Protein AF-A0A2U9T492-F1 (afdb_monomer)

Structure (mmCIF, N/CA/C/O backbone):
data_AF-A0A2U9T492-F1
#
_entry.id   AF-A0A2U9T492-F1
#
loop_
_atom_site.group_PDB
_atom_site.id
_atom_site.type_symbol
_atom_site.label_atom_id
_atom_site.label_alt_id
_atom_site.label_comp_id
_atom_site.label_asym_id
_atom_site.label_entity_id
_atom_site.label_seq_id
_atom_site.pdbx_PDB_ins_code
_atom_site.Cartn_x
_atom_site.Cartn_y
_atom_site.Cartn_z
_atom_site.occupancy
_atom_site.B_iso_or_equiv
_atom_site.auth_seq_id
_atom_site.auth_comp_id
_atom_site.auth_asym_id
_atom_site.auth_atom_id
_atom_site.pdbx_PDB_model_num
ATOM 1 N N . MET A 1 1 ? 15.041 -13.069 13.937 1.00 29.42 1 MET A N 1
ATOM 2 C CA . MET A 1 1 ? 14.377 -11.767 13.748 1.00 29.42 1 MET A CA 1
ATOM 3 C C . MET A 1 1 ? 14.627 -11.410 12.303 1.00 29.42 1 MET A C 1
ATOM 5 O O . MET A 1 1 ? 15.704 -10.933 11.984 1.00 29.42 1 MET A O 1
ATOM 9 N N . SER A 1 2 ? 13.736 -11.865 11.430 1.00 33.22 2 SER A N 1
ATOM 10 C CA . SER A 1 2 ? 13.806 -11.598 9.994 1.00 33.22 2 SER A CA 1
ATOM 11 C C . SER A 1 2 ? 13.415 -10.136 9.789 1.00 33.22 2 SER A C 1
ATOM 13 O O . SER A 1 2 ? 12.491 -9.683 10.459 1.00 33.22 2 SER A O 1
ATOM 15 N N . GLY A 1 3 ? 14.157 -9.396 8.969 1.00 37.38 3 GLY A N 1
ATOM 16 C CA . GLY A 1 3 ? 13.802 -8.028 8.609 1.00 37.38 3 GLY A CA 1
ATOM 17 C C . GLY A 1 3 ? 12.478 -8.008 7.845 1.00 37.38 3 GLY A C 1
ATOM 18 O O . GLY A 1 3 ? 12.105 -8.967 7.164 1.00 37.38 3 GLY A O 1
ATOM 19 N N . ASN A 1 4 ? 11.728 -6.932 8.046 1.00 49.50 4 ASN A N 1
ATOM 20 C CA . ASN A 1 4 ? 10.337 -6.823 7.637 1.00 49.50 4 ASN A CA 1
ATOM 21 C C . ASN A 1 4 ? 10.231 -5.950 6.383 1.00 49.50 4 ASN A C 1
ATOM 23 O O . ASN A 1 4 ? 10.677 -4.805 6.393 1.00 49.50 4 ASN A O 1
ATOM 27 N N . VAL A 1 5 ? 9.562 -6.468 5.351 1.00 42.78 5 VAL A N 1
ATOM 28 C CA . VAL A 1 5 ? 9.287 -5.775 4.073 1.00 42.78 5 VAL A CA 1
ATOM 29 C C . VAL A 1 5 ? 8.555 -4.451 4.280 1.00 42.78 5 VAL A C 1
ATOM 31 O O . VAL A 1 5 ? 8.797 -3.480 3.575 1.00 42.78 5 VAL A O 1
ATOM 34 N N . PHE A 1 6 ? 7.683 -4.400 5.288 1.00 49.69 6 PHE A N 1
ATOM 35 C CA . PHE A 1 6 ? 6.734 -3.306 5.471 1.00 49.69 6 PHE A CA 1
ATOM 36 C C . PHE A 1 6 ? 7.099 -2.328 6.588 1.00 49.69 6 PHE A C 1
ATOM 38 O O . PHE A 1 6 ? 6.524 -1.245 6.629 1.00 49.69 6 PHE A O 1
ATOM 45 N N . ASP A 1 7 ? 8.041 -2.656 7.482 1.00 44.44 7 ASP A N 1
ATOM 46 C CA . ASP A 1 7 ? 8.427 -1.710 8.542 1.00 44.44 7 ASP A CA 1
ATOM 47 C C . ASP A 1 7 ? 9.085 -0.465 7.934 1.00 44.44 7 ASP A C 1
ATOM 49 O O . ASP A 1 7 ? 8.737 0.645 8.310 1.00 44.44 7 ASP A O 1
ATOM 53 N N . ASN A 1 8 ? 9.934 -0.622 6.913 1.00 41.72 8 ASN A N 1
ATOM 54 C CA . ASN A 1 8 ? 10.641 0.509 6.301 1.00 41.72 8 ASN A CA 1
ATOM 55 C C . ASN A 1 8 ? 9.834 1.256 5.225 1.00 41.72 8 ASN A C 1
ATOM 57 O O . ASN A 1 8 ? 10.004 2.466 5.093 1.00 41.72 8 ASN A O 1
ATOM 61 N N . VAL A 1 9 ? 8.963 0.573 4.470 1.00 44.69 9 VAL A N 1
ATOM 62 C CA . VAL A 1 9 ? 8.144 1.210 3.416 1.00 44.69 9 VAL A CA 1
ATOM 63 C C . VAL A 1 9 ? 7.037 2.069 4.036 1.00 44.69 9 VAL A C 1
ATOM 65 O O . VAL A 1 9 ? 6.847 3.220 3.652 1.00 44.69 9 VAL A O 1
ATOM 68 N N . PHE A 1 10 ? 6.353 1.552 5.063 1.00 51.22 10 PHE A N 1
ATOM 69 C CA . PHE A 1 10 ? 5.251 2.263 5.710 1.00 51.22 10 PHE A CA 1
ATOM 70 C C . PHE A 1 10 ? 5.680 3.220 6.821 1.00 51.22 10 PHE A C 1
ATOM 72 O O . PHE A 1 10 ? 5.060 4.273 6.969 1.00 51.22 10 PHE A O 1
ATOM 79 N N . ASP A 1 11 ? 6.699 2.915 7.631 1.00 42.28 11 ASP A N 1
ATOM 80 C CA . ASP A 1 11 ? 7.036 3.851 8.712 1.00 42.28 11 ASP A CA 1
ATOM 81 C C . ASP A 1 11 ? 7.621 5.162 8.144 1.00 42.28 11 ASP A C 1
ATOM 83 O O . ASP A 1 11 ? 7.296 6.230 8.661 1.00 42.28 11 ASP A O 1
ATOM 87 N N . ASN A 1 12 ? 8.350 5.134 7.017 1.00 40.66 12 ASN A N 1
ATOM 88 C CA . ASN A 1 12 ? 8.942 6.343 6.423 1.00 40.66 12 ASN A CA 1
ATOM 89 C C . ASN A 1 12 ? 7.944 7.229 5.653 1.00 40.66 12 ASN A C 1
ATOM 91 O O . ASN A 1 12 ? 7.942 8.445 5.864 1.00 40.66 12 ASN A O 1
ATOM 95 N N . VAL A 1 13 ? 7.066 6.659 4.813 1.00 41.09 13 VAL A N 1
ATOM 96 C CA . VAL A 1 13 ? 6.060 7.445 4.063 1.00 41.09 13 VAL A CA 1
ATOM 97 C C . VAL A 1 13 ? 5.041 8.091 5.014 1.00 41.09 13 VAL A C 1
ATOM 99 O O . VAL A 1 13 ? 4.607 9.223 4.801 1.00 41.09 13 VAL A O 1
ATOM 102 N N . PHE A 1 14 ? 4.678 7.416 6.112 1.00 45.38 14 PHE A N 1
ATOM 103 C CA . PHE A 1 14 ? 3.574 7.858 6.968 1.00 45.38 14 PHE A CA 1
ATOM 104 C C . PHE A 1 14 ? 3.997 8.623 8.233 1.00 45.38 14 PHE A C 1
ATOM 106 O O . PHE A 1 14 ? 3.252 9.520 8.648 1.00 45.38 14 PHE A O 1
ATOM 113 N N . ASP A 1 15 ? 5.170 8.375 8.838 1.00 38.53 15 ASP A N 1
ATOM 114 C CA . ASP A 1 15 ? 5.606 9.184 9.994 1.00 38.53 15 ASP A CA 1
ATOM 115 C C . ASP A 1 15 ? 5.897 10.649 9.600 1.00 38.53 15 ASP A C 1
ATOM 117 O O . ASP A 1 15 ? 5.670 11.553 10.415 1.00 38.53 15 ASP A O 1
ATOM 121 N N . ASN A 1 16 ? 6.292 10.916 8.346 1.00 36.09 16 ASN A N 1
ATOM 122 C CA . ASN A 1 16 ? 6.491 12.277 7.827 1.00 36.09 16 ASN A CA 1
ATOM 123 C C . ASN A 1 16 ? 5.183 13.078 7.706 1.00 36.09 16 ASN A C 1
ATOM 125 O O . ASN A 1 16 ? 5.181 14.289 7.941 1.00 36.09 16 ASN A O 1
ATOM 129 N N . VAL A 1 17 ? 4.064 12.414 7.400 1.00 38.53 17 VAL A N 1
ATOM 130 C CA . VAL A 1 17 ? 2.746 13.053 7.236 1.00 38.53 17 VAL A CA 1
ATOM 131 C C . VAL A 1 17 ? 2.049 13.244 8.588 1.00 38.53 17 VAL A C 1
ATOM 133 O O . VAL A 1 17 ? 1.498 14.311 8.867 1.00 38.53 17 VAL A O 1
ATOM 136 N N . PHE A 1 18 ? 2.118 12.255 9.486 1.00 38.72 18 PHE A N 1
ATOM 137 C CA . PHE A 1 18 ? 1.428 12.327 10.780 1.00 38.72 18 PHE A CA 1
ATOM 138 C C . PHE A 1 18 ? 2.100 13.257 11.808 1.00 38.72 18 PHE A C 1
ATOM 140 O O . PHE A 1 18 ? 1.401 13.799 12.668 1.00 38.72 18 PHE A O 1
ATOM 147 N N . ASN A 1 19 ? 3.415 13.502 11.730 1.00 37.19 19 ASN A N 1
ATOM 148 C CA . ASN A 1 19 ? 4.090 14.437 12.645 1.00 37.19 19 ASN A CA 1
ATOM 149 C C . ASN A 1 19 ? 3.836 15.923 12.325 1.00 37.19 19 ASN A C 1
ATOM 151 O O . ASN A 1 19 ? 3.989 16.765 13.212 1.00 37.19 19 ASN A O 1
ATOM 155 N N . GLN A 1 20 ? 3.401 16.272 11.111 1.00 39.75 20 GLN A N 1
ATOM 156 C CA . GLN A 1 20 ? 3.180 17.675 10.720 1.00 39.75 20 GLN A CA 1
ATOM 157 C C . GLN A 1 20 ? 1.831 18.242 11.196 1.00 39.75 20 GLN A C 1
ATOM 159 O O . GLN A 1 20 ? 1.699 19.448 11.402 1.00 39.75 20 GLN A O 1
ATOM 164 N N . GLY A 1 21 ? 0.862 17.382 11.533 1.00 32.66 21 GLY A N 1
ATOM 165 C CA . GLY A 1 21 ? -0.374 17.799 12.210 1.00 32.66 21 GLY A CA 1
ATOM 166 C C . GLY A 1 21 ? -0.153 18.401 13.609 1.00 32.66 21 GLY A C 1
ATOM 167 O O . GLY A 1 21 ? -1.054 19.040 14.150 1.00 32.66 21 GLY A O 1
ATOM 168 N N . ARG A 1 22 ? 1.044 18.239 14.199 1.00 38.47 22 ARG A N 1
ATOM 169 C CA . ARG A 1 22 ? 1.419 18.842 15.491 1.00 38.47 22 ARG A CA 1
ATOM 170 C C . ARG A 1 22 ? 1.981 20.261 15.385 1.00 38.47 22 ARG A C 1
ATOM 172 O O . ARG A 1 22 ? 1.930 20.984 16.376 1.00 38.47 22 ARG A O 1
ATOM 179 N N . THR A 1 23 ? 2.493 20.688 14.230 1.00 29.98 23 THR A N 1
ATOM 180 C CA . THR A 1 23 ? 3.136 22.010 14.085 1.00 29.98 23 THR A CA 1
ATOM 181 C C . THR A 1 23 ? 2.210 23.083 13.511 1.00 29.98 23 THR A C 1
ATOM 183 O O . THR A 1 23 ? 2.454 24.267 13.728 1.00 29.98 23 THR A O 1
ATOM 186 N N . ALA A 1 24 ? 1.100 22.703 12.870 1.00 29.86 24 ALA A N 1
ATOM 187 C CA . ALA A 1 24 ? 0.140 23.648 12.285 1.00 29.86 24 ALA A CA 1
ATOM 188 C C . ALA A 1 24 ? -0.953 24.161 13.259 1.00 29.86 24 ALA A C 1
ATOM 190 O O . ALA A 1 24 ? -1.798 24.963 12.866 1.00 29.86 24 ALA A O 1
ATOM 191 N N . GLY A 1 25 ? -0.950 23.729 14.528 1.00 30.66 25 GLY A N 1
ATOM 192 C CA . GLY A 1 25 ? -2.031 23.985 15.497 1.00 30.66 25 GLY A CA 1
ATOM 193 C C . GLY A 1 25 ? -1.697 24.892 16.689 1.00 30.66 25 GLY A C 1
ATOM 194 O O . GLY A 1 25 ? -2.499 24.976 17.614 1.00 30.66 25 GLY A O 1
ATOM 195 N N . ALA A 1 26 ? -0.543 25.564 16.710 1.00 31.66 26 ALA A N 1
ATOM 196 C CA . ALA A 1 26 ? -0.157 26.465 17.803 1.00 31.66 26 ALA A CA 1
ATOM 197 C C . ALA A 1 26 ? 0.033 27.897 17.289 1.00 31.66 26 ALA A C 1
ATOM 199 O O . ALA A 1 26 ? 1.144 28.407 17.175 1.00 31.66 26 ALA A O 1
ATOM 200 N N . GLY A 1 27 ? -1.071 28.560 16.947 1.00 31.45 27 GLY A N 1
ATOM 201 C CA . GLY A 1 27 ? -1.006 29.952 16.525 1.00 31.45 27 GLY A CA 1
ATOM 202 C C . GLY A 1 27 ? -2.365 30.584 16.289 1.00 31.45 27 GLY A C 1
ATOM 203 O O . GLY A 1 27 ? -2.784 30.683 15.140 1.00 31.45 27 GLY A O 1
ATOM 204 N N . ARG A 1 28 ? -3.010 31.048 17.369 1.00 31.39 28 ARG A N 1
ATOM 205 C CA . ARG A 1 28 ? -3.688 32.361 17.496 1.00 31.39 28 ARG A CA 1
ATOM 206 C C . ARG A 1 28 ? -4.644 32.368 18.688 1.00 31.39 28 ARG A C 1
ATOM 208 O O . ARG A 1 28 ? -5.543 31.540 18.756 1.00 31.39 28 ARG A O 1
ATOM 215 N N . GLY A 1 29 ? -4.522 33.392 19.532 1.00 26.80 29 GLY A N 1
ATOM 216 C CA . GLY A 1 29 ? -5.643 33.846 20.350 1.00 26.80 29 GLY A CA 1
ATOM 217 C C . GLY A 1 29 ? -5.277 34.494 21.677 1.00 26.80 29 GLY A C 1
ATOM 218 O O . GLY A 1 29 ? -5.693 33.985 22.704 1.00 26.80 29 GLY A O 1
ATOM 219 N N . GLU A 1 30 ? -4.581 35.633 21.679 1.00 28.75 30 GLU A N 1
ATOM 220 C CA . GLU A 1 30 ? -4.704 36.558 22.812 1.00 28.75 30 GLU A CA 1
ATOM 221 C C . GLU A 1 30 ? -4.602 38.012 22.333 1.00 28.75 30 GLU A C 1
ATOM 223 O O . GLU A 1 30 ? -3.637 38.417 21.683 1.00 28.75 30 GLU A O 1
ATOM 228 N N . ALA A 1 31 ? -5.665 38.775 22.582 1.00 30.55 31 ALA A N 1
ATOM 229 C CA . ALA A 1 31 ? -5.775 40.198 22.281 1.00 30.55 31 ALA A CA 1
ATOM 230 C C . ALA A 1 31 ? -5.262 41.023 23.477 1.00 30.55 31 ALA A C 1
ATOM 232 O O . ALA A 1 31 ? -5.621 40.690 24.608 1.00 30.55 31 ALA A O 1
ATOM 233 N N . PRO A 1 32 ? -4.497 42.118 23.287 1.00 32.91 32 PRO A N 1
ATOM 234 C CA . PRO A 1 32 ? -4.055 42.936 24.409 1.00 32.91 32 PRO A CA 1
ATOM 235 C C . PRO A 1 32 ? -4.939 44.179 24.610 1.00 32.91 32 PRO A C 1
ATOM 237 O O . PRO A 1 32 ? -5.208 44.941 23.680 1.00 32.91 32 PRO A O 1
ATOM 240 N N . GLY A 1 33 ? -5.352 44.395 25.861 1.00 28.50 33 GLY A N 1
ATOM 241 C CA . GLY A 1 33 ? -5.826 45.682 26.383 1.00 28.50 33 GLY A CA 1
ATOM 242 C C . GLY A 1 33 ? -4.666 46.643 26.714 1.00 28.50 33 GLY A C 1
ATOM 243 O O . GLY A 1 33 ? -3.501 46.257 26.620 1.00 28.50 33 GLY A O 1
ATOM 244 N N . PRO A 1 34 ? -4.960 47.914 27.051 1.00 38.03 34 PRO A N 1
ATOM 245 C CA . PRO A 1 34 ? -4.079 49.043 26.757 1.00 38.03 34 PRO A CA 1
ATOM 246 C C . PRO A 1 34 ? -2.966 49.298 27.788 1.00 38.03 34 PRO A C 1
ATOM 248 O O . PRO A 1 34 ? -3.039 48.902 28.948 1.00 38.03 34 PRO A O 1
ATOM 251 N N . SER A 1 35 ? -1.945 50.014 27.303 1.00 29.27 35 SER A N 1
ATOM 252 C CA . SER A 1 35 ? -0.701 50.446 27.959 1.00 29.27 35 SER A CA 1
ATOM 253 C C . SER A 1 35 ? -0.869 51.143 29.321 1.00 29.27 35 SER A C 1
ATOM 255 O O . SER A 1 35 ? -1.937 51.673 29.627 1.00 29.27 35 SER A O 1
ATOM 257 N N . PRO A 1 36 ? 0.237 51.303 30.079 1.00 37.25 36 PRO A N 1
ATOM 258 C CA . PRO A 1 36 ? 0.949 52.582 29.971 1.00 37.25 36 PRO A CA 1
ATOM 259 C C . PRO A 1 36 ? 2.489 52.528 30.086 1.00 37.25 36 PRO A C 1
ATOM 261 O O . PRO A 1 36 ? 3.078 51.683 30.746 1.00 37.25 36 PRO A O 1
ATOM 264 N N . THR A 1 37 ? 3.099 53.576 29.515 1.00 30.06 37 THR A N 1
ATOM 265 C CA . THR A 1 37 ? 4.357 54.246 29.917 1.00 30.06 37 THR A CA 1
ATOM 266 C C . THR A 1 37 ? 5.698 53.506 29.834 1.00 30.06 37 THR A C 1
ATOM 268 O O . THR A 1 37 ? 5.949 52.561 30.565 1.00 30.06 37 THR A O 1
ATOM 271 N N . GLY A 1 38 ? 6.651 54.099 29.096 1.00 27.23 38 GLY A N 1
ATOM 272 C CA . GLY A 1 38 ? 8.069 53.992 29.466 1.00 27.23 38 GLY A CA 1
ATOM 273 C C . GLY A 1 38 ? 9.104 54.066 28.342 1.00 27.23 38 GLY A C 1
ATOM 274 O O . GLY A 1 38 ? 9.600 53.044 27.906 1.00 27.23 38 GLY A O 1
ATOM 275 N N . ARG A 1 39 ? 9.504 55.298 28.000 1.00 29.38 39 ARG A N 1
ATOM 276 C CA . ARG A 1 39 ? 10.838 55.729 27.515 1.00 29.38 39 ARG A CA 1
ATOM 277 C C . ARG A 1 39 ? 11.391 55.179 26.186 1.00 29.38 39 ARG A C 1
ATOM 279 O O . ARG A 1 39 ? 11.793 54.035 26.039 1.00 29.38 39 ARG A O 1
ATOM 286 N N . ARG A 1 40 ? 11.550 56.135 25.264 1.00 26.41 40 ARG A N 1
ATOM 287 C CA . ARG A 1 40 ? 12.421 56.096 24.086 1.00 26.41 40 ARG A CA 1
ATOM 288 C C . ARG A 1 40 ? 13.889 56.275 24.491 1.00 26.41 40 ARG A C 1
ATOM 290 O O . ARG A 1 40 ? 14.198 57.227 25.206 1.00 26.41 40 ARG A O 1
ATOM 297 N N . THR A 1 41 ? 14.769 55.493 23.876 1.00 28.08 41 THR A N 1
ATOM 298 C CA . THR A 1 41 ? 16.145 55.902 23.560 1.00 28.08 41 THR A CA 1
ATOM 299 C C . THR A 1 41 ? 16.521 55.313 22.203 1.00 28.08 41 THR A C 1
ATOM 301 O O . THR A 1 41 ? 16.241 54.153 21.917 1.00 28.08 41 THR A O 1
ATOM 304 N N . ALA A 1 42 ? 17.080 56.161 21.346 1.00 24.19 42 ALA A N 1
ATOM 305 C CA . ALA A 1 42 ? 17.461 55.875 19.972 1.00 24.19 42 ALA A CA 1
ATOM 306 C C . ALA A 1 42 ? 18.884 55.303 19.884 1.00 24.19 42 ALA A C 1
ATOM 308 O O . ALA A 1 42 ? 19.738 55.713 20.665 1.00 24.19 42 ALA A O 1
ATOM 309 N N . ALA A 1 43 ? 19.156 54.474 18.873 1.00 25.20 43 ALA A N 1
ATOM 310 C CA . ALA A 1 43 ? 20.421 54.487 18.134 1.00 25.20 43 ALA A CA 1
ATOM 311 C C . ALA A 1 43 ? 20.261 53.752 16.792 1.00 25.20 43 ALA A C 1
ATOM 313 O O . ALA A 1 43 ? 19.637 52.701 16.698 1.00 25.20 43 ALA A O 1
ATOM 314 N N . VAL A 1 44 ? 20.810 54.377 15.758 1.00 22.45 44 VAL A N 1
ATOM 315 C CA . VAL A 1 44 ? 20.838 53.993 14.342 1.00 22.45 44 VAL A CA 1
ATOM 316 C C . VAL A 1 44 ? 22.126 53.182 14.074 1.00 22.45 44 VAL A C 1
ATOM 318 O O . VAL A 1 44 ? 23.066 53.316 14.852 1.00 22.45 44 VAL A O 1
ATOM 321 N N . ILE A 1 45 ? 22.187 52.466 12.932 1.00 23.27 45 ILE A N 1
ATOM 322 C CA . ILE A 1 45 ? 23.351 52.288 12.011 1.00 23.27 45 ILE A CA 1
ATOM 323 C C . ILE A 1 45 ? 23.787 50.823 11.694 1.00 23.27 45 ILE A C 1
ATOM 325 O O . ILE A 1 45 ? 24.421 50.153 12.494 1.00 23.27 45 ILE A O 1
ATOM 329 N N . ILE A 1 46 ? 23.513 50.441 10.427 1.00 23.56 46 ILE A N 1
ATOM 330 C CA . ILE A 1 46 ? 24.328 49.705 9.417 1.00 23.56 46 ILE A CA 1
ATOM 331 C C . ILE A 1 46 ? 24.639 48.196 9.583 1.00 23.56 46 ILE A C 1
ATOM 333 O O . ILE A 1 46 ? 25.528 47.795 10.317 1.00 23.56 46 ILE A O 1
ATOM 337 N N . GLY A 1 47 ? 24.005 47.393 8.711 1.00 22.64 47 GLY A N 1
ATOM 338 C CA . GLY A 1 47 ? 24.619 46.758 7.524 1.00 22.64 47 GLY A CA 1
ATOM 339 C C . GLY A 1 47 ? 25.534 45.532 7.677 1.00 22.64 47 GLY A C 1
ATOM 340 O O . GLY A 1 47 ? 26.626 45.638 8.214 1.00 22.64 47 GLY A O 1
ATOM 341 N N . ARG A 1 48 ? 25.182 44.429 6.994 1.00 26.52 48 ARG A N 1
ATOM 342 C CA . ARG A 1 48 ? 25.993 43.805 5.918 1.00 26.52 48 ARG A CA 1
ATOM 343 C C . ARG A 1 48 ? 25.299 42.573 5.331 1.00 26.52 48 ARG A C 1
ATOM 345 O O . ARG A 1 48 ? 24.938 41.650 6.048 1.00 26.52 48 ARG A O 1
ATOM 352 N N . ALA A 1 49 ? 25.187 42.558 4.006 1.00 26.88 49 ALA A N 1
ATOM 353 C CA . ALA A 1 49 ? 24.915 41.371 3.207 1.00 26.88 49 ALA A CA 1
ATOM 354 C C . ALA A 1 49 ? 26.243 40.666 2.883 1.00 26.88 49 ALA A C 1
ATOM 356 O O . ALA A 1 49 ? 27.205 41.332 2.495 1.00 26.88 49 ALA A O 1
ATOM 357 N N . HIS A 1 50 ? 26.283 39.337 2.986 1.00 30.20 50 HIS A N 1
ATOM 358 C CA . HIS A 1 50 ? 27.367 38.523 2.438 1.00 30.20 50 HIS A CA 1
ATOM 359 C C . HIS A 1 50 ? 26.843 37.683 1.269 1.00 30.20 50 HIS A C 1
ATOM 361 O O . HIS A 1 50 ? 26.012 36.797 1.438 1.00 30.20 50 HIS A O 1
ATOM 367 N N . ARG A 1 51 ? 27.346 38.008 0.070 1.00 28.39 51 ARG A N 1
ATOM 368 C CA . ARG A 1 51 ? 27.330 37.158 -1.126 1.00 28.39 51 ARG A CA 1
ATOM 369 C C . ARG A 1 51 ? 28.320 36.011 -0.921 1.00 28.39 51 ARG A C 1
ATOM 371 O O . ARG A 1 51 ? 29.454 36.270 -0.522 1.00 28.39 51 ARG A O 1
ATOM 378 N N . LEU A 1 52 ? 27.928 34.790 -1.275 1.00 31.02 52 LEU A N 1
ATOM 379 C CA . LEU A 1 52 ? 28.858 33.684 -1.496 1.00 31.02 52 LEU A CA 1
ATOM 380 C C . LEU A 1 52 ? 29.275 33.681 -2.972 1.00 31.02 52 LEU A C 1
ATOM 382 O O . LEU A 1 52 ? 28.439 33.673 -3.874 1.00 31.02 52 LEU A O 1
ATOM 386 N N . HIS A 1 53 ? 30.584 33.773 -3.196 1.00 28.95 53 HIS A N 1
ATOM 387 C CA . HIS A 1 53 ? 31.237 33.589 -4.486 1.00 28.95 53 HIS A CA 1
ATOM 388 C C . HIS A 1 53 ? 31.616 32.120 -4.659 1.00 28.95 53 HIS A C 1
ATOM 390 O O . HIS A 1 53 ? 32.226 31.525 -3.774 1.00 28.95 53 HIS A O 1
ATOM 396 N N . ALA A 1 54 ? 31.286 31.581 -5.830 1.00 31.48 54 ALA A N 1
ATOM 397 C CA . ALA A 1 54 ? 31.871 30.371 -6.378 1.00 31.48 54 ALA A CA 1
ATOM 398 C C . ALA A 1 54 ? 33.304 30.651 -6.857 1.00 31.48 54 ALA A C 1
ATOM 400 O O . ALA A 1 54 ? 33.552 31.695 -7.464 1.00 31.48 54 ALA A O 1
ATOM 401 N N . GLN A 1 55 ? 34.216 29.700 -6.645 1.00 31.47 55 GLN A N 1
ATOM 402 C CA . GLN A 1 55 ? 35.427 29.549 -7.453 1.00 31.47 55 GLN A CA 1
ATOM 403 C C . GLN A 1 55 ? 35.778 28.064 -7.669 1.00 31.47 55 GLN A C 1
ATOM 405 O O . GLN A 1 55 ? 35.426 27.238 -6.825 1.00 31.47 55 GLN A O 1
ATOM 410 N N . PRO A 1 56 ? 36.428 27.731 -8.803 1.00 35.25 56 PRO A N 1
ATOM 411 C CA . PRO A 1 56 ? 36.625 26.368 -9.289 1.00 35.25 56 PRO A CA 1
ATOM 412 C C . PRO A 1 56 ? 37.995 25.796 -8.884 1.00 35.25 56 PRO A C 1
ATOM 414 O O . PRO A 1 56 ? 38.948 26.547 -8.677 1.00 35.25 56 PRO A O 1
ATOM 417 N N . PHE A 1 57 ? 38.115 24.466 -8.838 1.00 32.59 57 PHE A N 1
ATOM 418 C CA . PHE A 1 57 ? 39.402 23.770 -8.699 1.00 32.59 57 PHE A CA 1
ATOM 419 C C . PHE A 1 57 ? 39.867 23.163 -10.037 1.00 32.59 57 PHE A C 1
ATOM 421 O O . PHE A 1 57 ? 39.022 22.751 -10.835 1.00 32.59 57 PHE A O 1
ATOM 428 N N . PRO A 1 58 ? 41.190 23.132 -10.308 1.00 37.50 58 PRO A N 1
ATOM 429 C CA . PRO A 1 58 ? 41.749 22.830 -11.619 1.00 37.50 58 PRO A CA 1
ATOM 430 C C . PRO A 1 58 ? 42.073 21.343 -11.806 1.00 37.50 58 PRO A C 1
ATOM 432 O O . PRO A 1 58 ? 42.233 20.589 -10.848 1.00 37.50 58 PRO A O 1
ATOM 435 N N . GLY A 1 59 ? 42.191 20.954 -13.076 1.00 27.17 59 GLY A N 1
ATOM 436 C CA . GLY A 1 59 ? 42.540 19.607 -13.503 1.00 27.17 59 GLY A CA 1
ATOM 437 C C . GLY A 1 59 ? 43.997 19.223 -13.252 1.00 27.17 59 GLY A C 1
ATOM 438 O O . GLY A 1 59 ? 44.887 20.068 -13.145 1.00 27.17 59 GL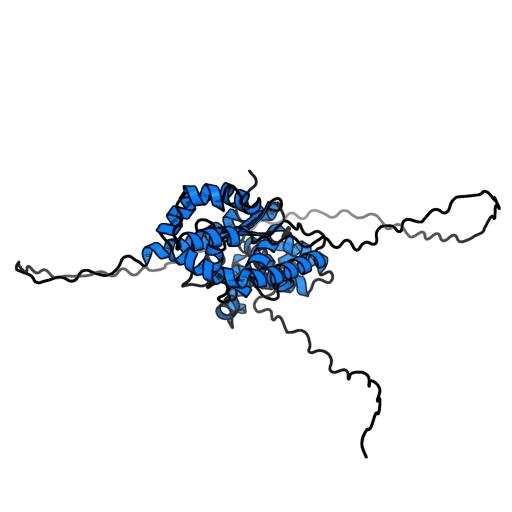Y A O 1
ATOM 439 N N . GLN A 1 60 ? 44.222 17.912 -13.230 1.00 31.58 60 GLN A N 1
ATOM 440 C CA . GLN A 1 60 ? 45.537 17.325 -13.420 1.00 31.58 60 GLN A CA 1
ATOM 441 C C . GLN A 1 60 ? 45.393 16.011 -14.198 1.00 31.58 60 GLN A C 1
ATOM 443 O O . GLN A 1 60 ? 44.808 15.041 -13.722 1.00 31.58 60 GLN A O 1
ATOM 448 N N . GLU A 1 61 ? 45.904 16.029 -15.428 1.00 29.92 61 GLU A N 1
ATOM 449 C CA . GLU A 1 61 ? 46.217 14.856 -16.239 1.00 29.92 61 GLU A CA 1
ATOM 450 C C . GLU A 1 61 ? 47.285 14.012 -15.532 1.00 29.92 61 GLU A C 1
ATOM 452 O O . GLU A 1 61 ? 48.234 14.574 -14.987 1.00 29.92 61 GLU A O 1
ATOM 457 N N . ASN A 1 62 ? 47.169 12.681 -15.590 1.00 32.84 62 ASN A N 1
ATOM 458 C CA . ASN A 1 62 ? 48.320 11.779 -15.676 1.00 32.84 62 ASN A CA 1
ATOM 459 C C . ASN A 1 62 ? 47.901 10.371 -16.144 1.00 32.84 62 ASN A C 1
ATOM 461 O O . ASN A 1 62 ? 47.225 9.629 -15.441 1.00 32.84 62 ASN A O 1
ATOM 465 N N . ALA A 1 63 ? 48.324 10.078 -17.375 1.00 30.39 63 ALA A N 1
ATOM 466 C CA . ALA A 1 63 ? 48.758 8.815 -17.978 1.00 30.39 63 ALA A CA 1
ATOM 467 C C . ALA A 1 63 ? 48.303 7.451 -17.403 1.00 30.39 63 ALA A C 1
ATOM 469 O O . ALA A 1 63 ? 48.633 7.055 -16.287 1.00 30.39 63 ALA A O 1
ATOM 470 N N . MET A 1 64 ? 47.695 6.664 -18.301 1.00 33.53 64 MET A N 1
ATOM 471 C CA . MET A 1 64 ? 47.544 5.203 -18.242 1.00 33.53 64 MET A CA 1
ATOM 472 C C . MET A 1 64 ? 48.887 4.454 -18.149 1.00 33.53 64 MET A C 1
ATOM 474 O O . MET A 1 64 ? 49.885 4.908 -18.714 1.00 33.53 64 MET A O 1
ATOM 478 N N . PRO A 1 65 ? 48.853 3.197 -17.671 1.00 37.81 65 PRO A N 1
ATOM 479 C CA . PRO A 1 65 ? 49.631 2.138 -18.296 1.00 37.81 65 PRO A CA 1
ATOM 480 C C . PRO A 1 65 ? 48.757 0.992 -18.833 1.00 37.81 65 PRO A C 1
ATOM 482 O O . PRO A 1 65 ? 47.621 0.765 -18.423 1.00 37.81 65 PRO A O 1
ATOM 485 N N . ALA A 1 66 ? 49.337 0.314 -19.820 1.00 31.50 66 ALA A N 1
ATOM 486 C CA . ALA A 1 66 ? 48.742 -0.628 -20.752 1.00 31.50 66 ALA A CA 1
ATOM 487 C C . ALA A 1 66 ? 48.283 -1.972 -20.153 1.00 31.50 66 ALA A C 1
ATOM 489 O O . ALA A 1 66 ? 48.807 -2.461 -19.154 1.00 31.50 66 ALA A O 1
ATOM 490 N N . ALA A 1 67 ? 47.341 -2.589 -20.870 1.00 32.03 67 ALA A N 1
ATOM 491 C CA . ALA A 1 67 ? 46.876 -3.960 -20.702 1.00 32.03 67 ALA A CA 1
ATOM 492 C C . ALA A 1 67 ? 47.962 -5.008 -21.023 1.00 32.03 67 ALA A C 1
ATOM 494 O O . ALA A 1 67 ? 48.787 -4.776 -21.913 1.00 32.03 67 ALA A O 1
ATOM 495 N N . PRO A 1 68 ? 47.903 -6.209 -20.419 1.00 36.81 68 PRO A N 1
ATOM 496 C CA . PRO A 1 68 ? 48.555 -7.387 -20.960 1.00 36.81 68 PRO A CA 1
ATOM 497 C C . PRO A 1 68 ? 47.564 -8.234 -21.774 1.00 36.81 68 PRO A C 1
ATOM 499 O O . PRO A 1 68 ? 46.589 -8.780 -21.261 1.00 36.81 68 PRO A O 1
ATOM 502 N N . THR A 1 69 ? 47.859 -8.368 -23.064 1.00 31.41 69 THR A N 1
ATOM 503 C CA . THR A 1 69 ? 47.304 -9.373 -23.974 1.00 31.41 69 THR A CA 1
ATOM 504 C C . THR A 1 69 ? 48.017 -10.702 -23.734 1.00 31.41 69 THR A C 1
ATOM 506 O O . THR A 1 69 ? 49.232 -10.754 -23.900 1.00 31.41 69 THR A O 1
ATOM 509 N N . LEU A 1 70 ? 47.300 -11.788 -23.428 1.00 32.03 70 LEU A N 1
ATOM 510 C CA . LEU A 1 70 ? 47.830 -13.153 -23.539 1.00 32.03 70 LEU A CA 1
ATOM 511 C C . LEU A 1 70 ? 46.739 -14.124 -24.028 1.00 32.03 70 LEU A C 1
ATOM 513 O O . LEU A 1 70 ? 45.863 -14.556 -23.290 1.00 32.03 70 LEU A O 1
ATOM 517 N N . THR A 1 71 ? 46.855 -14.429 -25.324 1.00 30.69 71 THR A N 1
ATOM 518 C CA . THR A 1 71 ? 46.760 -15.758 -25.961 1.00 30.69 71 THR A CA 1
ATOM 519 C C . THR A 1 71 ? 45.546 -16.659 -25.719 1.00 30.69 71 THR A C 1
ATOM 521 O O . THR A 1 71 ? 45.434 -17.354 -24.714 1.00 30.69 71 THR A O 1
ATOM 524 N N . ALA A 1 72 ? 44.744 -16.772 -26.780 1.00 31.84 72 ALA A N 1
ATOM 525 C CA . ALA A 1 72 ? 43.843 -17.881 -27.067 1.00 31.84 72 ALA A CA 1
ATOM 526 C C . ALA A 1 72 ? 44.597 -19.192 -27.380 1.00 31.84 72 ALA A C 1
ATOM 528 O O . ALA A 1 72 ? 45.607 -19.176 -28.082 1.00 31.84 72 ALA A O 1
ATOM 529 N N . VAL A 1 73 ? 44.043 -20.325 -26.936 1.00 33.12 73 VAL A N 1
ATOM 530 C CA . VAL A 1 73 ? 44.396 -21.703 -27.339 1.00 33.12 73 VAL A CA 1
ATOM 531 C C . VAL A 1 73 ? 43.076 -22.511 -27.419 1.00 33.12 73 VAL A C 1
ATOM 533 O O . VAL A 1 73 ? 42.139 -22.185 -26.690 1.00 33.12 73 VAL A O 1
ATOM 536 N N . PRO A 1 74 ? 42.922 -23.468 -28.360 1.00 41.62 74 PRO A N 1
ATOM 537 C CA . PRO A 1 74 ? 41.701 -23.598 -29.157 1.00 41.62 74 PRO A CA 1
ATOM 538 C C . PRO A 1 74 ? 40.707 -24.676 -28.691 1.00 41.62 74 PRO A C 1
ATOM 540 O O . PRO A 1 74 ? 41.008 -25.555 -27.887 1.00 41.62 74 PRO A O 1
ATOM 543 N N . ALA A 1 75 ? 39.515 -24.613 -29.290 1.00 37.69 75 ALA A N 1
ATOM 544 C CA . ALA A 1 75 ? 38.440 -25.599 -29.219 1.00 37.69 75 ALA A CA 1
ATOM 545 C C . ALA A 1 75 ? 38.823 -26.980 -29.789 1.00 37.69 75 ALA A C 1
ATOM 547 O O . ALA A 1 75 ? 39.599 -27.052 -30.746 1.00 37.69 75 ALA A O 1
ATOM 548 N N . PRO A 1 76 ? 38.158 -28.065 -29.348 1.00 46.22 76 PRO A N 1
ATOM 549 C CA . PRO A 1 76 ? 38.064 -29.285 -30.126 1.00 46.22 76 PRO A CA 1
ATOM 550 C C . PRO A 1 76 ? 36.682 -29.437 -30.788 1.00 46.22 76 PRO A C 1
ATOM 552 O O . PRO A 1 76 ? 35.650 -29.554 -30.138 1.00 46.22 76 PRO A O 1
ATOM 555 N N . VAL A 1 77 ? 36.720 -29.446 -32.120 1.00 36.84 77 VAL A N 1
ATOM 556 C CA . VAL A 1 77 ? 36.165 -30.467 -33.028 1.00 36.84 77 VAL A CA 1
ATOM 557 C C . VAL A 1 77 ? 34.742 -30.995 -32.771 1.00 36.84 77 VAL A C 1
ATOM 559 O O . VAL A 1 77 ? 34.462 -31.774 -31.863 1.00 36.84 77 VAL A O 1
ATOM 562 N N . ALA A 1 78 ? 33.886 -30.687 -33.746 1.00 35.69 78 ALA A N 1
ATOM 563 C CA . ALA A 1 78 ? 32.599 -31.309 -34.012 1.00 35.69 78 ALA A CA 1
ATOM 564 C C . ALA A 1 78 ? 32.670 -32.845 -34.131 1.00 35.69 78 ALA A C 1
ATOM 566 O O . ALA A 1 78 ? 33.497 -33.393 -34.861 1.00 35.69 78 ALA A O 1
ATOM 567 N N . ARG A 1 79 ? 31.696 -33.540 -33.529 1.00 39.12 79 ARG A N 1
ATOM 568 C CA . ARG A 1 79 ? 31.305 -34.895 -33.938 1.00 39.12 79 ARG A CA 1
ATOM 569 C C . ARG A 1 79 ? 29.825 -34.948 -34.310 1.00 39.12 79 ARG A C 1
ATOM 571 O O . ARG A 1 79 ? 28.922 -34.883 -33.488 1.00 39.12 79 ARG A O 1
ATOM 578 N N . THR A 1 80 ? 29.657 -35.017 -35.621 1.00 35.00 80 THR A N 1
ATOM 579 C CA . THR A 1 80 ? 28.612 -35.633 -36.436 1.00 35.00 80 THR A CA 1
ATOM 580 C C . THR A 1 80 ? 27.512 -36.458 -35.754 1.00 35.00 80 THR A C 1
ATOM 582 O O . THR A 1 80 ? 27.743 -37.424 -35.031 1.00 35.00 80 THR A O 1
ATOM 585 N N . ARG A 1 81 ? 26.290 -36.118 -36.185 1.00 39.88 81 ARG A N 1
ATOM 586 C CA . ARG A 1 81 ? 25.044 -36.899 -36.238 1.00 39.88 81 ARG A CA 1
ATOM 587 C C . ARG A 1 81 ? 25.225 -38.424 -36.261 1.00 39.88 81 ARG A C 1
ATOM 589 O O . ARG A 1 81 ? 25.865 -38.953 -37.167 1.00 39.88 81 ARG A O 1
ATOM 596 N N . ARG A 1 82 ? 24.416 -39.121 -35.456 1.00 36.78 82 ARG A N 1
ATOM 597 C CA . ARG A 1 82 ? 23.744 -40.358 -35.889 1.00 36.78 82 ARG A CA 1
ATOM 598 C C . ARG A 1 82 ? 22.274 -40.344 -35.477 1.00 36.78 82 ARG A C 1
ATOM 600 O O . ARG A 1 82 ? 21.932 -40.458 -34.310 1.00 36.78 82 ARG A O 1
ATOM 607 N N . ARG A 1 83 ? 21.419 -40.210 -36.493 1.00 40.41 83 ARG A N 1
ATOM 608 C CA . ARG A 1 83 ? 20.030 -40.669 -36.479 1.00 40.41 83 ARG A CA 1
ATOM 609 C C . ARG A 1 83 ? 20.049 -42.196 -36.448 1.00 40.41 83 ARG A C 1
ATOM 611 O O . ARG A 1 83 ? 20.772 -42.791 -37.243 1.00 40.41 83 ARG A O 1
ATOM 618 N N . THR A 1 84 ? 19.227 -42.815 -35.612 1.00 36.12 84 THR A N 1
ATOM 619 C CA . THR A 1 84 ? 18.735 -44.175 -35.862 1.00 36.12 84 THR A CA 1
ATOM 620 C C . THR A 1 84 ? 17.226 -44.188 -35.648 1.00 36.12 84 THR A C 1
ATOM 622 O O . THR A 1 84 ? 16.729 -43.943 -34.556 1.00 36.12 84 THR A O 1
ATOM 625 N N . LEU A 1 85 ? 16.520 -44.390 -36.760 1.00 37.31 85 LEU A N 1
ATOM 626 C CA . LEU A 1 85 ? 15.147 -44.871 -36.845 1.00 37.31 85 LEU A CA 1
ATOM 627 C C . LEU A 1 85 ? 15.209 -46.405 -36.856 1.00 37.31 85 LEU A C 1
ATOM 629 O O . LEU A 1 85 ? 15.950 -46.941 -37.677 1.00 37.31 85 LEU A O 1
ATOM 633 N N . VAL A 1 86 ? 14.389 -47.073 -36.044 1.00 35.62 86 VAL A N 1
ATOM 634 C CA . VAL A 1 86 ? 13.861 -48.444 -36.244 1.00 35.62 86 VAL A CA 1
ATOM 635 C C . VAL A 1 86 ? 12.506 -48.448 -35.509 1.00 35.62 86 VAL A C 1
ATOM 637 O O . VAL A 1 86 ? 12.495 -48.288 -34.296 1.00 35.62 86 VAL A O 1
ATOM 640 N N . CYS A 1 87 ? 11.352 -48.201 -36.141 1.00 31.09 87 CYS A N 1
ATOM 641 C CA . CYS A 1 87 ? 10.488 -49.072 -36.959 1.00 31.09 87 CYS A CA 1
ATOM 642 C C . CYS A 1 87 ? 10.089 -50.429 -36.344 1.00 31.09 87 CYS A C 1
ATOM 644 O O . CYS A 1 87 ? 10.942 -51.295 -36.218 1.00 31.09 87 CYS A O 1
ATOM 646 N N . ALA A 1 88 ? 8.761 -50.589 -36.172 1.00 32.25 88 ALA A N 1
ATOM 647 C CA . ALA A 1 88 ? 7.94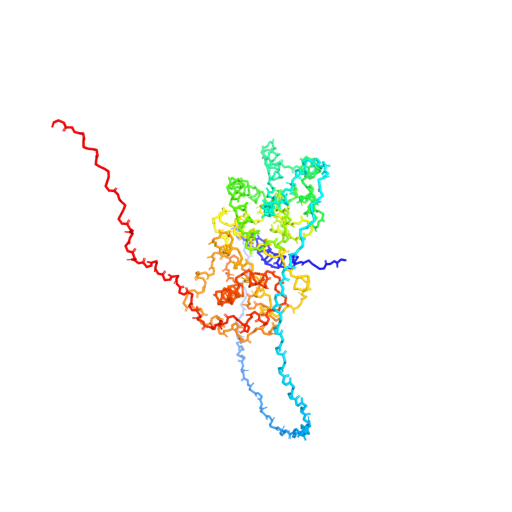7 -51.809 -36.352 1.00 32.25 88 ALA A CA 1
ATOM 648 C C . ALA A 1 88 ? 8.186 -52.998 -35.388 1.00 32.25 88 ALA A C 1
ATOM 650 O O . ALA A 1 88 ? 9.313 -53.289 -35.031 1.00 32.25 88 ALA A O 1
ATOM 651 N N . SER A 1 89 ? 7.229 -53.824 -34.955 1.00 31.86 89 SER A N 1
ATOM 652 C CA . SER A 1 89 ? 5.768 -53.957 -35.080 1.00 31.86 89 SER A CA 1
ATOM 653 C C . SER A 1 89 ? 5.350 -55.172 -34.215 1.00 31.86 89 SER A C 1
ATOM 655 O O . SER A 1 89 ? 6.199 -55.991 -33.869 1.00 31.86 89 SER A O 1
ATOM 657 N N . SER A 1 90 ? 4.037 -55.338 -33.998 1.00 33.12 90 SER A N 1
ATOM 658 C CA . SER A 1 90 ? 3.331 -56.618 -33.742 1.00 33.12 90 SER A CA 1
ATOM 659 C C . SER A 1 90 ? 3.418 -57.204 -32.319 1.00 33.12 90 SER A C 1
ATOM 661 O O . SER A 1 90 ? 4.460 -57.650 -31.864 1.00 33.12 90 SER A O 1
ATOM 663 N N . ALA A 1 91 ? 2.351 -57.126 -31.518 1.00 33.53 91 ALA A N 1
ATOM 664 C CA . ALA A 1 91 ? 1.156 -57.986 -31.544 1.00 33.53 91 ALA A CA 1
ATOM 665 C C . ALA A 1 91 ? 1.433 -59.430 -31.085 1.00 33.53 91 ALA A C 1
ATOM 667 O O . ALA A 1 91 ? 1.912 -60.255 -31.855 1.00 33.53 91 ALA A O 1
ATOM 668 N N . LEU A 1 92 ? 1.033 -59.739 -29.848 1.00 34.41 92 LEU A N 1
ATOM 669 C CA . LEU A 1 92 ? 0.710 -61.093 -29.406 1.00 34.41 92 LEU A CA 1
ATOM 670 C C . LEU A 1 92 ? -0.470 -61.020 -28.434 1.00 34.41 92 LEU A C 1
ATOM 672 O O . LEU A 1 92 ? -0.391 -60.464 -27.341 1.00 34.41 92 LEU A O 1
ATOM 676 N N . ILE A 1 93 ? -1.587 -61.545 -28.924 1.00 37.72 93 ILE A N 1
ATOM 677 C CA . ILE A 1 93 ? -2.843 -61.773 -28.224 1.00 37.72 93 ILE A CA 1
ATOM 678 C C . ILE A 1 93 ? -2.625 -62.961 -27.284 1.00 37.72 93 ILE A C 1
ATOM 680 O O . ILE A 1 93 ? -2.328 -64.061 -27.744 1.00 37.72 93 ILE A O 1
ATOM 684 N N . ALA A 1 94 ? -2.813 -62.753 -25.983 1.00 36.50 94 ALA A N 1
ATOM 685 C CA . ALA A 1 94 ? -3.029 -63.827 -25.022 1.00 36.50 94 ALA A CA 1
ATOM 686 C C . ALA A 1 94 ? -4.372 -63.578 -24.331 1.00 36.50 94 ALA A C 1
ATOM 688 O O . ALA A 1 94 ? -4.532 -62.655 -23.533 1.00 36.50 94 ALA A O 1
ATOM 689 N N . ILE A 1 95 ? -5.353 -64.393 -24.711 1.00 45.94 95 ILE A N 1
ATOM 690 C CA . ILE A 1 95 ? -6.678 -64.475 -24.104 1.00 45.94 95 ILE A CA 1
ATOM 691 C C . ILE A 1 95 ? -6.503 -65.121 -22.729 1.00 45.94 95 ILE A C 1
ATOM 693 O O . ILE A 1 95 ? -6.150 -66.293 -22.646 1.00 45.94 95 ILE A O 1
ATOM 697 N N . ASN A 1 96 ? -6.773 -64.371 -21.662 1.00 39.22 96 ASN A N 1
ATOM 698 C CA . ASN A 1 96 ? -7.037 -64.928 -20.340 1.00 39.22 96 ASN A CA 1
ATOM 699 C C . ASN A 1 96 ? -8.348 -64.341 -19.823 1.00 39.22 96 ASN A C 1
ATOM 701 O O . ASN A 1 96 ? -8.432 -63.177 -19.438 1.00 39.22 96 ASN A O 1
ATOM 705 N N . ALA A 1 97 ? -9.381 -65.178 -19.852 1.00 46.69 97 ALA A N 1
ATOM 706 C CA . ALA A 1 97 ? -10.626 -64.957 -19.146 1.00 46.69 97 ALA A CA 1
ATOM 707 C C . ALA A 1 97 ? -10.384 -65.183 -17.648 1.00 46.69 97 ALA A C 1
ATOM 709 O O . ALA A 1 97 ? -10.128 -66.308 -17.231 1.00 46.69 97 ALA A O 1
ATOM 710 N N . LEU A 1 98 ? -10.482 -64.125 -16.846 1.00 39.12 98 LEU A N 1
ATOM 711 C CA . LEU A 1 98 ? -10.691 -64.215 -15.403 1.00 39.12 98 LEU A CA 1
ATOM 712 C C . LEU A 1 98 ? -11.476 -62.988 -14.939 1.00 39.12 98 LEU A C 1
ATOM 714 O O . LEU A 1 98 ? -11.155 -61.853 -15.286 1.00 39.12 98 LEU A O 1
ATOM 718 N N . LEU A 1 99 ? -12.533 -63.257 -14.174 1.00 51.66 99 LEU A N 1
ATOM 719 C CA . LEU A 1 99 ? -13.400 -62.275 -13.542 1.00 51.66 99 LEU A CA 1
ATOM 720 C C . LEU A 1 99 ? -12.578 -61.230 -12.774 1.00 51.66 99 LEU A C 1
ATOM 722 O O . LEU A 1 99 ? -11.836 -61.578 -11.857 1.00 51.66 99 LEU A O 1
ATOM 726 N N . ALA A 1 100 ? -12.768 -59.954 -13.107 1.00 40.22 100 ALA A N 1
ATOM 727 C CA . ALA A 1 100 ? -12.272 -58.828 -12.328 1.00 40.22 100 ALA A CA 1
ATOM 728 C C . ALA A 1 100 ? -13.440 -57.880 -12.002 1.00 40.22 100 ALA A C 1
ATOM 730 O O . ALA A 1 100 ? -14.273 -57.619 -12.874 1.00 40.22 100 ALA A O 1
ATOM 731 N N . PRO A 1 101 ? -13.526 -57.377 -10.758 1.00 42.47 101 PRO A N 1
ATOM 732 C CA . PRO A 1 101 ? -14.577 -56.459 -10.340 1.00 42.47 101 PRO A CA 1
ATOM 733 C C . PRO A 1 101 ? -14.447 -55.147 -11.114 1.00 42.47 101 PRO A C 1
ATOM 735 O O . PRO A 1 101 ? -13.337 -54.743 -11.470 1.00 42.47 101 PRO A O 1
ATOM 738 N N . MET A 1 102 ? -15.576 -54.476 -11.360 1.00 41.16 102 MET A N 1
ATOM 739 C CA . MET A 1 102 ? -15.599 -53.137 -11.945 1.00 41.16 102 MET A CA 1
ATOM 740 C C . MET A 1 102 ? -14.701 -52.215 -11.116 1.00 41.16 102 MET A C 1
ATOM 742 O O . MET A 1 102 ? -15.078 -51.745 -10.046 1.00 41.16 102 MET A O 1
ATOM 746 N N . ARG A 1 103 ? -13.484 -51.967 -11.605 1.00 41.16 103 ARG A N 1
ATOM 747 C CA . ARG A 1 103 ? -12.658 -50.866 -11.132 1.00 41.16 103 ARG A CA 1
ATOM 748 C C . ARG A 1 103 ? -13.316 -49.611 -11.669 1.00 41.16 103 ARG A C 1
ATOM 750 O O . ARG A 1 103 ? -13.077 -49.244 -12.819 1.00 41.16 103 ARG A O 1
ATOM 757 N N . THR A 1 104 ? -14.135 -48.967 -10.843 1.00 41.44 104 THR A N 1
ATOM 758 C CA . THR A 1 104 ? -14.375 -47.530 -10.959 1.00 41.44 104 THR A CA 1
ATOM 759 C C . THR A 1 104 ? -13.010 -46.884 -11.142 1.00 41.44 104 THR A C 1
ATOM 761 O O . THR A 1 104 ? -12.197 -46.866 -10.216 1.00 41.44 104 THR A O 1
ATOM 764 N N . HIS A 1 105 ? -12.703 -46.460 -12.366 1.00 41.81 105 HIS A N 1
ATOM 765 C CA . HIS A 1 105 ? -11.591 -45.558 -12.586 1.00 41.81 105 HIS A CA 1
ATOM 766 C C . HIS A 1 105 ? -11.991 -44.293 -11.847 1.00 41.81 105 HIS A C 1
ATOM 768 O O . HIS A 1 105 ? -12.854 -43.552 -12.310 1.00 41.81 105 HIS A O 1
ATOM 774 N N . ALA A 1 106 ? -11.435 -44.107 -10.650 1.00 43.09 106 ALA A N 1
ATOM 775 C CA . ALA A 1 106 ? -11.378 -42.789 -10.064 1.00 43.09 106 ALA A CA 1
ATOM 776 C C . ALA A 1 106 ? -10.678 -41.934 -11.117 1.00 43.09 106 ALA A C 1
ATOM 778 O O . ALA A 1 106 ? -9.494 -42.135 -11.402 1.00 43.09 106 ALA A O 1
ATOM 779 N N . GLN A 1 107 ? -11.449 -41.069 -11.777 1.00 42.06 107 GLN A N 1
ATOM 780 C CA . GLN A 1 107 ? -10.878 -39.977 -12.538 1.00 42.06 107 GLN A CA 1
ATOM 781 C C . GLN A 1 107 ? -9.849 -39.321 -11.613 1.00 42.06 107 GLN A C 1
ATOM 783 O O . GLN A 1 107 ? -10.194 -39.042 -10.458 1.00 42.06 107 GLN A O 1
ATOM 788 N N . PRO A 1 108 ? -8.595 -39.115 -12.059 1.00 42.97 108 PRO A N 1
ATOM 789 C CA . PRO A 1 108 ? -7.714 -38.232 -11.317 1.00 42.97 108 PRO A CA 1
ATOM 790 C C . PRO A 1 108 ? -8.493 -36.929 -11.102 1.00 42.97 108 PRO A C 1
ATOM 792 O O . PRO A 1 108 ? -9.210 -36.524 -12.029 1.00 42.97 108 PRO A O 1
ATOM 795 N N . PRO A 1 109 ? -8.452 -36.331 -9.897 1.00 41.91 109 PRO A N 1
ATOM 796 C CA . PRO A 1 109 ? -9.161 -35.088 -9.652 1.00 41.91 109 PRO A CA 1
ATOM 797 C C . PRO A 1 109 ? -8.823 -34.137 -10.794 1.00 41.91 109 PRO A C 1
ATOM 799 O O . PRO A 1 109 ? -7.652 -33.916 -11.115 1.00 41.91 109 PRO A O 1
ATOM 802 N N . SER A 1 110 ? -9.871 -33.685 -11.484 1.00 40.19 110 SER A N 1
ATOM 803 C CA . SER A 1 110 ? -9.756 -32.634 -12.481 1.00 40.19 110 SER A CA 1
ATOM 804 C C . SER A 1 110 ? -8.960 -31.509 -11.833 1.00 40.19 110 SER A C 1
ATOM 806 O O . SER A 1 110 ? -9.301 -31.102 -10.725 1.00 40.19 110 SER A O 1
ATOM 808 N N . ALA A 1 111 ? -7.900 -31.045 -12.493 1.00 42.59 111 ALA A N 1
ATOM 809 C CA . ALA A 1 111 ? -7.098 -29.898 -12.078 1.00 42.59 111 ALA A CA 1
ATOM 810 C C . ALA A 1 111 ? -7.931 -28.607 -12.194 1.00 42.59 111 ALA A C 1
ATOM 812 O O . ALA A 1 111 ? -7.708 -27.765 -13.058 1.00 42.59 111 ALA A O 1
ATOM 813 N N . ALA A 1 112 ? -8.955 -28.521 -11.354 1.00 39.41 112 ALA A N 1
ATOM 814 C CA . ALA A 1 112 ? -9.909 -27.441 -11.212 1.00 39.41 112 ALA A CA 1
ATOM 815 C C . ALA A 1 112 ? -10.241 -27.234 -9.725 1.00 39.41 112 ALA A C 1
ATOM 817 O O . ALA A 1 112 ? -11.336 -26.801 -9.398 1.00 39.41 112 ALA A O 1
ATOM 818 N N . ASP A 1 113 ? -9.293 -27.515 -8.831 1.00 41.72 113 ASP A N 1
ATOM 819 C CA . ASP A 1 113 ? -9.239 -26.808 -7.555 1.00 41.72 113 ASP A CA 1
ATOM 820 C C . ASP A 1 113 ? -8.338 -25.599 -7.799 1.00 41.72 113 ASP A C 1
ATOM 822 O O . ASP A 1 113 ? -7.124 -25.635 -7.597 1.00 41.72 113 ASP A O 1
ATOM 826 N N . GLY A 1 114 ? -8.933 -24.547 -8.372 1.00 45.34 114 GLY A N 1
ATOM 827 C CA . GLY A 1 114 ? -8.300 -23.235 -8.386 1.00 45.34 114 GLY A CA 1
ATOM 828 C C . GLY A 1 114 ? -7.973 -22.870 -6.944 1.00 45.34 114 GLY A C 1
ATOM 829 O O . GLY A 1 114 ? -8.828 -23.042 -6.074 1.00 45.34 114 GLY A O 1
ATOM 830 N N . ALA A 1 115 ? -6.739 -22.435 -6.681 1.00 54.56 115 ALA A N 1
ATOM 831 C CA . ALA A 1 115 ? -6.346 -21.975 -5.356 1.00 54.56 115 ALA A CA 1
ATOM 832 C C . ALA A 1 115 ? -7.424 -21.010 -4.842 1.00 54.56 115 ALA A C 1
ATOM 834 O O . ALA A 1 115 ? -7.734 -20.017 -5.505 1.00 54.56 115 ALA A O 1
ATOM 835 N N . ALA A 1 116 ? -8.070 -21.364 -3.729 1.00 68.25 116 ALA A N 1
ATOM 836 C CA . ALA A 1 116 ? -9.135 -20.548 -3.173 1.00 68.25 116 ALA A CA 1
ATOM 837 C C . ALA A 1 116 ? -8.576 -19.145 -2.905 1.00 68.25 116 ALA A C 1
ATOM 839 O O . ALA A 1 116 ? -7.492 -19.012 -2.335 1.00 68.25 116 ALA A O 1
ATOM 840 N N . ALA A 1 117 ? -9.295 -18.113 -3.355 1.00 73.94 117 ALA A N 1
ATOM 841 C CA . ALA A 1 117 ? -8.889 -16.734 -3.129 1.00 73.94 117 ALA A CA 1
ATOM 842 C C . ALA A 1 117 ? -8.695 -16.483 -1.618 1.00 73.94 117 ALA A C 1
ATOM 844 O O . ALA A 1 117 ? -9.444 -17.044 -0.807 1.00 73.94 117 ALA A O 1
ATOM 845 N N . PRO A 1 118 ? -7.701 -15.669 -1.228 1.00 89.31 118 PRO A N 1
ATOM 846 C CA . PRO A 1 118 ? -7.436 -15.371 0.174 1.00 89.31 118 PRO A CA 1
ATOM 847 C C . PRO A 1 118 ? -8.663 -14.739 0.835 1.00 89.31 118 PRO A C 1
ATOM 849 O O . PRO A 1 118 ? -9.408 -13.978 0.216 1.00 89.31 118 PRO A O 1
ATOM 852 N N . ALA A 1 119 ? -8.866 -15.033 2.118 1.00 93.25 119 ALA A N 1
ATOM 853 C CA . ALA A 1 119 ? -9.948 -14.425 2.876 1.00 93.25 119 ALA A CA 1
ATOM 854 C C . ALA A 1 119 ? -9.671 -12.933 3.121 1.00 93.25 119 ALA A C 1
ATOM 856 O O . ALA A 1 119 ? -8.592 -12.569 3.586 1.00 93.25 119 ALA A O 1
ATOM 857 N N . VAL A 1 120 ? -10.670 -12.084 2.877 1.00 96.81 120 VAL A N 1
ATOM 858 C CA . VAL A 1 120 ? -10.683 -10.680 3.315 1.00 96.81 120 VAL A CA 1
ATOM 859 C C . VAL A 1 120 ? -11.584 -10.570 4.545 1.00 96.81 120 VAL A C 1
ATOM 861 O O . VAL A 1 120 ? -12.791 -10.785 4.450 1.00 96.81 120 VAL A O 1
ATOM 864 N N . VAL A 1 121 ? -11.003 -10.268 5.703 1.00 96.94 121 VAL A N 1
ATOM 865 C CA . VAL A 1 121 ? -11.657 -10.246 7.019 1.00 96.94 121 VAL A CA 1
ATOM 866 C C . VAL A 1 121 ? -11.863 -8.801 7.463 1.00 96.94 121 VAL A C 1
ATOM 868 O O . VAL A 1 121 ? -10.900 -8.042 7.562 1.00 96.94 121 VAL A O 1
ATOM 871 N N . ILE A 1 122 ? -13.113 -8.426 7.745 1.00 97.75 122 ILE A N 1
ATOM 872 C CA . ILE A 1 122 ? -13.489 -7.071 8.198 1.00 97.75 122 ILE A CA 1
ATOM 873 C C . ILE A 1 122 ? -14.256 -7.070 9.533 1.00 97.75 122 ILE A C 1
ATOM 875 O O . ILE A 1 122 ? -14.613 -6.007 10.038 1.00 97.75 122 ILE A O 1
ATOM 879 N N . ASP A 1 123 ? -14.486 -8.245 10.126 1.00 97.75 123 ASP A N 1
ATOM 880 C CA . ASP A 1 123 ? -15.335 -8.429 11.313 1.00 97.75 123 ASP A CA 1
ATOM 881 C C . ASP A 1 123 ? -14.841 -7.638 12.536 1.00 97.75 123 ASP A C 1
ATOM 883 O O . ASP A 1 123 ? -15.633 -7.214 13.381 1.00 97.75 123 ASP A O 1
ATOM 887 N N . ASP A 1 124 ? -13.528 -7.409 12.639 1.00 98.44 124 ASP A N 1
ATOM 888 C CA . ASP A 1 124 ? -12.937 -6.616 13.719 1.00 98.44 124 ASP A CA 1
ATOM 889 C C . ASP A 1 124 ? -13.358 -5.143 13.643 1.00 98.44 124 ASP A C 1
ATOM 891 O O . ASP A 1 124 ? -13.645 -4.531 14.673 1.00 98.44 124 ASP A O 1
ATOM 895 N N . VAL A 1 125 ? -13.491 -4.582 12.437 1.00 98.50 125 VAL A N 1
ATOM 896 C CA . VAL A 1 125 ? -14.021 -3.224 12.248 1.00 98.50 125 VAL A CA 1
ATOM 897 C C . VAL A 1 125 ? -15.472 -3.147 12.715 1.00 98.50 125 VAL A C 1
ATOM 899 O O . VAL A 1 125 ? -15.845 -2.226 13.445 1.00 98.50 125 VAL A O 1
ATOM 902 N N . GLU A 1 126 ? -16.297 -4.122 12.329 1.00 98.06 126 GLU A N 1
ATOM 903 C CA . GLU A 1 126 ? -17.701 -4.176 12.746 1.00 98.06 126 GLU A CA 1
ATOM 904 C C . GLU A 1 126 ? -17.831 -4.300 14.267 1.00 98.06 126 GLU A C 1
ATOM 906 O O . GLU A 1 126 ? -18.642 -3.609 14.893 1.00 98.06 126 GLU A O 1
ATOM 911 N N . ARG A 1 127 ? -16.989 -5.138 14.885 1.00 98.31 127 ARG A N 1
ATOM 912 C CA . ARG A 1 127 ? -16.911 -5.287 16.341 1.00 98.31 127 ARG A CA 1
ATOM 913 C C . ARG A 1 127 ? -16.540 -3.970 17.012 1.00 98.31 127 ARG A C 1
ATOM 915 O O . ARG A 1 127 ? -17.228 -3.577 17.956 1.00 98.31 127 ARG A O 1
ATOM 922 N N . PHE A 1 128 ? -15.492 -3.302 16.529 1.00 98.56 128 PHE A N 1
ATOM 923 C CA . PHE A 1 128 ? -15.041 -2.024 17.069 1.00 98.56 128 PHE A CA 1
ATOM 924 C C . PHE A 1 128 ? -16.160 -0.985 17.016 1.00 98.56 128 PHE A C 1
ATOM 926 O O . PHE A 1 128 ? -16.498 -0.386 18.038 1.00 98.56 128 PHE A O 1
ATOM 933 N N . TYR A 1 129 ? -16.794 -0.805 15.854 1.00 98.19 129 TYR A N 1
ATOM 934 C CA . TYR A 1 129 ? -17.786 0.254 15.702 1.00 98.19 129 TYR A CA 1
ATOM 935 C C . TYR A 1 129 ? -19.122 -0.031 16.372 1.00 98.19 129 TYR A C 1
ATOM 937 O O . TYR A 1 129 ? -19.770 0.903 16.837 1.00 98.19 129 TYR 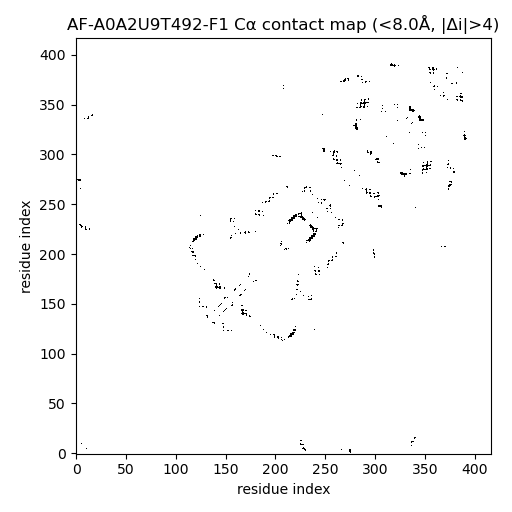A O 1
ATOM 945 N N . ARG A 1 130 ? -19.489 -1.301 16.562 1.00 97.94 130 ARG A N 1
ATOM 946 C CA . ARG A 1 130 ? -20.608 -1.661 17.441 1.00 97.94 130 ARG A CA 1
ATOM 947 C C . ARG A 1 130 ? -20.360 -1.215 18.885 1.00 97.94 130 ARG A C 1
ATOM 949 O O . ARG A 1 130 ? -21.282 -0.724 19.534 1.00 97.94 130 ARG A O 1
ATOM 956 N N . LEU A 1 131 ? -19.137 -1.382 19.397 1.00 97.88 131 LEU A N 1
ATOM 957 C CA . LEU A 1 131 ? -18.767 -0.911 20.736 1.00 97.88 131 LEU A CA 1
ATOM 958 C C . LEU A 1 131 ? -18.725 0.617 20.789 1.00 97.88 131 LEU A C 1
ATOM 960 O O . LEU A 1 131 ? -19.287 1.205 21.712 1.00 97.88 131 LEU A O 1
ATOM 964 N N . TYR A 1 132 ? -18.096 1.237 19.790 1.00 97.88 132 TYR A N 1
ATOM 965 C CA . TYR A 1 132 ? -17.971 2.686 19.655 1.00 97.88 132 TYR A CA 1
ATOM 966 C C . TYR A 1 132 ? -19.340 3.376 19.666 1.00 97.88 132 TYR A C 1
ATOM 968 O O . TYR A 1 132 ? -19.573 4.266 20.484 1.00 97.88 132 TYR A O 1
ATOM 976 N N . ASP A 1 133 ? -20.271 2.919 18.825 1.00 97.06 133 ASP A N 1
ATOM 977 C CA . ASP A 1 133 ? -21.615 3.488 18.709 1.00 97.06 133 ASP A CA 1
ATOM 978 C C . ASP A 1 133 ? -22.417 3.286 20.007 1.00 97.06 133 ASP A C 1
ATOM 980 O O . ASP A 1 133 ? -23.036 4.224 20.513 1.00 97.06 133 ASP A O 1
ATOM 984 N N . ALA A 1 134 ? -22.350 2.091 20.611 1.00 96.94 134 ALA A N 1
ATOM 985 C CA . ALA A 1 134 ? -23.031 1.789 21.874 1.00 96.94 134 ALA A CA 1
ATOM 986 C C . ALA A 1 134 ? -22.511 2.614 23.064 1.00 96.94 134 ALA A C 1
ATOM 988 O O . ALA A 1 134 ? -23.202 2.752 24.073 1.00 96.94 134 ALA A O 1
ATOM 989 N N . ALA A 1 135 ? -21.288 3.134 22.967 1.00 95.38 135 ALA A N 1
ATOM 990 C CA . ALA A 1 135 ? -20.648 3.937 23.998 1.00 95.38 135 ALA A CA 1
ATOM 991 C C . ALA A 1 135 ? -20.659 5.445 23.684 1.00 95.38 135 ALA A C 1
ATOM 993 O O . ALA A 1 135 ? -19.947 6.210 24.332 1.00 95.38 135 ALA A O 1
ATOM 994 N N . GLY A 1 136 ? -21.434 5.886 22.683 1.00 93.75 136 GLY A N 1
ATOM 995 C CA . GLY A 1 136 ? -21.525 7.302 22.313 1.00 93.75 136 GLY A CA 1
ATOM 996 C C . GLY A 1 136 ? -20.214 7.880 21.770 1.00 93.75 136 GLY A C 1
ATOM 997 O O . GLY A 1 136 ? -19.960 9.074 21.905 1.00 93.75 136 GLY A O 1
ATOM 998 N N . GLY A 1 137 ? -19.365 7.033 21.187 1.00 89.81 137 GLY A N 1
ATOM 999 C CA . GLY A 1 137 ? -18.076 7.407 20.615 1.00 89.81 137 GLY A CA 1
ATOM 1000 C C . GLY A 1 137 ? -16.915 7.517 21.608 1.00 89.81 137 GLY A C 1
ATOM 1001 O O . GLY A 1 137 ? -15.828 7.955 21.226 1.00 89.81 137 GLY A O 1
ATOM 1002 N N . THR A 1 138 ? -17.111 7.112 22.864 1.00 89.00 138 THR A N 1
ATOM 1003 C CA . THR A 1 138 ? -16.060 7.077 23.892 1.00 89.00 138 THR A CA 1
ATOM 1004 C C . THR A 1 138 ? -15.874 5.661 24.420 1.00 89.00 138 THR A C 1
ATOM 1006 O O . THR A 1 138 ? -16.824 5.062 24.910 1.00 89.00 138 THR A O 1
ATOM 1009 N N . LEU A 1 139 ? -14.657 5.123 24.346 1.00 93.56 139 LEU A N 1
ATOM 1010 C CA . LEU A 1 139 ? -14.314 3.801 24.870 1.00 93.56 139 LEU A CA 1
ATOM 1011 C C . LEU A 1 139 ? -13.123 3.921 25.822 1.00 93.56 139 LEU A C 1
ATOM 1013 O O . LEU A 1 139 ? -12.123 4.550 25.477 1.00 93.56 139 LEU A O 1
ATOM 1017 N N . ASP A 1 140 ? -13.236 3.327 27.010 1.00 95.06 140 ASP A N 1
ATOM 1018 C CA . ASP A 1 140 ? -12.113 3.201 27.937 1.00 95.06 140 ASP A CA 1
ATOM 1019 C C . ASP A 1 140 ? -11.196 2.025 27.559 1.00 95.06 140 ASP A C 1
ATOM 1021 O O . ASP A 1 140 ? -11.542 1.153 26.754 1.00 95.06 140 ASP A O 1
ATOM 1025 N N . ALA A 1 141 ? -9.992 2.034 28.131 1.00 97.69 141 ALA A N 1
ATOM 1026 C CA . ALA A 1 141 ? -8.952 1.059 27.828 1.00 97.69 141 ALA A CA 1
ATOM 1027 C C . ALA A 1 141 ? -9.358 -0.380 28.179 1.00 97.69 141 ALA A C 1
ATOM 1029 O O . ALA A 1 141 ? -9.095 -1.294 27.400 1.00 97.69 141 ALA A O 1
ATOM 1030 N N . GLU A 1 142 ? -10.025 -0.581 29.320 1.00 97.69 142 GLU A N 1
ATOM 1031 C CA . GLU A 1 142 ? -10.418 -1.911 29.793 1.00 97.69 142 GLU A CA 1
ATOM 1032 C C . GLU A 1 142 ? -11.457 -2.535 28.857 1.00 97.69 142 GLU A C 1
ATOM 1034 O O . GLU A 1 142 ? -11.346 -3.700 28.473 1.00 97.69 142 GLU A O 1
ATOM 1039 N N . ARG A 1 143 ? -12.441 -1.741 28.429 1.00 96.94 143 ARG A N 1
ATOM 1040 C CA . ARG A 1 143 ? -13.464 -2.156 27.474 1.00 96.94 143 ARG A CA 1
ATOM 1041 C C . ARG A 1 143 ? -12.869 -2.458 26.103 1.00 96.94 143 ARG A C 1
ATOM 1043 O O . ARG A 1 143 ? -13.251 -3.450 25.489 1.00 96.94 143 ARG A O 1
ATOM 1050 N N . LEU A 1 144 ? -11.926 -1.645 25.625 1.00 98.31 144 LEU A N 1
ATOM 1051 C CA . LEU A 1 144 ? -11.216 -1.908 24.368 1.00 98.31 144 LEU A CA 1
ATOM 1052 C C . LEU A 1 144 ? -10.387 -3.192 24.432 1.00 98.31 144 LEU A C 1
ATOM 1054 O O . LEU A 1 144 ? -10.384 -3.961 23.473 1.00 98.31 144 LEU A O 1
ATOM 1058 N N . GLN A 1 145 ? -9.714 -3.452 25.551 1.00 98.38 145 GLN A N 1
ATOM 1059 C CA . GLN A 1 145 ? -8.955 -4.685 25.715 1.00 98.38 145 GLN A CA 1
ATOM 1060 C C . GLN A 1 145 ? -9.891 -5.900 25.725 1.00 98.38 145 GLN A C 1
ATOM 1062 O O . GLN A 1 145 ? -9.784 -6.764 24.862 1.00 98.38 145 GLN A O 1
ATOM 1067 N N . ARG A 1 146 ? -10.866 -5.916 26.637 1.00 98.38 146 ARG A N 1
ATOM 1068 C CA . ARG A 1 146 ? -11.732 -7.073 26.886 1.00 98.38 146 ARG A CA 1
ATOM 1069 C C . ARG A 1 146 ? -12.738 -7.349 25.770 1.00 98.38 146 ARG A C 1
ATOM 1071 O O . ARG A 1 146 ? -12.994 -8.505 25.451 1.00 98.38 146 ARG A O 1
ATOM 1078 N N . ASP A 1 147 ? -13.345 -6.308 25.199 1.00 98.31 147 ASP A N 1
ATOM 1079 C CA . ASP A 1 147 ? -14.500 -6.472 24.306 1.00 98.31 147 ASP A CA 1
ATOM 1080 C C . ASP A 1 147 ? -14.125 -6.338 22.814 1.00 98.31 147 ASP A C 1
ATOM 1082 O O . ASP A 1 147 ? -14.890 -6.786 21.951 1.00 98.31 147 ASP A O 1
ATOM 1086 N N . TYR A 1 148 ? -12.956 -5.759 22.494 1.00 98.56 148 TYR A N 1
ATOM 1087 C CA . TYR A 1 148 ? -12.446 -5.622 21.122 1.00 98.56 148 TYR A CA 1
ATOM 1088 C C . TYR A 1 148 ? -11.187 -6.459 20.857 1.00 98.56 148 TYR A C 1
ATOM 1090 O O . TYR A 1 148 ? -11.227 -7.307 19.968 1.00 98.56 148 TYR A O 1
ATOM 1098 N N . LEU A 1 149 ? -10.100 -6.253 21.611 1.00 98.50 149 LEU A N 1
ATOM 1099 C CA . LEU A 1 149 ? -8.813 -6.904 21.336 1.00 98.50 149 LEU A CA 1
ATOM 1100 C C . LEU A 1 149 ? -8.803 -8.386 21.718 1.00 98.50 149 LEU A C 1
ATOM 1102 O O . LEU A 1 149 ? -8.462 -9.210 20.880 1.00 98.50 149 LEU A O 1
ATOM 1106 N N . ASP A 1 150 ? -9.202 -8.748 22.936 1.00 98.44 150 ASP A N 1
ATOM 1107 C CA . ASP A 1 150 ? -9.189 -10.135 23.419 1.00 98.44 150 ASP A CA 1
ATOM 1108 C C . ASP A 1 150 ? -10.000 -11.099 22.521 1.00 98.44 150 ASP A C 1
ATOM 1110 O O . ASP A 1 150 ? -9.470 -12.155 22.170 1.00 98.44 150 ASP A O 1
ATOM 1114 N N . PRO A 1 151 ? -11.228 -10.764 22.060 1.00 98.19 151 PRO A N 1
ATOM 1115 C CA . PRO A 1 151 ? -11.996 -11.600 21.130 1.00 98.19 151 PRO A CA 1
ATOM 1116 C C . PRO A 1 151 ? -11.670 -11.341 19.645 1.00 98.19 151 PRO A C 1
ATOM 1118 O O . PRO A 1 151 ? -12.434 -11.772 18.776 1.00 98.19 151 PRO A O 1
ATOM 1121 N N . GLY A 1 152 ? -10.619 -10.570 19.360 1.00 97.81 152 GLY A N 1
ATOM 1122 C CA . GLY A 1 152 ? -10.190 -10.192 18.017 1.00 97.81 152 GLY A CA 1
ATOM 1123 C C . GLY A 1 152 ? -9.785 -11.371 17.134 1.00 97.81 152 GLY A C 1
ATOM 1124 O O . GLY A 1 152 ? -9.514 -12.469 17.622 1.00 97.81 152 GLY A O 1
ATOM 1125 N N . SER A 1 153 ? -9.727 -11.142 15.821 1.00 97.56 153 SER A N 1
ATOM 1126 C CA . SER A 1 153 ? -9.161 -12.131 14.897 1.00 97.56 153 SER A CA 1
ATOM 1127 C C . SER A 1 153 ? -7.655 -12.344 15.115 1.00 97.56 153 SER A C 1
ATOM 1129 O O . SER A 1 153 ? -6.958 -11.500 15.684 1.00 97.56 153 SER A O 1
ATOM 1131 N N . GLU A 1 154 ? -7.120 -13.442 14.570 1.00 96.00 154 GLU A N 1
ATOM 1132 C CA . GLU A 1 154 ? -5.670 -13.693 14.513 1.00 96.00 154 GLU A CA 1
ATOM 1133 C C . GLU A 1 154 ? -4.903 -12.526 13.866 1.00 96.00 154 GLU A C 1
ATOM 1135 O O . GLU A 1 154 ? -3.829 -12.147 14.340 1.00 96.00 154 GLU A O 1
ATOM 1140 N N . GLY A 1 155 ? -5.474 -11.911 12.822 1.00 95.62 155 GLY A N 1
ATOM 1141 C CA . GLY A 1 155 ? -4.902 -10.735 12.167 1.00 95.62 155 GLY A CA 1
ATOM 1142 C C . GLY A 1 155 ? -4.838 -9.532 13.110 1.00 95.62 155 GLY A C 1
ATOM 1143 O O . GLY A 1 155 ? -3.784 -8.908 13.237 1.00 95.62 155 GLY A O 1
ATOM 1144 N N . LEU A 1 156 ? -5.912 -9.247 13.855 1.00 97.56 156 LEU A N 1
ATOM 1145 C CA . LEU A 1 156 ? -5.903 -8.189 14.870 1.00 97.56 156 LEU A CA 1
ATOM 1146 C C . LEU A 1 156 ? -4.883 -8.466 15.975 1.00 97.56 156 LEU A C 1
ATOM 1148 O O . LEU A 1 156 ? -4.118 -7.573 16.336 1.00 97.56 156 LEU A O 1
ATOM 1152 N N . HIS A 1 157 ? -4.804 -9.694 16.487 1.00 97.12 157 HIS A N 1
ATOM 1153 C CA . HIS A 1 157 ? -3.808 -10.044 17.502 1.00 97.12 157 HIS A CA 1
ATOM 1154 C C . HIS A 1 157 ? -2.379 -9.914 16.977 1.00 97.12 157 HIS A C 1
ATOM 1156 O O . HIS A 1 157 ? -1.497 -9.442 17.699 1.00 97.12 157 HIS A O 1
ATOM 1162 N N . HIS A 1 158 ? -2.131 -10.301 15.726 1.00 94.44 158 HIS A N 1
ATOM 1163 C CA . HIS A 1 158 ? -0.828 -10.138 15.091 1.00 94.44 158 HIS A CA 1
ATOM 1164 C C . HIS A 1 158 ? -0.448 -8.659 14.950 1.00 94.44 158 HIS A C 1
ATOM 1166 O O . HIS A 1 158 ? 0.620 -8.251 15.421 1.00 94.44 158 HIS A O 1
ATOM 1172 N N . PHE A 1 159 ? -1.354 -7.845 14.402 1.00 93.56 159 PHE A N 1
ATOM 1173 C CA . PHE A 1 159 ? -1.190 -6.396 14.292 1.00 93.56 159 PHE A CA 1
ATOM 1174 C C . PHE A 1 159 ? -0.929 -5.754 15.659 1.00 93.56 159 PHE A C 1
ATOM 1176 O O . PHE A 1 159 ? 0.005 -4.963 15.822 1.00 93.56 159 PHE A O 1
ATOM 1183 N N . ALA A 1 160 ? -1.694 -6.159 16.674 1.00 95.44 160 ALA A N 1
ATOM 1184 C CA . ALA A 1 160 ? -1.573 -5.647 18.027 1.00 95.44 160 ALA A CA 1
ATOM 1185 C C . ALA A 1 160 ? -0.217 -5.946 18.667 1.00 95.44 160 ALA A C 1
ATOM 1187 O O . ALA A 1 160 ? 0.407 -5.038 19.228 1.00 95.44 160 ALA A O 1
ATOM 1188 N N . ARG A 1 161 ? 0.285 -7.178 18.522 1.00 94.12 161 ARG A N 1
ATOM 1189 C CA . ARG A 1 161 ? 1.605 -7.572 19.033 1.00 94.12 161 ARG A CA 1
ATOM 1190 C C . ARG A 1 161 ? 2.732 -6.786 18.372 1.00 94.12 161 ARG A C 1
ATOM 1192 O O . ARG A 1 161 ? 3.581 -6.246 19.079 1.00 94.12 161 ARG A O 1
ATOM 1199 N N . LEU A 1 162 ? 2.746 -6.703 17.041 1.00 90.75 162 LEU A N 1
ATOM 1200 C CA . LEU A 1 162 ? 3.854 -6.072 16.317 1.00 90.75 162 LEU A CA 1
ATOM 1201 C C . LEU A 1 162 ? 3.855 -4.551 16.442 1.00 90.75 162 LEU A C 1
ATOM 1203 O O . LEU A 1 162 ? 4.917 -3.940 16.561 1.00 90.75 162 LEU A O 1
ATOM 1207 N N . ARG A 1 163 ? 2.677 -3.921 16.452 1.00 89.31 163 ARG A N 1
ATOM 1208 C CA . ARG A 1 163 ? 2.561 -2.457 16.456 1.00 89.31 163 ARG A CA 1
ATOM 1209 C C . ARG A 1 163 ? 2.178 -1.862 17.804 1.00 89.31 163 ARG A C 1
ATOM 1211 O O . ARG A 1 163 ? 1.905 -0.660 17.868 1.00 89.31 163 ARG A O 1
ATOM 1218 N N . ARG A 1 164 ? 2.259 -2.650 18.886 1.00 91.38 164 ARG A N 1
ATOM 1219 C CA . ARG A 1 164 ? 1.950 -2.238 20.269 1.00 91.38 164 ARG A CA 1
ATOM 1220 C C . ARG A 1 164 ? 0.566 -1.592 20.363 1.00 91.38 164 ARG A C 1
ATOM 1222 O O . ARG A 1 164 ? 0.417 -0.488 20.887 1.00 91.38 164 ARG A O 1
ATOM 1229 N N . VAL A 1 165 ? -0.431 -2.243 19.772 1.00 94.88 165 VAL A N 1
ATOM 1230 C CA . VAL A 1 165 ? -1.827 -1.809 19.876 1.00 94.88 165 VAL A CA 1
ATOM 1231 C C . VAL A 1 165 ? -2.420 -2.472 21.111 1.00 94.88 165 VAL A C 1
ATOM 1233 O O . VAL A 1 165 ? -2.549 -3.689 21.162 1.00 94.88 165 VAL A O 1
ATOM 1236 N N . THR A 1 166 ? -2.743 -1.668 22.117 1.00 97.94 166 THR A N 1
ATOM 1237 C CA . THR A 1 166 ? -3.409 -2.102 23.353 1.00 97.94 166 THR A CA 1
ATOM 1238 C C . THR A 1 166 ? -4.679 -1.286 23.560 1.00 97.94 166 THR A C 1
ATOM 1240 O O . THR A 1 166 ? -4.852 -0.243 22.916 1.00 97.94 166 THR A O 1
ATOM 1243 N N . GLY A 1 167 ? -5.553 -1.724 24.471 1.00 97.94 167 GLY A N 1
ATOM 1244 C CA . GLY A 1 167 ? -6.743 -0.954 24.830 1.00 97.94 167 GLY A CA 1
ATOM 1245 C C . GLY A 1 167 ? -6.393 0.475 25.259 1.00 97.94 167 GLY A C 1
ATOM 1246 O O . GLY A 1 167 ? -7.026 1.429 24.812 1.00 97.94 167 GLY A O 1
ATOM 1247 N N . GLU A 1 168 ? -5.314 0.644 26.029 1.00 98.19 168 GLU A N 1
ATOM 1248 C CA . GLU A 1 168 ? -4.794 1.948 26.455 1.00 98.19 168 GLU A CA 1
ATOM 1249 C C . GLU A 1 168 ? -4.314 2.793 25.276 1.00 98.19 168 GLU A C 1
ATOM 1251 O O . GLU A 1 168 ? -4.624 3.981 25.211 1.00 98.19 168 GLU A O 1
ATOM 1256 N N . ALA A 1 169 ? -3.571 2.204 24.333 1.00 97.56 169 ALA A N 1
ATOM 1257 C CA . ALA A 1 169 ? -3.041 2.939 23.186 1.00 97.56 169 ALA A CA 1
ATOM 1258 C C . ALA A 1 169 ? -4.162 3.440 22.260 1.00 97.56 169 ALA A C 1
ATOM 1260 O O . ALA A 1 169 ? -4.108 4.575 21.768 1.00 97.56 169 ALA A O 1
ATOM 1261 N N . ILE A 1 170 ? -5.186 2.609 22.043 1.00 98.06 170 ILE A N 1
ATOM 1262 C CA . ILE A 1 170 ? -6.375 2.990 21.280 1.00 98.06 170 ILE A CA 1
ATOM 1263 C C . ILE A 1 170 ? -7.139 4.084 22.033 1.00 98.06 170 ILE A C 1
ATOM 1265 O O . ILE A 1 170 ? -7.384 5.139 21.452 1.00 98.06 170 ILE A O 1
ATOM 1269 N N . ALA A 1 171 ? -7.451 3.889 23.321 1.00 97.88 171 ALA A N 1
ATOM 1270 C CA . ALA A 1 171 ? -8.194 4.853 24.139 1.00 97.88 171 ALA A CA 1
ATOM 1271 C C . ALA A 1 171 ? -7.499 6.221 24.209 1.00 97.88 171 ALA A C 1
ATOM 1273 O O . ALA A 1 171 ? -8.138 7.258 24.029 1.00 97.88 171 ALA A O 1
ATOM 1274 N N . ALA A 1 172 ? -6.178 6.233 24.412 1.00 97.19 172 ALA A N 1
ATOM 1275 C CA . ALA A 1 172 ? -5.384 7.457 24.431 1.00 97.19 172 ALA A CA 1
ATOM 1276 C C . ALA A 1 172 ? -5.469 8.197 23.089 1.00 97.19 172 ALA A C 1
ATOM 1278 O O . ALA A 1 172 ? -5.741 9.396 23.053 1.00 97.19 172 ALA A O 1
ATOM 1279 N N . THR A 1 173 ? -5.314 7.472 21.977 1.00 96.12 173 THR A N 1
ATOM 1280 C CA . THR A 1 173 ? -5.426 8.064 20.638 1.00 96.12 173 THR A CA 1
ATOM 1281 C C . THR A 1 173 ? -6.851 8.533 20.350 1.00 96.12 173 THR A C 1
ATOM 1283 O O . THR A 1 173 ? -7.036 9.558 19.703 1.00 96.12 173 THR A O 1
ATOM 1286 N N . LEU A 1 174 ? -7.863 7.801 20.816 1.00 96.12 174 LEU A N 1
ATOM 1287 C CA . LEU A 1 174 ? -9.271 8.149 20.658 1.00 96.12 174 LEU A CA 1
ATOM 1288 C C . LEU A 1 174 ? -9.606 9.460 21.368 1.00 96.12 174 LEU A C 1
ATOM 1290 O O . LEU A 1 174 ? -10.294 10.305 20.798 1.00 96.12 174 LEU A O 1
ATOM 1294 N N . ALA A 1 175 ? -9.080 9.643 22.580 1.00 95.75 175 ALA A N 1
ATOM 1295 C CA . ALA A 1 175 ? -9.226 10.873 23.346 1.00 95.75 175 ALA A CA 1
ATOM 1296 C C . ALA A 1 175 ? -8.467 12.049 22.707 1.00 95.75 175 ALA A C 1
ATOM 1298 O O . ALA A 1 175 ? -9.006 13.151 22.630 1.00 95.75 175 ALA A O 1
ATOM 1299 N N . GLU A 1 176 ? -7.241 11.824 22.220 1.00 96.50 176 GLU A N 1
ATOM 1300 C CA . GLU A 1 176 ? -6.418 12.868 21.588 1.00 96.50 176 GLU A CA 1
ATOM 1301 C C . GLU A 1 176 ? -6.945 13.263 20.196 1.00 96.50 176 GLU A C 1
ATOM 1303 O O . GLU A 1 176 ? -6.940 14.437 19.829 1.00 96.50 176 GLU A O 1
ATOM 1308 N N . ARG A 1 177 ? -7.407 12.288 19.404 1.00 95.56 177 ARG A N 1
ATOM 1309 C CA . ARG A 1 177 ? -7.772 12.446 17.986 1.00 95.56 177 ARG A CA 1
ATOM 1310 C C . ARG A 1 177 ? -9.132 11.809 17.665 1.00 95.56 177 ARG A C 1
ATOM 1312 O O . ARG A 1 177 ? -9.216 10.943 16.794 1.00 95.56 177 ARG A O 1
ATOM 1319 N N . PRO A 1 178 ? -10.239 12.260 18.276 1.00 96.00 178 PRO A N 1
ATOM 1320 C CA . PRO A 1 178 ? -11.551 11.643 18.067 1.00 96.00 178 PRO A CA 1
ATOM 1321 C C . PRO A 1 178 ? -12.065 11.793 16.624 1.00 96.00 178 PRO A C 1
ATOM 1323 O O . PRO A 1 178 ? -12.872 10.987 16.167 1.00 96.00 178 PRO A O 1
ATOM 1326 N N . ALA A 1 179 ? -11.593 12.806 15.884 1.00 95.81 179 ALA A N 1
ATOM 1327 C CA . ALA A 1 179 ? -11.928 12.995 14.472 1.00 95.81 179 ALA A CA 1
ATOM 1328 C C . ALA A 1 179 ? -11.457 11.832 13.585 1.00 95.81 179 ALA A C 1
ATOM 1330 O O . ALA A 1 179 ? -12.198 11.444 12.690 1.00 95.81 179 ALA A O 1
ATOM 1331 N N . LEU A 1 180 ? -10.297 11.237 13.886 1.00 95.38 180 LEU A N 1
ATOM 1332 C CA . LEU A 1 180 ? -9.734 10.111 13.136 1.00 95.38 180 LEU A CA 1
ATOM 1333 C C . LEU A 1 180 ? -10.693 8.911 13.128 1.00 95.38 180 LEU A C 1
ATOM 1335 O O . LEU A 1 180 ? -11.011 8.360 12.080 1.00 95.38 180 LEU A O 1
ATOM 1339 N N . TYR A 1 181 ? -11.220 8.551 14.299 1.00 97.38 181 TYR A N 1
ATOM 1340 C CA . TYR A 1 181 ? -12.132 7.415 14.443 1.00 97.38 181 TYR A CA 1
ATOM 1341 C C . TYR A 1 181 ? -13.538 7.711 13.917 1.00 97.38 181 TYR A C 1
ATOM 1343 O O . TYR A 1 181 ? -14.197 6.796 13.425 1.00 97.38 181 TYR A O 1
ATOM 1351 N N . ARG A 1 182 ? -13.994 8.972 13.976 1.00 96.81 182 ARG A N 1
ATOM 1352 C CA . ARG A 1 182 ? -15.251 9.388 13.330 1.00 96.81 182 ARG A CA 1
ATOM 1353 C C . ARG A 1 182 ? -15.159 9.319 11.807 1.00 96.81 182 ARG A C 1
ATOM 1355 O O . ARG A 1 182 ? -16.041 8.751 11.185 1.00 96.81 182 ARG A O 1
ATOM 1362 N N . GLN A 1 183 ? -14.081 9.826 11.214 1.00 95.75 183 GLN A N 1
ATOM 1363 C CA . GLN A 1 183 ? -13.857 9.724 9.767 1.00 95.75 183 GLN A CA 1
ATOM 1364 C C . GLN A 1 183 ? -13.769 8.261 9.327 1.00 95.75 183 GLN A C 1
ATOM 1366 O O . GLN A 1 183 ? -14.430 7.845 8.381 1.00 95.75 183 GLN A O 1
ATOM 1371 N N . ALA A 1 184 ? -13.033 7.442 10.076 1.00 96.94 184 ALA A N 1
ATOM 1372 C CA . ALA A 1 184 ? -12.930 6.012 9.820 1.00 96.94 184 ALA A CA 1
ATOM 1373 C C . ALA A 1 184 ? -14.287 5.283 9.916 1.00 96.94 184 ALA A C 1
ATOM 1375 O O . ALA A 1 184 ? -14.541 4.354 9.149 1.00 96.94 184 ALA A O 1
ATOM 1376 N N . ARG A 1 185 ? -15.203 5.756 10.774 1.00 97.06 185 ARG A N 1
ATOM 1377 C CA . ARG A 1 185 ? -16.586 5.261 10.872 1.00 97.06 185 ARG A CA 1
ATOM 1378 C C . ARG A 1 185 ? -17.404 5.597 9.626 1.00 97.06 185 ARG A C 1
ATOM 1380 O O . ARG A 1 185 ? -18.277 4.818 9.244 1.00 97.06 185 ARG A O 1
ATOM 1387 N N . ASP A 1 186 ? -17.132 6.730 8.990 1.00 95.56 186 ASP A N 1
ATOM 1388 C CA . ASP A 1 186 ? -17.753 7.089 7.716 1.00 95.56 186 ASP A CA 1
ATOM 1389 C C . ASP A 1 186 ? -17.172 6.241 6.575 1.00 95.56 186 ASP A C 1
ATOM 1391 O O . ASP A 1 186 ? -17.935 5.633 5.820 1.00 95.56 186 ASP A O 1
ATOM 1395 N N . CYS A 1 187 ? -15.843 6.091 6.515 1.00 95.19 187 CYS A N 1
ATOM 1396 C CA . CYS A 1 187 ? -15.159 5.212 5.559 1.00 95.19 187 CYS A CA 1
ATOM 1397 C C . CYS A 1 187 ? -15.587 3.739 5.681 1.00 95.19 187 CYS A C 1
ATOM 1399 O O . CYS A 1 187 ? -15.685 3.042 4.675 1.00 95.19 187 CYS A O 1
ATOM 1401 N N . MET A 1 188 ? -15.897 3.252 6.888 1.00 95.44 188 MET A N 1
ATOM 1402 C CA . MET A 1 188 ? -16.382 1.883 7.111 1.00 95.44 188 MET A CA 1
ATOM 1403 C C . MET A 1 188 ? -17.568 1.526 6.199 1.00 95.44 188 MET A C 1
ATOM 1405 O O . MET A 1 188 ? -17.716 0.371 5.805 1.00 95.44 188 MET A O 1
ATOM 1409 N N . ARG A 1 189 ? -18.404 2.503 5.821 1.00 95.94 189 ARG A N 1
ATOM 1410 C CA . ARG A 1 189 ? -19.597 2.276 4.992 1.00 95.94 189 ARG A CA 1
ATOM 1411 C C . ARG A 1 189 ? -19.294 1.645 3.633 1.00 95.94 189 ARG A C 1
ATOM 1413 O O . ARG A 1 189 ? -20.161 0.944 3.117 1.00 95.94 189 ARG A O 1
ATOM 1420 N N . VAL A 1 190 ? -18.111 1.884 3.060 1.00 96.81 190 VAL A N 1
ATOM 1421 C CA . VAL A 1 190 ? -17.729 1.304 1.761 1.00 96.81 190 VAL A CA 1
ATOM 1422 C C . VAL A 1 190 ? -17.084 -0.078 1.888 1.00 96.81 190 VAL A C 1
ATOM 1424 O O . VAL A 1 190 ? -16.919 -0.763 0.883 1.00 96.81 190 VAL A O 1
ATOM 1427 N N . LEU A 1 191 ? -16.755 -0.540 3.104 1.00 96.81 191 LEU A N 1
ATOM 1428 C CA . LEU A 1 191 ? -16.024 -1.797 3.307 1.00 96.81 191 LEU A CA 1
ATOM 1429 C C . LEU A 1 191 ? -16.698 -3.036 2.711 1.00 96.81 191 LEU A C 1
ATOM 1431 O O . LEU A 1 191 ? -15.973 -3.834 2.122 1.00 96.81 191 LEU A O 1
ATOM 1435 N N . PRO A 1 192 ? -18.031 -3.232 2.782 1.00 97.00 192 PRO A N 1
ATOM 1436 C CA . PRO A 1 192 ? -18.653 -4.391 2.143 1.00 97.00 192 PRO A CA 1
ATOM 1437 C C . PRO A 1 192 ? -18.416 -4.430 0.627 1.00 97.00 192 PRO A C 1
ATOM 1439 O O . PRO A 1 192 ? -18.159 -5.494 0.064 1.00 97.00 192 PRO A O 1
ATOM 1442 N N . GLN A 1 193 ? -18.457 -3.270 -0.034 1.00 98.00 193 GLN A N 1
ATOM 1443 C CA . GLN A 1 193 ? -18.234 -3.160 -1.474 1.00 98.00 193 GLN A CA 1
ATOM 1444 C C . GLN A 1 193 ? -16.743 -3.259 -1.825 1.00 98.00 193 GLN A C 1
ATOM 1446 O O . GLN A 1 193 ? -16.373 -4.010 -2.732 1.00 98.00 193 GLN A O 1
ATOM 1451 N N . ALA A 1 194 ? -15.875 -2.597 -1.054 1.00 97.50 194 ALA A N 1
ATOM 1452 C CA . ALA A 1 194 ? -14.425 -2.728 -1.175 1.00 97.50 194 ALA A CA 1
ATOM 1453 C C . ALA A 1 194 ? -13.979 -4.189 -0.993 1.00 97.50 194 ALA A C 1
ATOM 1455 O O . ALA A 1 194 ? -13.190 -4.689 -1.790 1.00 97.50 194 ALA A O 1
ATOM 1456 N N . LYS A 1 195 ? -14.555 -4.920 -0.028 1.00 97.56 195 LYS A N 1
ATOM 1457 C CA . LYS A 1 195 ? -14.307 -6.353 0.178 1.00 97.56 195 LYS A CA 1
ATOM 1458 C C . LYS A 1 195 ? -14.638 -7.166 -1.076 1.00 97.56 195 LYS A C 1
ATOM 1460 O O . LYS A 1 195 ? -13.806 -7.944 -1.522 1.00 97.56 195 LYS A O 1
ATOM 1465 N N . GLN A 1 196 ? -15.805 -6.963 -1.689 1.00 97.56 196 GLN A N 1
ATOM 1466 C CA . GLN A 1 196 ? -16.179 -7.678 -2.921 1.00 97.56 196 GLN A CA 1
ATOM 1467 C C . GLN A 1 196 ? -15.254 -7.358 -4.105 1.00 97.56 196 GLN A C 1
ATOM 1469 O O . GLN A 1 196 ? -15.022 -8.200 -4.976 1.00 97.56 196 GLN A O 1
ATOM 1474 N N . ARG A 1 197 ? -14.753 -6.122 -4.191 1.00 98.06 197 ARG A N 1
ATOM 1475 C CA . ARG A 1 197 ? -13.762 -5.728 -5.202 1.00 98.06 197 ARG A CA 1
ATOM 1476 C C . ARG A 1 197 ? -12.394 -6.352 -4.925 1.00 98.06 197 ARG A C 1
ATOM 1478 O O . ARG A 1 197 ? -11.776 -6.843 -5.863 1.00 98.06 197 ARG A O 1
ATOM 1485 N N . LEU A 1 198 ? -11.972 -6.410 -3.664 1.00 97.31 198 LEU A N 1
ATOM 1486 C CA . LEU A 1 198 ? -10.738 -7.073 -3.243 1.00 97.31 198 LEU A CA 1
ATOM 1487 C C . LEU A 1 198 ? -10.784 -8.582 -3.467 1.00 97.31 198 LEU A C 1
ATOM 1489 O O . LEU A 1 198 ? -9.853 -9.117 -4.055 1.00 97.31 198 LEU A O 1
ATOM 1493 N N . ASP A 1 199 ? -11.879 -9.254 -3.103 1.00 97.06 199 ASP A N 1
ATOM 1494 C CA . ASP A 1 199 ? -12.062 -10.688 -3.364 1.00 97.06 199 ASP A CA 1
ATOM 1495 C C . ASP A 1 199 ? -11.854 -10.988 -4.868 1.00 97.06 199 ASP A C 1
ATOM 1497 O O . ASP A 1 199 ? -11.173 -11.946 -5.235 1.00 97.06 199 ASP A O 1
ATOM 1501 N N . ARG A 1 200 ? -12.375 -10.123 -5.756 1.00 97.44 200 ARG A N 1
ATOM 1502 C CA . ARG A 1 200 ? -12.163 -10.226 -7.211 1.00 97.44 200 ARG A CA 1
ATOM 1503 C C . ARG A 1 200 ? -10.722 -9.935 -7.628 1.00 97.44 200 ARG A C 1
ATOM 1505 O O . ARG A 1 200 ? -10.180 -10.692 -8.427 1.00 97.44 200 ARG A O 1
ATOM 1512 N N . ALA A 1 201 ? -10.100 -8.880 -7.107 1.00 97.69 201 ALA A N 1
ATOM 1513 C CA . ALA A 1 201 ? -8.716 -8.538 -7.439 1.00 97.69 201 ALA A CA 1
ATOM 1514 C C . ALA A 1 201 ? -7.739 -9.654 -7.030 1.00 97.69 201 ALA A C 1
ATOM 1516 O O . ALA A 1 201 ? -6.880 -10.058 -7.814 1.00 97.69 201 ALA A O 1
ATOM 1517 N N . LEU A 1 202 ? -7.925 -10.227 -5.840 1.00 96.62 202 LEU A N 1
ATOM 1518 C CA . LEU A 1 202 ? -7.094 -11.315 -5.330 1.00 96.62 202 LEU A CA 1
ATOM 1519 C C . LEU A 1 202 ? -7.360 -12.639 -6.065 1.00 96.62 202 LEU A C 1
ATOM 1521 O O . LEU A 1 202 ? -6.424 -13.398 -6.313 1.00 96.62 202 LEU A O 1
ATOM 1525 N N . ALA A 1 203 ? -8.596 -12.895 -6.511 1.00 96.50 203 ALA A N 1
ATOM 1526 C CA . ALA A 1 203 ? -8.889 -14.010 -7.416 1.00 96.50 203 ALA A CA 1
ATOM 1527 C C . ALA A 1 203 ? -8.218 -13.838 -8.795 1.00 96.50 203 ALA A C 1
ATOM 1529 O O . ALA A 1 203 ? -7.700 -14.806 -9.363 1.00 96.50 203 ALA A O 1
ATOM 1530 N N . THR A 1 204 ? -8.177 -12.610 -9.325 1.00 97.19 204 THR A N 1
ATOM 1531 C CA . THR A 1 204 ? -7.424 -12.283 -10.546 1.00 97.19 204 THR A CA 1
ATOM 1532 C C . THR A 1 204 ? -5.935 -12.552 -10.347 1.00 97.19 204 THR A C 1
ATOM 1534 O O . THR A 1 204 ? -5.332 -13.227 -11.182 1.00 97.19 204 THR A O 1
ATOM 1537 N N . LEU A 1 205 ? -5.346 -12.117 -9.226 1.00 96.50 205 LEU A N 1
ATOM 1538 C CA . LEU A 1 205 ? -3.949 -12.411 -8.894 1.00 96.50 205 LEU A CA 1
ATOM 1539 C C . LEU A 1 205 ? -3.682 -13.922 -8.865 1.00 96.50 205 LEU A C 1
ATOM 1541 O O . LEU A 1 205 ? -2.774 -14.383 -9.550 1.00 96.50 205 LEU A O 1
ATOM 1545 N N . ALA A 1 206 ? -4.503 -14.694 -8.147 1.00 95.69 206 ALA A N 1
ATOM 1546 C CA . ALA A 1 206 ? -4.373 -16.151 -8.061 1.00 95.69 206 ALA A CA 1
ATOM 1547 C C . ALA A 1 206 ? -4.472 -16.838 -9.438 1.00 95.69 206 ALA A C 1
ATOM 1549 O O . ALA A 1 206 ? -3.804 -17.836 -9.699 1.00 95.69 206 ALA A O 1
ATOM 1550 N N . THR A 1 207 ? -5.272 -16.282 -10.352 1.00 95.62 207 THR A N 1
ATOM 1551 C CA . THR A 1 207 ? -5.401 -16.786 -11.728 1.00 95.62 207 THR A CA 1
ATOM 1552 C C . THR A 1 207 ? -4.164 -16.471 -12.575 1.00 95.62 207 THR A C 1
ATOM 1554 O O . THR A 1 207 ? -3.706 -17.309 -13.359 1.00 95.62 207 THR A O 1
ATOM 1557 N N . LEU A 1 208 ? -3.625 -15.255 -12.450 1.00 95.81 208 LEU A N 1
ATOM 1558 C CA . LEU A 1 208 ? -2.463 -14.799 -13.216 1.00 95.81 208 LEU A CA 1
ATOM 1559 C C . LEU A 1 208 ? -1.148 -15.397 -12.692 1.00 95.81 208 LEU A C 1
ATOM 1561 O O . LEU A 1 208 ? -0.240 -15.654 -13.486 1.00 95.81 208 LEU A O 1
ATOM 1565 N N . TYR A 1 209 ? -1.068 -15.654 -11.387 1.00 95.62 209 TYR A N 1
ATOM 1566 C CA . TYR A 1 209 ? 0.097 -16.182 -10.685 1.00 95.62 209 TYR A CA 1
ATOM 1567 C C . TYR A 1 209 ? -0.317 -17.307 -9.708 1.00 95.62 209 TYR A C 1
ATOM 1569 O O . TYR A 1 209 ? -0.447 -17.071 -8.510 1.00 95.62 209 TYR A O 1
ATOM 1577 N N . PRO A 1 210 ? -0.523 -18.550 -10.191 1.00 93.25 210 PRO A N 1
ATOM 1578 C CA . PRO A 1 210 ? -1.022 -19.666 -9.368 1.00 93.25 210 PRO A CA 1
ATOM 1579 C C . PRO A 1 210 ? -0.104 -20.104 -8.220 1.00 93.25 210 PRO A C 1
ATOM 1581 O O . PRO A 1 210 ? -0.536 -20.801 -7.308 1.00 93.25 210 PRO A O 1
ATOM 1584 N N . GLU A 1 211 ? 1.166 -19.713 -8.277 1.00 92.81 211 GLU A N 1
ATOM 1585 C CA . GLU A 1 211 ? 2.179 -19.932 -7.239 1.00 92.81 211 GLU A CA 1
ATOM 1586 C C . GLU A 1 211 ? 2.285 -18.759 -6.244 1.00 92.81 211 GLU A C 1
ATOM 1588 O O . GLU A 1 211 ? 3.224 -18.704 -5.447 1.00 92.81 211 GLU A O 1
ATOM 1593 N N . ALA A 1 212 ? 1.316 -17.833 -6.273 1.00 93.12 212 ALA A N 1
ATOM 1594 C CA . ALA A 1 212 ? 1.163 -16.780 -5.277 1.00 93.12 212 ALA A CA 1
ATOM 1595 C C . ALA A 1 212 ? 1.026 -17.359 -3.869 1.00 93.12 212 ALA A C 1
ATOM 1597 O O . ALA A 1 212 ? 0.295 -18.321 -3.625 1.00 93.12 212 ALA A O 1
ATOM 1598 N N . ASN A 1 213 ? 1.674 -16.700 -2.917 1.00 91.69 213 ASN A N 1
ATOM 1599 C CA . ASN A 1 213 ? 1.351 -16.875 -1.520 1.00 91.69 213 ASN A CA 1
ATOM 1600 C C . ASN A 1 213 ? 0.070 -16.087 -1.215 1.00 91.69 213 ASN A C 1
ATOM 1602 O O . ASN A 1 213 ? 0.049 -14.872 -1.397 1.00 91.69 213 ASN A O 1
ATOM 1606 N N . LEU A 1 214 ? -0.990 -16.763 -0.768 1.00 93.38 214 LEU A N 1
ATOM 1607 C CA . LEU A 1 214 ? -2.318 -16.161 -0.601 1.00 93.38 214 LEU A CA 1
ATOM 1608 C C . LEU A 1 214 ? -2.772 -16.106 0.874 1.00 93.38 214 LEU A C 1
ATOM 1610 O O . LEU A 1 214 ? -3.785 -16.718 1.226 1.00 93.38 214 LEU A O 1
ATOM 1614 N N . PRO A 1 215 ? -2.044 -15.416 1.774 1.00 94.50 215 PRO A N 1
ATOM 1615 C CA . PRO A 1 215 ? -2.469 -15.270 3.159 1.00 94.50 215 PRO A CA 1
ATOM 1616 C C . PRO A 1 215 ? -3.642 -14.273 3.276 1.00 94.50 215 PRO A C 1
ATOM 1618 O O . PRO A 1 215 ? -3.889 -13.487 2.356 1.00 94.50 215 PRO A O 1
ATOM 1621 N N . PRO A 1 216 ? -4.400 -14.280 4.384 1.00 95.81 216 PRO A N 1
ATOM 1622 C CA . PRO A 1 216 ? -5.571 -13.420 4.522 1.00 95.81 216 PRO A CA 1
ATOM 1623 C C . PRO A 1 216 ? -5.219 -11.925 4.524 1.00 95.81 216 PRO A C 1
ATOM 1625 O O . PRO A 1 216 ? -4.124 -11.521 4.917 1.00 95.81 216 PRO A O 1
ATOM 1628 N N . VAL A 1 217 ? -6.191 -11.101 4.138 1.00 97.50 217 VAL A N 1
ATOM 1629 C CA . VAL A 1 217 ? -6.201 -9.659 4.411 1.00 97.50 217 VAL A CA 1
ATOM 1630 C C . VAL A 1 217 ? -7.119 -9.416 5.604 1.00 97.50 217 VAL A C 1
ATOM 1632 O O . VAL A 1 217 ? -8.271 -9.837 5.580 1.00 97.50 217 VAL A O 1
ATOM 1635 N N . THR A 1 218 ? -6.657 -8.722 6.639 1.00 97.69 218 THR A N 1
ATOM 1636 C CA . THR A 1 218 ? -7.469 -8.344 7.803 1.00 97.69 218 THR A CA 1
ATOM 1637 C C . THR A 1 218 ? -7.501 -6.830 7.944 1.00 97.69 218 THR A C 1
ATOM 1639 O O . THR A 1 218 ? -6.469 -6.198 8.151 1.00 97.69 218 THR A O 1
ATOM 1642 N N . ILE A 1 219 ? -8.687 -6.234 7.871 1.00 98.19 219 ILE A N 1
ATOM 1643 C CA . ILE A 1 219 ? -8.878 -4.810 8.154 1.00 98.19 219 ILE A CA 1
ATOM 1644 C C . ILE A 1 219 ? -9.296 -4.671 9.617 1.00 98.19 219 ILE A C 1
ATOM 1646 O O . ILE A 1 219 ? -10.219 -5.345 10.074 1.00 98.19 219 ILE A O 1
ATOM 1650 N N . VAL A 1 220 ? -8.605 -3.804 10.351 1.00 98.12 220 VAL A N 1
ATOM 1651 C CA . VAL A 1 220 ? -8.747 -3.623 11.799 1.00 98.12 220 VAL A CA 1
ATOM 1652 C C . VAL A 1 220 ? -8.836 -2.146 12.164 1.00 98.12 220 VAL A C 1
ATOM 1654 O O . VAL A 1 220 ? -8.507 -1.281 11.359 1.00 98.12 220 VAL A O 1
ATOM 1657 N N . VAL A 1 221 ? -9.244 -1.848 13.397 1.00 98.25 221 VAL A N 1
ATOM 1658 C CA . VAL A 1 221 ? -9.119 -0.507 13.985 1.00 98.25 221 VAL A CA 1
ATOM 1659 C C . VAL A 1 221 ? -7.987 -0.498 15.009 1.00 98.25 221 VAL A C 1
ATOM 1661 O O . VAL A 1 221 ? -7.972 -1.296 15.950 1.00 98.25 221 VAL A O 1
ATOM 1664 N N . GLY A 1 222 ? -7.003 0.368 14.809 1.00 96.25 222 GLY A N 1
ATOM 1665 C CA . GLY A 1 222 ? -5.790 0.428 15.615 1.00 96.25 222 GLY A CA 1
ATOM 1666 C C . GLY A 1 222 ? -5.670 1.705 16.439 1.00 96.25 222 GLY A C 1
ATOM 1667 O O . GLY A 1 222 ? -6.645 2.275 16.921 1.00 96.25 222 GLY A O 1
ATOM 1668 N N . ARG A 1 223 ? -4.418 2.141 16.618 1.00 93.31 223 ARG A N 1
ATOM 1669 C CA . ARG A 1 223 ? -4.034 3.384 17.314 1.00 93.31 223 ARG A CA 1
ATOM 1670 C C . ARG A 1 223 ? -3.695 4.526 16.344 1.00 93.31 223 ARG A C 1
ATOM 1672 O O . ARG A 1 223 ? -2.897 5.411 16.658 1.00 93.31 223 ARG A O 1
ATOM 1679 N N . GLY A 1 224 ? -4.233 4.483 15.129 1.00 88.69 224 GLY A N 1
ATOM 1680 C CA . GLY A 1 224 ? -4.024 5.488 14.091 1.00 88.69 224 GLY A CA 1
ATOM 1681 C C . GLY A 1 224 ? -2.754 5.346 13.262 1.00 88.69 224 GLY A C 1
ATOM 1682 O O . GLY A 1 224 ? -2.490 6.233 12.458 1.00 88.69 224 GLY A O 1
ATOM 1683 N N . LYS A 1 225 ? -1.951 4.300 13.491 1.00 85.50 225 LYS A N 1
ATOM 1684 C CA . LYS A 1 225 ? -0.798 3.923 12.661 1.00 85.50 225 LYS A CA 1
ATOM 1685 C C . LYS A 1 225 ? -0.322 2.494 12.966 1.00 85.50 225 LYS A C 1
ATOM 1687 O O . LYS A 1 225 ? -0.496 2.054 14.112 1.00 85.50 225 LYS A O 1
ATOM 1692 N N . PRO A 1 226 ? 0.352 1.817 12.017 1.00 86.88 226 PRO A N 1
ATOM 1693 C CA . PRO A 1 226 ? 0.572 2.205 10.609 1.00 86.88 226 PRO A CA 1
ATOM 1694 C C . PRO A 1 226 ? -0.706 2.052 9.765 1.00 86.88 226 PRO A C 1
ATOM 1696 O O . PRO A 1 226 ? -1.733 1.618 10.286 1.00 86.88 226 PRO A O 1
ATOM 1699 N N . VAL A 1 227 ? -0.635 2.388 8.472 1.00 86.50 227 VAL A N 1
ATOM 1700 C CA . VAL A 1 227 ? -1.687 2.044 7.497 1.00 86.50 227 VAL A CA 1
ATOM 1701 C C . VAL A 1 227 ? -1.772 0.537 7.292 1.00 86.50 227 VAL A C 1
ATOM 1703 O O . VAL A 1 227 ? -2.870 -0.009 7.331 1.00 86.50 227 VAL A O 1
ATOM 1706 N N . GLY A 1 228 ? -0.636 -0.142 7.140 1.00 86.94 228 GLY A N 1
ATOM 1707 C CA . GLY A 1 228 ? -0.601 -1.583 6.944 1.00 86.94 228 GLY A CA 1
ATOM 1708 C C . GLY A 1 228 ? 0.688 -2.227 7.433 1.00 86.94 228 GLY A C 1
ATOM 1709 O O . GLY A 1 228 ? 1.704 -1.556 7.602 1.00 86.94 228 GLY A O 1
ATOM 1710 N N . ILE A 1 229 ? 0.623 -3.532 7.681 1.00 87.75 229 ILE A N 1
ATOM 1711 C CA . ILE A 1 229 ? 1.776 -4.425 7.846 1.00 87.75 229 ILE A CA 1
ATOM 1712 C C . ILE A 1 229 ? 1.469 -5.722 7.102 1.00 87.75 229 ILE A C 1
ATOM 1714 O O . ILE A 1 229 ? 0.317 -6.151 7.090 1.00 87.75 229 ILE A O 1
ATOM 1718 N N . GLY A 1 230 ? 2.473 -6.360 6.510 1.00 85.75 230 GLY A N 1
ATOM 1719 C CA . GLY A 1 230 ? 2.276 -7.602 5.774 1.00 85.75 230 GLY A CA 1
ATOM 1720 C C . GLY A 1 230 ? 3.389 -8.605 6.023 1.00 85.75 230 GLY A C 1
ATOM 1721 O O . GLY A 1 230 ? 4.557 -8.240 6.119 1.00 85.75 230 GLY A O 1
ATOM 1722 N N . TYR A 1 231 ? 3.038 -9.883 6.102 1.00 82.19 231 TYR A N 1
ATOM 1723 C CA . TYR A 1 231 ? 4.013 -10.967 6.114 1.00 82.19 231 TYR A CA 1
ATOM 1724 C C . TYR A 1 231 ? 3.512 -12.149 5.299 1.00 82.19 231 TYR A C 1
ATOM 1726 O O . TYR A 1 231 ? 2.305 -12.404 5.270 1.00 82.19 231 TYR A O 1
ATOM 1734 N N . PRO A 1 232 ? 4.418 -12.916 4.667 1.00 81.44 232 PRO A N 1
ATOM 1735 C CA . PRO A 1 232 ? 4.018 -14.105 3.937 1.00 81.44 232 PRO A CA 1
ATOM 1736 C C . PRO A 1 232 ? 3.219 -15.113 4.781 1.00 81.44 232 PRO A C 1
ATOM 1738 O O . PRO A 1 232 ? 2.301 -15.746 4.272 1.00 81.44 232 PRO A O 1
ATOM 1741 N N . ASP A 1 233 ? 3.538 -15.267 6.063 1.00 83.50 233 ASP A N 1
ATOM 1742 C CA . ASP A 1 233 ? 2.944 -16.272 6.947 1.00 83.50 233 ASP A CA 1
ATOM 1743 C C . ASP A 1 233 ? 1.686 -15.796 7.686 1.00 83.50 233 ASP A C 1
ATOM 1745 O O . ASP A 1 233 ? 0.809 -16.611 7.974 1.00 83.50 233 ASP A O 1
ATOM 1749 N N . THR A 1 234 ? 1.570 -14.502 7.989 1.00 85.56 234 THR A N 1
ATOM 1750 C CA . THR A 1 234 ? 0.441 -13.962 8.773 1.00 85.56 234 THR A CA 1
ATOM 1751 C C . THR A 1 234 ? -0.533 -13.122 7.959 1.00 85.56 234 THR A C 1
ATOM 1753 O O . THR A 1 234 ? -1.632 -12.830 8.431 1.00 85.56 234 THR A O 1
ATOM 1756 N N . GLY A 1 235 ? -0.174 -12.783 6.723 1.00 89.62 235 GLY A N 1
ATOM 1757 C CA . GLY A 1 235 ? -1.001 -12.005 5.815 1.00 89.62 235 GLY A CA 1
ATOM 1758 C C . GLY A 1 235 ? -0.832 -10.510 5.957 1.00 89.62 235 GLY A C 1
ATOM 1759 O O . GLY A 1 235 ? 0.142 -10.036 6.536 1.00 89.62 235 GLY A O 1
ATOM 1760 N N . LEU A 1 236 ? -1.781 -9.781 5.382 1.00 93.94 236 LEU A N 1
ATOM 1761 C CA . LEU A 1 236 ? -1.786 -8.326 5.330 1.00 93.94 236 LEU A CA 1
ATOM 1762 C C . LEU A 1 236 ? -2.790 -7.787 6.350 1.00 93.94 236 LEU A C 1
ATOM 1764 O O . LEU A 1 236 ? -3.973 -8.106 6.272 1.00 93.94 236 LEU A O 1
ATOM 1768 N N . GLN A 1 237 ? -2.349 -6.960 7.292 1.00 95.38 237 GLN A N 1
ATOM 1769 C CA . GLN A 1 237 ? -3.223 -6.291 8.253 1.00 95.38 237 GLN A CA 1
ATOM 1770 C C . GLN A 1 237 ? -3.235 -4.789 8.006 1.00 95.38 237 GLN A C 1
ATOM 1772 O O . GLN A 1 237 ? -2.181 -4.160 7.966 1.00 95.38 237 GLN A O 1
ATOM 1777 N N . ILE A 1 238 ? -4.428 -4.216 7.870 1.00 95.75 238 ILE A N 1
ATOM 1778 C CA . ILE A 1 238 ? -4.650 -2.821 7.480 1.00 95.75 238 ILE A CA 1
ATOM 1779 C C . ILE A 1 238 ? -5.407 -2.087 8.585 1.00 95.75 238 ILE A C 1
ATOM 1781 O O . ILE A 1 238 ? -6.496 -2.504 8.977 1.00 95.75 238 ILE A O 1
ATOM 1785 N N . GLY A 1 239 ? -4.859 -0.971 9.061 1.00 96.31 239 GLY A N 1
ATOM 1786 C CA . GLY A 1 239 ? -5.547 -0.052 9.962 1.00 96.31 239 GLY A CA 1
ATOM 1787 C C . GLY A 1 239 ? -6.537 0.813 9.188 1.00 96.31 239 GLY A C 1
ATOM 1788 O O . GLY A 1 239 ? -6.129 1.714 8.452 1.00 96.31 239 GLY A O 1
ATOM 1789 N N . LEU A 1 240 ? -7.836 0.570 9.369 1.00 97.56 240 LEU A N 1
ATOM 1790 C CA . LEU A 1 240 ? -8.913 1.299 8.699 1.00 97.56 240 LEU A CA 1
ATOM 1791 C C . LEU A 1 240 ? -8.779 2.805 8.889 1.00 97.56 240 LEU A C 1
ATOM 1793 O O . LEU A 1 240 ? -8.94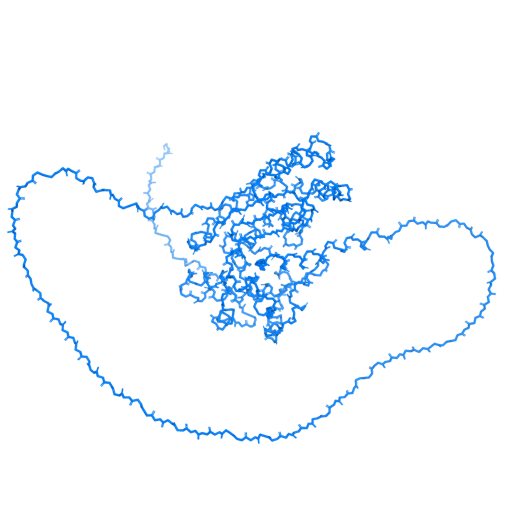8 3.570 7.943 1.00 97.56 240 LEU A O 1
ATOM 1797 N N . GLU A 1 241 ? -8.503 3.244 10.113 1.00 95.19 241 GLU A N 1
ATOM 1798 C CA . GLU A 1 241 ? -8.472 4.661 10.430 1.00 95.19 241 GLU A CA 1
ATOM 1799 C C . GLU A 1 241 ? -7.276 5.376 9.807 1.00 95.19 241 GLU A C 1
ATOM 1801 O O . GLU A 1 241 ? -7.391 6.523 9.381 1.00 95.19 241 GLU A O 1
ATOM 1806 N N . ALA A 1 242 ? -6.152 4.674 9.687 1.00 92.69 242 ALA A N 1
ATOM 1807 C CA . ALA A 1 242 ? -4.967 5.195 9.032 1.00 92.69 242 ALA A CA 1
ATOM 1808 C C . ALA A 1 242 ? -5.167 5.238 7.508 1.00 92.69 242 ALA A C 1
ATOM 1810 O O . ALA A 1 242 ? -4.896 6.270 6.898 1.00 92.69 242 ALA A O 1
ATOM 1811 N N . LEU A 1 243 ? -5.715 4.175 6.901 1.00 93.56 243 LEU A N 1
ATOM 1812 C CA . LEU A 1 243 ? -6.008 4.142 5.462 1.00 93.56 243 LEU A CA 1
ATOM 1813 C C . LEU A 1 243 ? -7.106 5.147 5.065 1.00 93.56 243 LEU A C 1
ATOM 1815 O O . LEU A 1 243 ? -7.042 5.764 4.006 1.00 93.56 243 LEU A O 1
ATOM 1819 N N . CYS A 1 244 ? -8.103 5.359 5.924 1.00 94.12 244 CYS A N 1
ATOM 1820 C CA . CYS A 1 244 ? -9.141 6.366 5.705 1.00 94.12 244 CYS A CA 1
ATOM 1821 C C . CYS A 1 244 ? -8.576 7.799 5.718 1.00 94.12 244 CYS A C 1
ATOM 1823 O O . CYS A 1 244 ? -9.070 8.661 4.993 1.00 94.12 244 CYS A O 1
ATOM 1825 N N . ALA A 1 245 ? -7.519 8.063 6.491 1.00 91.19 245 ALA A N 1
ATOM 1826 C CA . ALA A 1 245 ? -6.949 9.402 6.645 1.00 91.19 245 ALA A CA 1
ATOM 1827 C C . ALA A 1 245 ? -6.038 9.847 5.482 1.00 91.19 245 ALA A C 1
ATOM 1829 O O . ALA A 1 245 ? -5.649 11.012 5.423 1.00 91.19 245 ALA A O 1
ATOM 1830 N N . VAL A 1 246 ? -5.678 8.953 4.555 1.00 85.75 246 VAL A N 1
ATOM 1831 C CA . VAL A 1 246 ? -4.674 9.223 3.505 1.00 85.75 246 VAL A CA 1
ATOM 1832 C C . VAL A 1 246 ? -5.339 9.533 2.163 1.00 85.75 246 VAL A C 1
ATOM 1834 O O . VAL A 1 246 ? -5.193 8.820 1.178 1.00 85.75 246 VAL A O 1
ATOM 1837 N N . GLU A 1 247 ? -6.189 10.562 2.141 1.00 87.56 247 GLU A N 1
ATOM 1838 C CA . GLU A 1 247 ? -7.031 10.916 0.973 1.00 87.56 247 GLU A CA 1
ATOM 1839 C C . GLU A 1 247 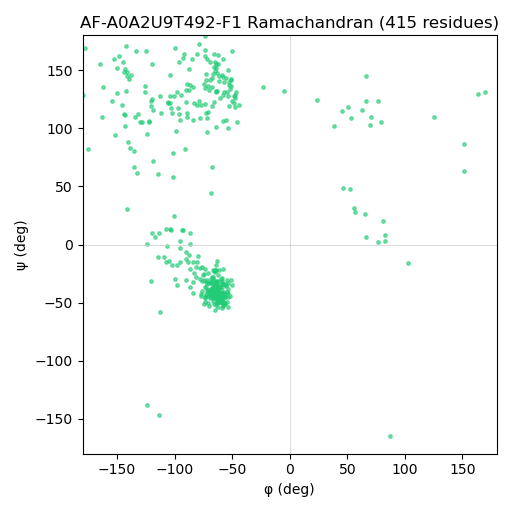? -6.209 11.384 -0.235 1.00 87.56 247 GLU A C 1
ATOM 1841 O O . GLU A 1 247 ? -6.646 11.271 -1.375 1.00 87.56 247 GLU A O 1
ATOM 1846 N N . TRP A 1 248 ? -4.990 11.867 0.004 1.00 81.38 248 TRP A N 1
ATOM 1847 C CA . TRP A 1 248 ? -4.063 12.308 -1.038 1.00 81.38 248 TRP A CA 1
ATOM 1848 C C . TRP A 1 248 ? -3.559 11.160 -1.934 1.00 81.38 248 TRP A C 1
ATOM 1850 O O . TRP A 1 248 ? -3.142 11.411 -3.066 1.00 81.38 248 TRP A O 1
ATOM 1860 N N . MET A 1 249 ? -3.609 9.908 -1.458 1.00 83.12 249 MET A N 1
ATOM 1861 C CA . MET A 1 249 ? -3.290 8.734 -2.281 1.00 83.12 249 MET A CA 1
ATOM 1862 C C . MET A 1 249 ? -4.373 8.516 -3.333 1.00 83.12 249 MET A C 1
ATOM 1864 O O . MET A 1 249 ? -4.085 8.470 -4.527 1.00 83.12 249 MET A O 1
ATOM 1868 N N . ASN A 1 250 ? -5.625 8.450 -2.880 1.00 88.31 250 ASN A N 1
ATOM 1869 C CA . ASN A 1 250 ? -6.812 8.426 -3.718 1.00 88.31 250 ASN A CA 1
ATOM 1870 C C . ASN A 1 250 ? -8.002 8.984 -2.903 1.00 88.31 250 ASN A C 1
ATOM 1872 O O . ASN A 1 250 ? -8.266 8.483 -1.803 1.00 88.31 250 ASN A O 1
ATOM 1876 N N . PRO A 1 251 ? -8.695 10.030 -3.391 1.00 90.19 251 PRO A N 1
ATOM 1877 C CA . PRO A 1 251 ? -9.760 10.684 -2.636 1.00 90.19 251 PRO A CA 1
ATOM 1878 C C . PRO A 1 251 ? -11.044 9.849 -2.556 1.00 90.19 251 PRO A C 1
ATOM 1880 O O . PRO A 1 251 ? -11.850 10.074 -1.653 1.00 90.19 251 PRO A O 1
ATOM 1883 N N . ASP A 1 252 ? -11.254 8.895 -3.470 1.00 94.38 252 ASP A N 1
ATOM 1884 C CA . ASP A 1 252 ? -12.378 7.969 -3.375 1.00 94.38 252 ASP A CA 1
ATOM 1885 C C . ASP A 1 252 ? -12.034 6.841 -2.382 1.00 94.38 252 ASP A C 1
ATOM 1887 O O . ASP A 1 252 ? -11.049 6.124 -2.571 1.00 94.38 252 ASP A O 1
ATOM 1891 N N . PRO A 1 253 ? -12.799 6.666 -1.288 1.00 94.81 253 PRO A N 1
ATOM 1892 C CA . PRO A 1 253 ? -12.447 5.711 -0.245 1.00 94.81 253 PRO A CA 1
ATOM 1893 C C . PRO A 1 253 ? -12.555 4.253 -0.701 1.00 94.81 253 PRO A C 1
ATOM 1895 O O . PRO A 1 253 ? -11.813 3.419 -0.187 1.00 94.81 253 PRO A O 1
ATOM 1898 N N . GLU A 1 254 ? -13.451 3.927 -1.635 1.00 96.38 254 GLU A N 1
ATOM 1899 C CA . GLU A 1 254 ? -13.589 2.559 -2.132 1.00 96.38 254 GLU A CA 1
ATOM 1900 C C . GLU A 1 254 ? -12.412 2.206 -3.042 1.00 96.38 254 GLU A C 1
ATOM 1902 O O . GLU A 1 254 ? -11.753 1.192 -2.815 1.00 96.38 254 GLU A O 1
ATOM 1907 N N . ASP A 1 255 ? -12.103 3.068 -4.012 1.00 96.38 255 ASP A N 1
ATOM 1908 C CA . ASP A 1 255 ? -10.952 2.911 -4.900 1.00 96.38 255 ASP A CA 1
ATOM 1909 C C . ASP A 1 255 ? -9.652 2.885 -4.100 1.00 96.38 255 ASP A C 1
ATOM 1911 O O . ASP A 1 255 ? -8.842 1.977 -4.272 1.00 96.38 255 ASP A O 1
ATOM 1915 N N . ARG A 1 256 ? -9.478 3.807 -3.150 1.00 95.06 256 ARG A N 1
ATOM 1916 C CA . ARG A 1 256 ? -8.323 3.810 -2.250 1.00 95.06 256 ARG A CA 1
ATOM 1917 C C . ARG A 1 256 ? -8.170 2.481 -1.524 1.00 95.06 256 ARG A C 1
ATOM 1919 O O . ARG A 1 256 ? -7.079 1.924 -1.510 1.00 95.06 256 ARG A O 1
ATOM 1926 N N . PHE A 1 257 ? -9.238 1.956 -0.924 1.00 96.75 257 PHE A N 1
ATOM 1927 C CA . PHE A 1 257 ? -9.151 0.700 -0.181 1.00 96.75 257 PHE A CA 1
ATOM 1928 C C . PHE A 1 257 ? -8.803 -0.464 -1.09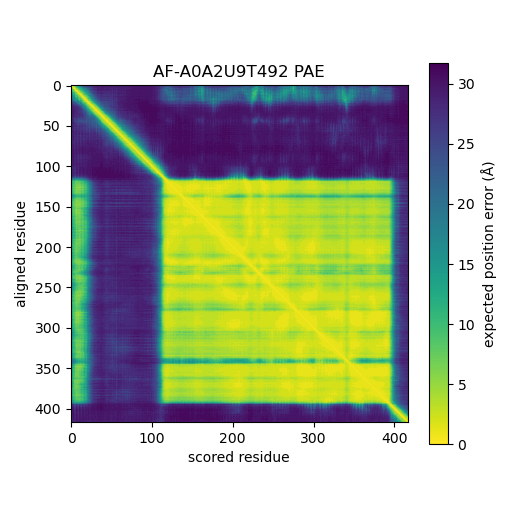5 1.00 96.75 257 PHE A C 1
ATOM 1930 O O . PHE A 1 257 ? -7.990 -1.301 -0.728 1.00 96.75 257 PHE A O 1
ATOM 1937 N N . VAL A 1 258 ? -9.380 -0.511 -2.290 1.00 97.88 258 VAL A N 1
ATOM 1938 C CA . VAL A 1 258 ? -9.143 -1.611 -3.219 1.00 97.88 258 VAL A CA 1
ATOM 1939 C C . VAL A 1 258 ? -7.731 -1.555 -3.803 1.00 97.88 258 VAL A C 1
ATOM 1941 O O . VAL A 1 258 ? -7.023 -2.559 -3.769 1.00 97.88 258 VAL A O 1
ATOM 1944 N N . HIS A 1 259 ? -7.312 -0.401 -4.320 1.00 96.62 259 HIS A N 1
ATOM 1945 C CA . HIS A 1 259 ? -6.055 -0.270 -5.053 1.00 96.62 259 HIS A CA 1
ATOM 1946 C C . HIS A 1 259 ? -4.841 -0.253 -4.121 1.00 96.62 259 HIS A C 1
ATOM 1948 O O . HIS A 1 259 ? -3.865 -0.943 -4.406 1.00 96.62 259 HIS A O 1
ATOM 1954 N N . VAL A 1 260 ? -4.919 0.428 -2.969 1.00 94.81 260 VAL A N 1
ATOM 1955 C CA . VAL A 1 260 ? -3.827 0.410 -1.977 1.00 94.81 260 VAL A CA 1
ATOM 1956 C C . VAL A 1 260 ? -3.653 -0.993 -1.406 1.00 94.81 260 VAL A C 1
ATOM 1958 O O . VAL A 1 260 ? -2.544 -1.505 -1.377 1.00 94.81 260 VAL A O 1
ATOM 1961 N N . ILE A 1 261 ? -4.731 -1.682 -1.019 1.00 96.31 261 ILE A N 1
ATOM 1962 C CA . ILE A 1 261 ? -4.598 -3.047 -0.487 1.00 96.31 261 ILE A CA 1
ATOM 1963 C C . ILE A 1 261 ? -4.065 -4.007 -1.562 1.00 96.31 261 ILE A C 1
ATOM 1965 O O . ILE A 1 261 ? -3.270 -4.880 -1.229 1.00 96.31 261 ILE A O 1
ATOM 1969 N N . ALA A 1 262 ? -4.443 -3.848 -2.836 1.00 97.06 262 ALA A N 1
ATOM 1970 C CA . ALA A 1 262 ? -3.879 -4.645 -3.929 1.00 97.06 262 ALA A CA 1
ATOM 1971 C C . ALA A 1 262 ? -2.373 -4.389 -4.135 1.00 97.06 262 ALA A C 1
ATOM 1973 O O . ALA A 1 262 ? -1.625 -5.350 -4.329 1.00 97.06 262 ALA A O 1
ATOM 1974 N N . HIS A 1 263 ? -1.929 -3.130 -4.040 1.00 96.31 263 HIS A N 1
ATOM 1975 C CA . HIS A 1 263 ? -0.508 -2.753 -4.036 1.00 96.31 263 HIS A CA 1
ATOM 1976 C C . HIS A 1 263 ? 0.230 -3.449 -2.894 1.00 96.31 263 HIS A C 1
ATOM 1978 O O . HIS A 1 263 ? 1.191 -4.179 -3.127 1.00 96.31 263 HIS A O 1
ATOM 1984 N N . GLU A 1 264 ? -0.279 -3.346 -1.667 1.00 93.75 264 GLU A N 1
ATOM 1985 C CA . GLU A 1 264 ? 0.371 -3.991 -0.522 1.00 93.75 264 GLU A CA 1
ATOM 1986 C C . GLU A 1 264 ? 0.386 -5.508 -0.606 1.00 93.75 264 GLU A C 1
ATOM 1988 O O . GLU A 1 264 ? 1.325 -6.168 -0.158 1.00 93.75 264 GLU A O 1
ATOM 1993 N N . TYR A 1 265 ? -0.643 -6.090 -1.211 1.00 95.12 265 TYR A N 1
ATOM 1994 C CA . TYR A 1 265 ? -0.691 -7.525 -1.408 1.00 95.12 265 TYR A CA 1
ATOM 1995 C C . TYR A 1 265 ? 0.368 -8.015 -2.406 1.00 95.12 265 TYR A C 1
ATOM 1997 O O . TYR A 1 265 ? 0.842 -9.149 -2.292 1.00 95.12 265 TYR A O 1
ATOM 2005 N N . ALA A 1 266 ? 0.785 -7.173 -3.357 1.00 94.75 266 ALA A N 1
ATOM 2006 C CA . ALA A 1 266 ? 1.893 -7.479 -4.257 1.00 94.75 266 ALA A CA 1
ATOM 2007 C C . ALA A 1 266 ? 3.220 -7.592 -3.491 1.00 94.75 266 ALA A C 1
ATOM 2009 O O . ALA A 1 266 ? 3.980 -8.534 -3.721 1.00 94.75 266 ALA A O 1
ATOM 2010 N N . HIS A 1 267 ? 3.456 -6.714 -2.511 1.00 92.44 267 HIS A N 1
ATOM 2011 C CA . HIS A 1 267 ? 4.654 -6.744 -1.662 1.00 92.44 267 HIS A CA 1
ATOM 2012 C C . HIS A 1 267 ? 4.774 -8.023 -0.819 1.00 92.44 267 HIS A C 1
ATOM 2014 O O . HIS A 1 267 ? 5.883 -8.471 -0.530 1.00 92.44 267 HIS A O 1
ATOM 2020 N N . VAL A 1 268 ? 3.657 -8.690 -0.495 1.00 91.19 268 VAL A N 1
ATOM 2021 C CA . VAL A 1 268 ? 3.662 -10.009 0.177 1.00 91.19 268 VAL A CA 1
ATOM 2022 C C . VAL A 1 268 ? 4.363 -11.089 -0.666 1.00 91.19 268 VAL A C 1
ATOM 2024 O O . VAL A 1 268 ? 4.820 -12.098 -0.126 1.00 91.19 268 VAL A O 1
ATOM 2027 N N . GLN A 1 269 ? 4.471 -10.887 -1.983 1.00 92.88 269 GLN A N 1
ATOM 2028 C CA . GLN A 1 269 ? 5.070 -11.839 -2.923 1.00 92.88 269 GLN A CA 1
ATOM 2029 C C . GLN A 1 269 ? 6.578 -11.638 -3.137 1.00 92.88 269 GLN A C 1
ATOM 2031 O O . GLN A 1 269 ? 7.204 -12.465 -3.812 1.00 92.88 269 GLN A O 1
ATOM 2036 N N . LEU A 1 270 ? 7.159 -10.570 -2.578 1.00 91.50 270 LEU A N 1
ATOM 2037 C CA . LEU A 1 270 ? 8.571 -10.243 -2.757 1.00 91.50 270 LEU A CA 1
ATOM 2038 C C . LEU A 1 270 ? 9.479 -11.381 -2.292 1.00 91.50 270 LEU A C 1
ATOM 2040 O O . LEU A 1 270 ? 9.224 -12.073 -1.301 1.00 91.50 270 LEU A O 1
ATOM 2044 N N . SER A 1 271 ? 10.589 -11.566 -3.006 1.00 91.12 271 SER A N 1
ATOM 2045 C CA . SER A 1 271 ? 11.617 -12.504 -2.572 1.00 91.12 271 SER A CA 1
ATOM 2046 C C . SER A 1 271 ? 12.180 -12.078 -1.210 1.00 91.12 271 SER A C 1
ATOM 2048 O O . SER A 1 271 ? 12.368 -10.882 -0.978 1.00 91.12 271 SER A O 1
ATOM 2050 N N . PRO A 1 272 ? 12.539 -13.024 -0.319 1.00 87.62 272 PRO A N 1
ATOM 2051 C CA . PRO A 1 272 ? 13.159 -12.692 0.961 1.00 87.62 272 PRO A CA 1
ATOM 2052 C C . PRO A 1 272 ? 14.418 -11.825 0.829 1.00 87.62 272 PRO A C 1
ATOM 2054 O O . PRO A 1 272 ? 14.699 -11.031 1.718 1.00 87.62 272 PRO A O 1
ATOM 2057 N N . ALA A 1 273 ? 15.176 -11.962 -0.262 1.00 88.62 273 ALA A N 1
ATOM 2058 C CA . ALA A 1 273 ? 16.359 -11.142 -0.505 1.00 88.62 273 ALA A CA 1
ATOM 2059 C C . ALA A 1 273 ? 15.990 -9.669 -0.740 1.00 88.62 273 ALA A C 1
ATOM 2061 O O . ALA A 1 273 ? 16.550 -8.800 -0.078 1.00 88.62 273 ALA A O 1
ATOM 2062 N N . MET A 1 274 ? 15.016 -9.401 -1.616 1.00 88.69 274 MET A N 1
ATOM 2063 C CA . MET A 1 274 ? 14.560 -8.036 -1.898 1.00 88.69 274 MET A CA 1
ATOM 2064 C C . MET A 1 274 ? 13.848 -7.415 -0.689 1.00 88.69 274 MET A C 1
ATOM 2066 O O . MET A 1 274 ? 14.135 -6.293 -0.289 1.00 88.69 274 MET A O 1
ATOM 2070 N N . ALA A 1 275 ? 12.989 -8.204 -0.047 1.00 84.94 275 ALA A N 1
ATOM 2071 C CA . ALA A 1 275 ? 12.290 -7.907 1.199 1.00 84.94 275 ALA A CA 1
ATOM 2072 C C . ALA A 1 275 ? 13.188 -7.398 2.343 1.00 84.94 275 ALA A C 1
ATOM 2074 O O . ALA A 1 275 ? 12.752 -6.602 3.171 1.00 84.94 275 ALA A O 1
ATOM 2075 N N . ASN A 1 276 ? 14.423 -7.902 2.419 1.00 83.88 276 ASN A N 1
ATOM 2076 C CA . ASN A 1 276 ? 15.382 -7.614 3.488 1.00 83.88 276 ASN A CA 1
ATOM 2077 C C . ASN A 1 276 ? 16.523 -6.693 3.031 1.00 83.88 276 ASN A C 1
ATOM 2079 O O . ASN A 1 276 ? 17.547 -6.597 3.710 1.00 83.88 276 ASN A O 1
ATOM 2083 N N . LEU A 1 277 ? 16.391 -6.048 1.871 1.00 85.31 277 LEU A N 1
ATOM 2084 C CA . LEU A 1 277 ? 17.446 -5.210 1.323 1.00 85.31 277 LEU A CA 1
ATOM 2085 C C . LEU A 1 277 ? 17.575 -3.910 2.133 1.00 85.31 277 LEU A C 1
ATOM 2087 O O . LEU A 1 277 ? 16.721 -3.032 2.070 1.00 85.31 277 LEU A O 1
ATOM 2091 N N . GLU A 1 278 ? 18.656 -3.779 2.907 1.00 87.88 278 GLU A N 1
ATOM 2092 C CA . GLU A 1 278 ? 18.839 -2.653 3.840 1.00 87.88 278 GLU A CA 1
ATOM 2093 C C . GLU A 1 278 ? 19.165 -1.322 3.148 1.00 87.88 278 GLU A C 1
ATOM 2095 O O . GLU A 1 278 ? 18.830 -0.252 3.653 1.00 87.88 278 GLU A O 1
ATOM 2100 N N . ARG A 1 279 ? 19.873 -1.375 2.015 1.00 91.69 279 ARG A N 1
ATOM 2101 C CA . ARG A 1 279 ? 20.365 -0.195 1.291 1.00 91.69 279 ARG A CA 1
ATOM 2102 C C . ARG A 1 279 ? 20.122 -0.340 -0.210 1.00 91.69 279 ARG A C 1
ATOM 2104 O O . ARG A 1 279 ? 21.095 -0.488 -0.952 1.00 91.69 279 ARG A O 1
ATOM 2111 N N . PRO A 1 280 ? 18.852 -0.340 -0.645 1.00 94.75 280 PRO A N 1
ATOM 2112 C CA . PRO A 1 280 ? 18.537 -0.436 -2.059 1.00 94.75 280 PRO A CA 1
ATOM 2113 C C . PRO A 1 280 ? 19.068 0.785 -2.812 1.00 94.75 280 PRO A C 1
ATOM 2115 O O . PRO A 1 280 ? 19.168 1.884 -2.254 1.00 94.75 280 PRO A O 1
ATOM 2118 N N . THR A 1 281 ? 19.373 0.610 -4.093 1.00 98.06 281 THR A N 1
ATOM 2119 C CA . THR A 1 281 ? 19.531 1.748 -4.997 1.00 98.06 281 THR A CA 1
ATOM 2120 C C . THR A 1 281 ? 18.173 2.364 -5.346 1.00 98.06 281 THR A C 1
ATOM 2122 O O . THR A 1 281 ? 17.116 1.761 -5.125 1.00 98.06 281 THR A O 1
ATOM 2125 N N . VAL A 1 282 ? 18.192 3.558 -5.945 1.00 98.31 282 VAL A N 1
ATOM 2126 C CA . VAL A 1 282 ? 17.003 4.215 -6.505 1.00 98.31 282 VAL A CA 1
ATOM 2127 C C . VAL A 1 282 ? 16.259 3.267 -7.444 1.00 98.31 282 VAL A C 1
ATOM 2129 O O . VAL A 1 282 ? 15.043 3.141 -7.322 1.00 98.31 282 VAL A O 1
ATOM 2132 N N . LEU A 1 283 ? 16.963 2.549 -8.327 1.00 98.62 283 LEU A N 1
ATOM 2133 C CA . LEU A 1 283 ? 16.346 1.571 -9.227 1.00 98.62 283 LEU A CA 1
ATOM 2134 C C . LEU A 1 283 ? 15.672 0.425 -8.475 1.00 98.62 283 LEU A C 1
ATOM 2136 O O . LEU A 1 283 ? 14.529 0.098 -8.774 1.00 98.62 283 LEU A O 1
ATOM 2140 N N . GLU A 1 284 ? 16.369 -0.189 -7.521 1.00 98.12 284 GLU A N 1
ATOM 2141 C CA . GLU A 1 284 ? 15.875 -1.374 -6.815 1.00 98.12 284 GLU A CA 1
ATOM 2142 C C . GLU A 1 284 ? 14.599 -1.055 -6.031 1.00 98.12 284 GLU A C 1
ATOM 2144 O O . GLU A 1 284 ? 13.587 -1.739 -6.197 1.00 98.12 284 GLU A O 1
ATOM 2149 N N . ARG A 1 285 ? 14.602 0.029 -5.243 1.00 96.12 285 ARG A N 1
ATOM 2150 C CA . ARG A 1 285 ? 13.411 0.441 -4.486 1.00 96.12 285 ARG A CA 1
ATOM 2151 C C . ARG A 1 285 ? 12.294 0.928 -5.412 1.00 96.12 285 ARG A C 1
ATOM 2153 O O . ARG A 1 285 ? 11.140 0.588 -5.183 1.00 96.12 285 ARG A O 1
ATOM 2160 N N . SER A 1 286 ? 12.615 1.644 -6.489 1.00 98.25 286 SER A N 1
ATOM 2161 C CA . SER A 1 286 ? 11.602 2.113 -7.446 1.00 98.25 286 SER A CA 1
ATOM 2162 C C . SER A 1 286 ? 10.941 0.971 -8.213 1.00 98.25 286 SER A C 1
ATO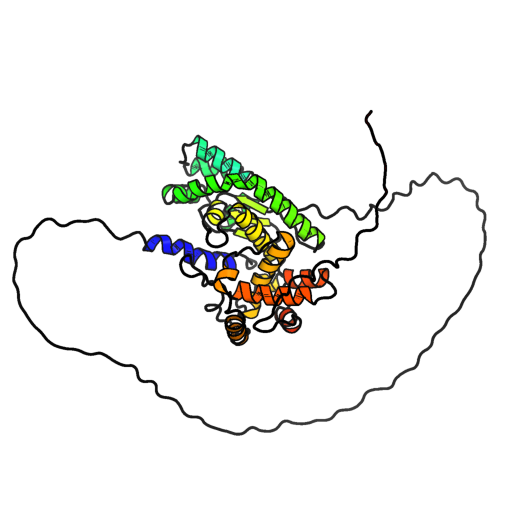M 2164 O O . SER A 1 286 ? 9.733 1.002 -8.410 1.00 98.25 286 SER A O 1
ATOM 2166 N N . LEU A 1 287 ? 11.684 -0.060 -8.629 1.00 98.62 287 LEU A N 1
ATOM 2167 C CA . LEU A 1 287 ? 11.092 -1.226 -9.292 1.00 98.62 287 LEU A CA 1
ATOM 2168 C C . LEU A 1 287 ? 10.260 -2.079 -8.338 1.00 98.62 287 LEU A C 1
ATOM 2170 O O . LEU A 1 287 ? 9.247 -2.620 -8.768 1.00 98.62 287 LEU A O 1
ATOM 2174 N N . MET A 1 288 ? 10.642 -2.165 -7.063 1.00 96.56 288 MET A N 1
ATOM 2175 C CA . MET A 1 288 ? 9.824 -2.808 -6.034 1.00 96.56 288 MET A CA 1
ATOM 2176 C C . MET A 1 288 ? 8.455 -2.129 -5.905 1.00 96.56 288 MET A C 1
ATOM 2178 O O . MET A 1 288 ? 7.428 -2.783 -6.063 1.00 96.56 288 MET A O 1
ATOM 2182 N N . GLU A 1 289 ? 8.433 -0.811 -5.692 1.00 96.31 289 GLU A N 1
ATOM 2183 C CA . GLU A 1 289 ? 7.188 -0.048 -5.531 1.00 96.31 289 GLU A CA 1
ATOM 2184 C C . GLU A 1 289 ? 6.388 0.052 -6.833 1.00 96.31 289 GLU A C 1
ATOM 2186 O O . GLU A 1 289 ? 5.182 -0.166 -6.863 1.00 96.31 289 GLU A O 1
ATOM 2191 N N . GLY A 1 290 ? 7.072 0.306 -7.945 1.00 97.94 290 GLY A N 1
ATOM 2192 C CA . GLY A 1 290 ? 6.470 0.325 -9.270 1.00 97.94 290 GLY A CA 1
ATOM 2193 C C . GLY A 1 290 ? 5.908 -1.029 -9.702 1.00 97.94 290 GLY A C 1
ATOM 2194 O O . GLY A 1 290 ? 4.916 -1.096 -10.428 1.00 97.94 290 GLY A O 1
ATOM 2195 N N . GLY A 1 291 ? 6.524 -2.120 -9.243 1.00 98.25 291 GLY A N 1
ATOM 2196 C CA . GLY A 1 291 ? 6.020 -3.476 -9.407 1.00 98.25 291 GLY A CA 1
ATOM 2197 C C . GLY A 1 291 ? 4.694 -3.678 -8.687 1.00 98.25 291 GLY A C 1
ATOM 2198 O O . GLY A 1 291 ? 3.754 -4.200 -9.288 1.00 98.25 291 GLY A O 1
ATOM 2199 N N . ALA A 1 292 ? 4.596 -3.207 -7.446 1.00 97.12 292 ALA A N 1
ATOM 2200 C CA . ALA A 1 292 ? 3.355 -3.232 -6.685 1.00 97.12 292 ALA A CA 1
ATOM 2201 C C . ALA A 1 292 ? 2.261 -2.353 -7.318 1.00 97.12 292 ALA A C 1
ATOM 2203 O O . ALA A 1 292 ? 1.140 -2.834 -7.490 1.00 97.12 292 ALA A O 1
ATOM 2204 N N . GLU A 1 293 ? 2.601 -1.156 -7.809 1.00 97.25 293 GLU A N 1
ATOM 2205 C CA . GLU A 1 293 ? 1.667 -0.291 -8.548 1.00 97.25 293 GLU A CA 1
ATOM 2206 C C . GLU A 1 293 ? 1.145 -0.965 -9.824 1.00 97.25 293 GLU A C 1
ATOM 2208 O O . GLU A 1 293 ? -0.049 -0.936 -10.135 1.00 97.25 293 GLU A O 1
ATOM 2213 N N . PHE A 1 294 ? 2.035 -1.627 -10.568 1.00 98.44 294 PHE A N 1
ATOM 2214 C CA . PHE A 1 294 ? 1.657 -2.338 -11.785 1.00 98.44 294 PHE A CA 1
ATOM 2215 C C . PHE A 1 294 ? 0.748 -3.536 -11.490 1.00 98.44 294 PHE A C 1
ATOM 2217 O O . PHE A 1 294 ? -0.214 -3.784 -12.218 1.00 98.44 294 PHE A O 1
ATOM 2224 N N . VAL A 1 295 ? 1.023 -4.282 -10.420 1.00 98.25 295 VAL A N 1
ATOM 2225 C CA . VAL A 1 295 ? 0.180 -5.407 -9.997 1.00 98.25 295 VAL A CA 1
ATOM 2226 C C . VAL A 1 295 ? -1.172 -4.914 -9.486 1.00 98.25 295 VAL A C 1
ATOM 2228 O O . VAL A 1 295 ? -2.190 -5.544 -9.791 1.00 98.25 295 VAL A O 1
ATOM 2231 N N . ALA A 1 296 ? -1.215 -3.786 -8.774 1.00 97.75 296 ALA A N 1
ATOM 2232 C CA . ALA A 1 296 ? -2.459 -3.137 -8.383 1.00 97.75 296 ALA A CA 1
ATOM 2233 C C . ALA A 1 296 ? -3.299 -2.796 -9.622 1.00 97.75 296 ALA A C 1
ATOM 2235 O O . ALA A 1 296 ? -4.446 -3.243 -9.706 1.00 97.75 296 ALA A O 1
ATOM 2236 N N . GLU A 1 297 ? -2.720 -2.139 -10.635 1.00 98.00 297 GLU A N 1
ATOM 2237 C CA . GLU A 1 297 ? -3.410 -1.864 -11.904 1.00 98.00 297 GLU A CA 1
ATOM 2238 C C . GLU A 1 297 ? -3.913 -3.158 -12.555 1.00 98.00 297 GLU A C 1
ATOM 2240 O O . GLU A 1 297 ? -5.089 -3.271 -12.899 1.00 98.00 297 GLU A O 1
ATOM 2245 N N . LEU A 1 298 ? -3.043 -4.160 -12.686 1.00 98.19 298 LEU A N 1
ATOM 2246 C CA . LEU A 1 298 ? -3.343 -5.403 -13.392 1.00 98.19 298 LEU A CA 1
ATOM 2247 C C . LEU A 1 298 ? -4.469 -6.216 -12.735 1.00 98.19 298 LEU A C 1
ATOM 2249 O O . LEU A 1 298 ? -5.230 -6.891 -13.428 1.00 98.19 298 LEU A O 1
ATOM 2253 N N . THR A 1 299 ? -4.562 -6.188 -11.405 1.00 98.00 299 THR A N 1
ATOM 2254 C CA . THR A 1 299 ? -5.497 -7.030 -10.641 1.00 98.00 299 THR A CA 1
ATOM 2255 C C . THR A 1 299 ? -6.776 -6.303 -10.255 1.00 98.00 299 THR A C 1
ATOM 2257 O O . THR A 1 299 ? -7.845 -6.914 -10.232 1.00 98.00 299 THR A O 1
ATOM 2260 N N . SER A 1 300 ? -6.681 -5.005 -9.969 1.00 97.31 300 SER A N 1
ATOM 2261 C CA . SER A 1 300 ? -7.779 -4.201 -9.432 1.00 97.31 300 SER A CA 1
ATOM 2262 C C . SER A 1 300 ? -8.272 -3.103 -10.379 1.00 97.31 300 SER A C 1
ATOM 2264 O O . SER A 1 300 ? -9.344 -2.542 -10.148 1.00 97.31 300 SER A O 1
ATOM 2266 N N . GLY A 1 301 ? -7.545 -2.841 -11.468 1.00 95.94 301 GLY A N 1
ATOM 2267 C CA . GLY A 1 301 ? -7.945 -1.964 -12.569 1.00 95.94 301 GLY A CA 1
ATOM 2268 C C . GLY A 1 301 ? -7.300 -0.576 -12.575 1.00 95.94 301 GLY A C 1
ATOM 2269 O O . GLY A 1 301 ? -7.346 0.075 -13.612 1.00 95.94 301 GLY A O 1
ATOM 2270 N N . HIS A 1 302 ? -6.695 -0.131 -11.469 1.00 95.25 302 HIS A N 1
ATOM 2271 C CA . HIS A 1 302 ? -5.969 1.143 -11.366 1.00 95.25 302 HIS A CA 1
ATOM 2272 C C . HIS A 1 302 ? -4.802 1.038 -10.374 1.00 95.25 302 HIS A C 1
ATOM 2274 O O . HIS A 1 302 ? -4.756 0.117 -9.556 1.00 95.25 302 HIS A O 1
ATOM 2280 N N . THR A 1 303 ? -3.870 1.987 -10.471 1.00 94.62 303 THR A N 1
ATOM 2281 C CA . THR A 1 303 ? -2.782 2.209 -9.511 1.00 94.62 303 THR A CA 1
ATOM 2282 C C . THR A 1 303 ? -3.323 2.640 -8.146 1.00 94.62 303 THR A C 1
ATOM 2284 O O . THR A 1 303 ? -4.428 3.182 -8.038 1.00 94.62 303 THR A O 1
ATOM 2287 N N . ALA A 1 304 ? -2.544 2.416 -7.090 1.00 91.62 304 ALA A N 1
ATOM 2288 C CA . ALA A 1 304 ? -2.879 2.855 -5.741 1.00 91.62 304 ALA A CA 1
ATOM 2289 C C . ALA A 1 304 ? -2.803 4.384 -5.616 1.00 91.62 304 ALA A C 1
ATOM 2291 O O . ALA A 1 304 ? -3.690 5.009 -5.027 1.00 91.62 304 ALA A O 1
ATOM 2292 N N . TYR A 1 305 ? -1.770 4.987 -6.206 1.00 89.19 305 TYR A N 1
ATOM 2293 C CA . TYR A 1 305 ? -1.514 6.422 -6.134 1.00 89.19 305 TYR A CA 1
ATOM 2294 C C . TYR A 1 305 ? -2.114 7.120 -7.365 1.00 89.19 305 TYR A C 1
ATOM 2296 O O . TYR A 1 305 ? -1.598 7.032 -8.481 1.00 89.19 305 TYR A O 1
ATOM 2304 N N . ALA A 1 306 ? -3.215 7.848 -7.165 1.00 85.94 306 ALA A N 1
ATOM 2305 C CA . ALA A 1 306 ? -3.968 8.506 -8.237 1.00 85.94 306 ALA A CA 1
ATOM 2306 C C . ALA A 1 306 ? -3.353 9.843 -8.704 1.00 85.94 306 ALA A C 1
ATOM 2308 O O . ALA A 1 306 ? -3.717 10.370 -9.755 1.00 85.94 306 ALA A O 1
ATOM 2309 N N . HIS A 1 307 ? -2.433 10.429 -7.932 1.00 85.50 307 HIS A N 1
ATOM 2310 C CA . HIS A 1 307 ? -1.912 11.775 -8.198 1.00 85.50 307 HIS A CA 1
ATOM 2311 C C . HIS A 1 307 ? -0.759 11.819 -9.209 1.00 85.50 307 HIS A C 1
ATOM 2313 O O . HIS A 1 307 ? -0.456 12.899 -9.727 1.00 85.50 307 HIS A O 1
ATOM 2319 N N . PHE A 1 308 ? -0.119 10.685 -9.520 1.00 90.69 308 PHE A N 1
ATOM 2320 C CA . PHE A 1 308 ? 1.050 10.681 -10.401 1.00 90.69 308 PHE A CA 1
ATOM 2321 C C . PHE A 1 308 ? 0.742 11.214 -11.801 1.00 90.69 308 PHE A C 1
ATOM 2323 O O . PHE A 1 308 ? 1.552 11.957 -12.355 1.00 90.69 308 PHE A O 1
ATOM 2330 N N . ASP A 1 309 ? -0.445 10.934 -12.341 1.00 88.12 309 ASP A N 1
ATOM 2331 C CA . ASP A 1 309 ? -0.877 11.455 -13.642 1.00 88.12 309 ASP A CA 1
ATOM 2332 C C . ASP A 1 309 ? -0.885 12.985 -13.685 1.00 88.12 309 ASP A C 1
ATOM 2334 O O . ASP A 1 309 ? -0.475 13.586 -14.675 1.00 88.12 309 ASP A O 1
ATOM 2338 N N . ALA A 1 310 ? -1.348 13.641 -12.620 1.00 89.50 310 ALA A N 1
ATOM 2339 C CA . ALA A 1 310 ? -1.349 15.098 -12.546 1.00 89.50 310 ALA A CA 1
ATOM 2340 C C . ALA A 1 310 ? 0.069 15.658 -12.348 1.00 89.50 310 ALA A C 1
ATOM 2342 O O . ALA A 1 310 ? 0.400 16.697 -12.919 1.00 89.50 310 ALA A O 1
ATOM 2343 N N . LEU A 1 311 ? 0.902 14.964 -11.567 1.00 89.75 311 LEU A N 1
ATOM 2344 C CA . LEU A 1 311 ? 2.256 15.394 -11.214 1.00 89.75 311 LEU A CA 1
ATOM 2345 C C . LEU A 1 311 ? 3.250 15.299 -12.384 1.00 89.75 311 LEU A C 1
ATOM 2347 O O . LEU A 1 311 ? 4.201 16.081 -12.463 1.00 89.75 311 LEU A O 1
ATOM 2351 N N . THR A 1 312 ? 3.037 14.341 -13.287 1.00 94.12 312 THR A N 1
ATOM 2352 C CA . THR A 1 312 ? 4.018 13.950 -14.315 1.00 94.12 312 THR A CA 1
ATOM 2353 C C . THR A 1 312 ? 3.650 14.405 -15.725 1.00 94.12 312 THR A C 1
ATOM 2355 O O . THR A 1 312 ? 4.521 14.430 -16.595 1.00 94.12 312 THR A O 1
ATOM 2358 N N . ARG A 1 313 ? 2.395 14.820 -15.951 1.00 94.00 313 ARG A N 1
ATOM 2359 C CA . ARG A 1 313 ? 1.870 15.206 -17.268 1.00 94.00 313 ARG A CA 1
ATOM 2360 C C . ARG A 1 313 ? 2.734 16.258 -17.962 1.00 94.00 313 ARG A C 1
ATOM 2362 O O . ARG A 1 313 ? 2.859 17.387 -17.487 1.00 94.00 313 ARG A O 1
ATOM 2369 N N . GLY A 1 314 ? 3.259 15.905 -19.133 1.00 95.12 314 GLY A N 1
ATOM 2370 C CA . GLY A 1 314 ? 4.100 16.775 -19.960 1.00 95.12 314 GLY A CA 1
ATOM 2371 C C . GLY A 1 314 ? 5.545 16.918 -19.467 1.00 95.12 314 GLY A C 1
ATOM 2372 O O . GLY A 1 314 ? 6.315 17.668 -20.066 1.00 95.12 314 GLY A O 1
ATOM 2373 N N . ARG A 1 315 ? 5.917 16.218 -18.390 1.00 96.31 315 ARG A N 1
ATOM 2374 C CA . ARG A 1 315 ? 7.260 16.197 -17.789 1.00 96.31 315 ARG A CA 1
ATOM 2375 C C . ARG A 1 315 ? 7.868 14.798 -17.781 1.00 96.31 315 ARG A C 1
ATOM 2377 O O . ARG A 1 315 ? 8.913 14.586 -17.175 1.00 96.31 315 ARG A O 1
ATOM 2384 N N . GLU A 1 316 ? 7.252 13.843 -18.468 1.00 96.50 316 GLU A N 1
ATOM 2385 C CA . GLU A 1 316 ? 7.626 12.432 -18.429 1.00 96.50 316 GLU A CA 1
ATOM 2386 C C . GLU A 1 316 ? 9.090 12.244 -18.838 1.00 96.50 316 GLU A C 1
ATOM 2388 O O . GLU A 1 316 ? 9.874 11.653 -18.103 1.00 96.50 316 GLU A O 1
ATOM 2393 N N . HIS A 1 317 ? 9.493 12.832 -19.968 1.00 97.69 317 HIS A N 1
ATOM 2394 C CA . HIS A 1 317 ? 10.870 12.738 -20.454 1.00 97.69 317 HIS A CA 1
ATOM 2395 C C . HIS A 1 317 ? 11.885 13.425 -19.524 1.00 97.69 317 HIS A C 1
ATOM 2397 O O . HIS A 1 317 ? 12.984 12.906 -19.344 1.00 97.69 317 HIS A O 1
ATOM 2403 N N . GLU A 1 318 ? 11.531 14.567 -18.924 1.00 97.81 318 GLU A N 1
ATOM 2404 C CA . GLU A 1 318 ? 12.379 15.292 -17.963 1.00 97.81 318 GLU A CA 1
ATOM 2405 C C . GLU A 1 318 ? 12.636 14.431 -16.719 1.00 97.81 318 GLU A C 1
ATOM 2407 O O . GLU A 1 318 ? 13.788 14.166 -16.374 1.00 97.81 318 GLU A O 1
ATOM 2412 N N . ILE A 1 319 ? 11.558 13.951 -16.093 1.00 97.88 319 ILE A N 1
ATOM 2413 C CA . ILE A 1 319 ? 11.594 13.147 -14.868 1.00 97.88 319 ILE A CA 1
ATOM 2414 C C . ILE A 1 319 ? 12.358 11.846 -15.117 1.00 97.88 319 ILE A C 1
ATOM 2416 O O . ILE A 1 319 ? 13.284 11.518 -14.383 1.00 97.88 319 ILE A O 1
ATOM 2420 N N . GLU A 1 320 ? 12.027 11.120 -16.183 1.00 98.12 320 GLU A N 1
ATOM 2421 C CA . GLU A 1 320 ? 12.665 9.839 -16.495 1.00 98.12 320 GLU A CA 1
ATOM 2422 C C . GLU A 1 320 ? 14.152 9.992 -16.870 1.00 98.12 320 GLU A C 1
ATOM 2424 O O . GLU A 1 320 ? 14.951 9.098 -16.592 1.00 98.12 320 GLU A O 1
ATOM 2429 N N . THR A 1 321 ? 14.553 11.127 -17.456 1.00 98.50 321 THR A N 1
ATOM 2430 C CA . THR A 1 321 ? 15.972 11.421 -17.731 1.00 98.50 321 THR A CA 1
ATOM 2431 C C . THR A 1 321 ? 16.746 11.685 -16.444 1.00 98.50 321 THR A C 1
ATOM 2433 O O . THR A 1 321 ? 17.854 11.173 -16.290 1.00 98.50 321 THR A O 1
ATOM 2436 N N . ALA A 1 322 ? 16.167 12.447 -15.512 1.00 98.31 322 ALA A N 1
ATOM 2437 C CA . ALA A 1 322 ? 16.771 12.664 -14.200 1.00 98.31 322 ALA A CA 1
ATOM 2438 C C . ALA A 1 322 ? 16.886 11.342 -13.423 1.00 98.31 322 ALA A C 1
ATOM 2440 O O . ALA A 1 322 ? 17.949 11.043 -12.888 1.00 98.31 322 ALA A O 1
ATOM 2441 N N . PHE A 1 323 ? 15.842 10.507 -13.451 1.00 98.56 323 PHE A N 1
ATOM 2442 C CA . PHE A 1 323 ? 15.845 9.191 -12.806 1.00 98.56 323 PHE A CA 1
ATOM 2443 C C . PHE A 1 323 ? 16.974 8.307 -13.322 1.00 98.56 323 PHE A C 1
ATOM 2445 O O . PHE A 1 323 ? 17.681 7.677 -12.539 1.00 98.56 323 PHE A O 1
ATOM 2452 N N . LEU A 1 324 ? 17.174 8.287 -14.645 1.00 98.44 324 LEU A N 1
ATOM 2453 C CA . LEU A 1 324 ? 18.208 7.477 -15.278 1.00 98.44 324 LEU A CA 1
ATOM 2454 C C . LEU A 1 324 ? 19.621 7.824 -14.780 1.00 98.44 324 LEU A C 1
ATOM 2456 O O . LEU A 1 324 ? 20.474 6.942 -14.724 1.00 98.44 324 LEU A O 1
ATOM 2460 N N . ALA A 1 325 ? 19.872 9.082 -14.409 1.00 98.19 325 ALA A N 1
ATOM 2461 C CA . ALA A 1 325 ? 21.159 9.504 -13.862 1.00 98.19 325 ALA A CA 1
ATOM 2462 C C . ALA A 1 325 ? 21.416 8.963 -12.442 1.00 98.19 325 ALA A C 1
ATOM 2464 O O . ALA A 1 325 ? 22.573 8.791 -12.060 1.00 98.19 325 ALA A O 1
ATOM 2465 N N . ASP A 1 326 ? 20.353 8.644 -11.699 1.00 98.44 326 ASP A N 1
ATOM 2466 C CA . ASP A 1 326 ? 20.410 8.304 -10.276 1.00 98.44 326 ASP A CA 1
ATOM 2467 C C . ASP A 1 326 ? 20.201 6.807 -9.985 1.00 98.44 326 ASP A C 1
ATOM 2469 O O . ASP A 1 326 ? 20.279 6.404 -8.828 1.00 98.44 326 ASP A O 1
ATOM 2473 N N . ILE A 1 327 ? 19.970 5.954 -10.993 1.00 98.31 327 ILE A N 1
ATOM 2474 C CA . ILE A 1 327 ? 19.541 4.548 -10.809 1.00 98.31 327 ILE A CA 1
ATOM 2475 C C . ILE A 1 327 ? 20.422 3.699 -9.876 1.00 98.31 327 ILE A C 1
ATOM 2477 O O . ILE A 1 327 ? 19.908 2.820 -9.180 1.00 98.31 327 ILE A O 1
ATOM 2481 N N . ASP A 1 328 ? 21.732 3.950 -9.848 1.00 98.25 328 ASP A N 1
ATOM 2482 C CA . ASP A 1 328 ? 22.701 3.235 -9.005 1.00 98.25 328 ASP A CA 1
ATOM 2483 C C . ASP A 1 328 ? 22.984 3.959 -7.670 1.00 98.25 328 ASP A C 1
ATOM 2485 O O . ASP A 1 328 ? 23.730 3.449 -6.832 1.00 98.25 328 ASP A O 1
ATOM 2489 N N . SER A 1 329 ? 22.402 5.142 -7.448 1.00 98.12 329 SER A N 1
ATOM 2490 C CA . SER A 1 329 ? 22.518 5.885 -6.191 1.00 98.12 329 SER A CA 1
ATOM 2491 C C . SER A 1 329 ? 21.775 5.168 -5.068 1.00 98.12 329 SER A C 1
ATOM 2493 O O . SER A 1 329 ? 20.678 4.661 -5.274 1.00 98.12 329 SER A O 1
ATOM 2495 N N . THR A 1 330 ? 22.335 5.171 -3.857 1.00 96.75 330 THR A N 1
ATOM 2496 C CA . THR A 1 330 ? 21.610 4.770 -2.635 1.00 96.75 330 THR A CA 1
ATOM 2497 C C . THR A 1 330 ? 21.008 5.966 -1.893 1.00 96.75 330 THR A C 1
ATOM 2499 O O . THR A 1 330 ? 20.498 5.801 -0.789 1.00 96.75 330 THR A O 1
ATOM 2502 N N . ASP A 1 331 ? 21.140 7.181 -2.435 1.00 96.50 331 ASP A N 1
ATOM 2503 C CA . ASP A 1 331 ? 20.415 8.354 -1.945 1.00 96.50 331 ASP A CA 1
ATOM 2504 C C . ASP A 1 331 ? 19.027 8.378 -2.587 1.00 96.50 331 ASP A C 1
ATOM 2506 O O . ASP A 1 331 ? 18.883 8.628 -3.784 1.00 96.50 331 ASP A O 1
ATOM 2510 N N . LEU A 1 332 ? 18.016 8.068 -1.780 1.00 94.75 332 LEU A N 1
ATOM 2511 C CA . LEU A 1 332 ? 16.639 7.916 -2.234 1.00 94.75 332 LEU A CA 1
ATOM 2512 C C . LEU A 1 332 ? 15.845 9.229 -2.178 1.00 94.75 332 LEU A C 1
ATOM 2514 O O . LEU A 1 332 ? 14.756 9.294 -2.741 1.00 94.75 332 LEU A O 1
ATOM 2518 N N . GLY A 1 333 ? 16.362 10.276 -1.522 1.00 93.44 333 GLY A N 1
ATOM 2519 C CA . GLY A 1 333 ? 15.551 11.413 -1.065 1.00 93.44 333 GLY A CA 1
ATOM 2520 C C . GLY A 1 333 ? 14.916 12.261 -2.173 1.00 93.44 333 GLY A C 1
ATOM 2521 O O . GLY A 1 333 ? 13.912 12.933 -1.940 1.00 93.44 333 GLY A O 1
ATOM 2522 N N . ALA A 1 334 ? 15.461 12.226 -3.391 1.00 93.94 334 ALA A N 1
ATOM 2523 C CA . ALA A 1 334 ? 14.854 12.889 -4.547 1.00 93.94 334 ALA A CA 1
ATOM 2524 C C . ALA A 1 334 ? 13.666 12.106 -5.140 1.00 93.94 334 ALA A C 1
ATOM 2526 O O . ALA A 1 334 ? 12.824 12.692 -5.820 1.00 93.94 334 ALA A O 1
ATOM 2527 N N . TRP A 1 335 ? 13.576 10.804 -4.862 1.00 95.56 335 TRP A N 1
ATOM 2528 C CA . TRP A 1 335 ? 12.713 9.870 -5.585 1.00 95.56 335 TRP A CA 1
ATOM 2529 C C . TRP A 1 335 ? 11.673 9.173 -4.716 1.00 95.56 335 TRP A C 1
ATOM 2531 O O . TRP A 1 335 ? 10.621 8.811 -5.239 1.00 95.56 335 TRP A O 1
ATOM 2541 N N . LEU A 1 336 ? 11.977 8.932 -3.441 1.00 92.62 336 LEU A N 1
ATOM 2542 C CA . LEU A 1 336 ? 11.233 8.017 -2.580 1.00 92.62 336 LEU A CA 1
ATOM 2543 C C . LEU A 1 336 ? 11.176 8.543 -1.144 1.00 92.62 336 LEU A C 1
ATOM 2545 O O . LEU A 1 336 ? 12.117 9.177 -0.664 1.00 92.62 336 LEU A O 1
ATOM 2549 N N . ASP A 1 337 ? 10.078 8.225 -0.465 1.00 85.94 337 ASP A N 1
ATOM 2550 C CA . ASP A 1 337 ? 9.769 8.596 0.915 1.00 85.94 337 ASP A CA 1
ATOM 2551 C C . ASP A 1 337 ? 9.796 10.131 1.135 1.00 85.94 337 ASP A C 1
ATOM 2553 O O . ASP A 1 337 ? 10.063 10.627 2.235 1.00 85.94 337 ASP A O 1
ATOM 2557 N N . ASN A 1 338 ? 9.518 10.900 0.071 1.00 87.75 338 ASN A N 1
ATOM 2558 C CA . ASN A 1 338 ? 9.584 12.367 0.049 1.00 87.75 338 ASN A CA 1
ATOM 2559 C C . ASN A 1 338 ? 8.230 13.052 -0.214 1.00 87.75 338 ASN A C 1
ATOM 2561 O O . ASN A 1 338 ? 8.179 14.280 -0.334 1.00 87.75 338 ASN A O 1
ATOM 2565 N N . SER A 1 339 ? 7.141 12.280 -0.265 1.00 82.56 339 SER A N 1
ATOM 2566 C CA . SER A 1 339 ? 5.782 12.819 -0.335 1.00 82.56 339 SER A CA 1
ATOM 2567 C C . SER A 1 339 ? 5.325 13.434 0.982 1.00 82.56 339 SER A C 1
ATOM 2569 O O . SER A 1 339 ? 5.607 12.951 2.080 1.00 82.56 339 SER A O 1
ATOM 2571 N N . SER A 1 340 ? 4.516 14.480 0.862 1.00 74.56 340 SER A N 1
ATOM 2572 C CA . SER A 1 340 ? 3.689 15.011 1.938 1.00 74.56 340 SER A CA 1
ATOM 2573 C C . SER A 1 340 ? 2.336 15.460 1.390 1.00 74.56 340 SER A C 1
ATOM 2575 O O . SER A 1 340 ? 2.141 15.544 0.178 1.00 74.56 340 SER A O 1
ATOM 2577 N N . THR A 1 341 ? 1.404 15.801 2.281 1.00 68.94 341 THR A N 1
ATOM 2578 C CA . THR A 1 341 ? 0.097 16.353 1.894 1.00 68.94 341 THR A CA 1
ATOM 2579 C C . THR A 1 341 ? 0.222 17.603 1.012 1.00 68.94 341 THR A C 1
ATOM 2581 O O . THR A 1 341 ? -0.587 17.793 0.109 1.00 68.94 341 THR A O 1
ATOM 2584 N N . ASP A 1 342 ? 1.241 18.435 1.252 1.00 73.19 342 ASP A N 1
ATOM 2585 C CA . ASP A 1 342 ? 1.446 19.707 0.544 1.00 73.19 342 ASP A CA 1
ATOM 2586 C C . ASP A 1 342 ? 2.409 19.586 -0.650 1.00 73.19 342 ASP A C 1
ATOM 2588 O O . ASP A 1 342 ? 2.488 20.488 -1.485 1.00 73.19 342 ASP A O 1
ATOM 2592 N N . SER A 1 343 ? 3.159 18.485 -0.731 1.00 77.06 343 SER A N 1
ATOM 2593 C CA . SER A 1 343 ? 4.163 18.240 -1.763 1.00 77.06 343 SER A CA 1
ATOM 2594 C C . SER A 1 343 ? 4.098 16.775 -2.193 1.00 77.06 343 SER A C 1
ATOM 2596 O O . SER A 1 343 ? 4.805 15.949 -1.610 1.00 77.06 343 SER A O 1
ATOM 2598 N N . PRO A 1 344 ? 3.262 16.428 -3.190 1.00 78.38 344 PRO A N 1
ATOM 2599 C CA . PRO A 1 344 ? 3.241 15.074 -3.726 1.00 78.38 344 PRO A CA 1
ATOM 2600 C C . PRO A 1 344 ? 4.624 14.741 -4.301 1.00 78.38 344 PRO A C 1
ATOM 2602 O O . PRO A 1 344 ? 5.179 15.507 -5.093 1.00 78.38 344 PRO A O 1
ATOM 2605 N N . GLY A 1 345 ? 5.193 13.633 -3.839 1.00 86.88 345 GLY A N 1
ATOM 2606 C CA . GLY A 1 345 ? 6.538 13.169 -4.151 1.00 86.88 345 GLY A CA 1
ATOM 2607 C C . GLY A 1 345 ? 6.492 11.760 -4.729 1.00 86.88 345 GLY A C 1
ATOM 2608 O O . GLY A 1 345 ? 5.649 11.470 -5.571 1.00 86.88 345 GLY A O 1
ATOM 2609 N N . ASP A 1 346 ? 7.416 10.903 -4.302 1.00 92.06 346 ASP A N 1
ATOM 2610 C CA . ASP A 1 346 ? 7.470 9.471 -4.621 1.00 92.06 346 ASP A CA 1
ATOM 2611 C C . ASP A 1 346 ? 7.497 9.156 -6.125 1.00 92.06 346 ASP A C 1
ATOM 2613 O O . ASP A 1 346 ? 7.045 8.104 -6.577 1.00 92.06 346 ASP A O 1
ATOM 2617 N N . LEU A 1 347 ? 8.087 10.049 -6.929 1.00 96.06 347 LEU A N 1
ATOM 2618 C CA . LEU A 1 347 ? 8.210 9.874 -8.381 1.00 96.06 347 LEU A CA 1
ATOM 2619 C C . LEU A 1 347 ? 8.950 8.587 -8.778 1.00 96.06 347 LEU A C 1
ATOM 2621 O O . LEU A 1 347 ? 8.755 8.101 -9.892 1.00 96.06 347 LEU A O 1
ATOM 2625 N N . GLY A 1 348 ? 9.753 8.004 -7.881 1.00 97.38 348 GLY A N 1
ATOM 2626 C CA . GLY A 1 348 ? 10.355 6.686 -8.078 1.00 97.38 348 GLY A CA 1
ATOM 2627 C C . GLY A 1 348 ? 9.314 5.579 -8.288 1.00 97.38 348 GLY A C 1
ATOM 2628 O O . GLY A 1 348 ? 9.510 4.730 -9.154 1.00 97.38 348 GLY A O 1
ATOM 2629 N N . TYR A 1 349 ? 8.166 5.631 -7.600 1.00 96.88 349 TYR A N 1
ATOM 2630 C CA . TYR A 1 349 ? 7.062 4.675 -7.776 1.00 96.88 349 TYR A CA 1
ATOM 2631 C C . TYR A 1 349 ? 6.539 4.755 -9.211 1.00 96.88 349 TYR A C 1
ATOM 2633 O O . TYR A 1 349 ? 6.426 3.743 -9.902 1.00 96.88 349 TYR A O 1
ATOM 2641 N N . TRP A 1 350 ? 6.295 5.977 -9.694 1.00 97.31 350 TRP A N 1
ATOM 2642 C CA . TRP A 1 350 ? 5.787 6.218 -11.041 1.00 97.31 350 TRP A CA 1
ATOM 2643 C C . TRP A 1 350 ? 6.779 5.807 -12.137 1.00 97.31 350 TRP A C 1
ATOM 2645 O O . TRP A 1 350 ? 6.386 5.140 -13.097 1.00 97.31 350 TRP A O 1
ATOM 2655 N N . VAL A 1 351 ? 8.068 6.150 -12.011 1.00 98.44 351 VAL A N 1
ATOM 2656 C CA . VAL A 1 351 ? 9.075 5.724 -13.002 1.00 98.44 351 VAL A CA 1
ATOM 2657 C C . VAL A 1 351 ? 9.247 4.204 -12.975 1.00 98.44 351 VAL A C 1
ATOM 2659 O O . VAL A 1 351 ? 9.242 3.561 -14.029 1.00 98.44 351 VAL A O 1
ATOM 2662 N N . GLY A 1 352 ? 9.329 3.608 -11.783 1.00 98.56 352 GLY A N 1
ATOM 2663 C CA . GLY A 1 352 ? 9.417 2.162 -11.609 1.00 98.56 352 GLY A CA 1
ATOM 2664 C C . GLY A 1 352 ? 8.233 1.423 -12.230 1.00 98.56 352 GLY A C 1
ATOM 2665 O O . GLY A 1 352 ? 8.427 0.457 -12.967 1.00 98.56 352 GLY A O 1
ATOM 2666 N N . TYR A 1 353 ? 7.016 1.930 -12.017 1.00 98.56 353 TYR A N 1
ATOM 2667 C CA . TYR A 1 353 ? 5.782 1.409 -12.603 1.00 98.56 353 TYR A CA 1
ATOM 2668 C C . TYR A 1 353 ? 5.868 1.373 -14.129 1.00 98.56 353 TYR A C 1
ATOM 2670 O O . TYR A 1 353 ? 5.529 0.371 -14.761 1.00 98.56 353 TYR A O 1
ATOM 2678 N N . ARG A 1 354 ? 6.395 2.434 -14.743 1.00 98.25 354 ARG A N 1
ATOM 2679 C CA . ARG A 1 354 ? 6.546 2.522 -16.199 1.00 98.25 354 ARG A CA 1
ATOM 2680 C C . ARG A 1 354 ? 7.608 1.563 -16.727 1.00 98.25 354 ARG A C 1
ATOM 2682 O O . ARG A 1 354 ? 7.380 0.928 -17.757 1.00 98.25 354 ARG A O 1
ATOM 2689 N N . ILE A 1 355 ? 8.730 1.392 -16.029 1.00 98.81 355 ILE A N 1
ATOM 2690 C CA . ILE A 1 355 ? 9.744 0.391 -16.398 1.00 98.81 355 ILE A CA 1
ATOM 2691 C C . ILE A 1 355 ? 9.143 -1.020 -16.341 1.00 98.81 355 ILE A C 1
ATOM 2693 O O . ILE A 1 355 ? 9.243 -1.779 -17.307 1.00 98.81 355 ILE A O 1
ATOM 2697 N N . VAL A 1 356 ? 8.467 -1.357 -15.240 1.00 98.62 356 VAL A N 1
ATOM 2698 C CA . VAL A 1 356 ? 7.819 -2.660 -15.046 1.00 98.62 356 VAL A CA 1
ATOM 2699 C C . VAL A 1 356 ? 6.728 -2.906 -16.090 1.00 98.62 356 VAL A C 1
ATOM 2701 O O . VAL A 1 356 ? 6.666 -3.984 -16.683 1.00 98.62 356 VAL A O 1
ATOM 2704 N N . LYS A 1 357 ? 5.890 -1.905 -16.378 1.00 98.38 357 LYS A N 1
ATOM 2705 C CA . LYS A 1 357 ? 4.840 -2.005 -17.398 1.00 98.38 357 LYS A CA 1
ATOM 2706 C C . LYS A 1 357 ? 5.427 -2.233 -18.788 1.00 98.38 357 LYS A C 1
ATOM 2708 O O . LYS A 1 357 ? 4.890 -3.045 -19.545 1.00 98.38 357 LYS A O 1
ATOM 2713 N N . ALA A 1 358 ? 6.529 -1.563 -19.130 1.00 98.56 358 ALA A N 1
ATOM 2714 C CA . ALA A 1 358 ? 7.244 -1.794 -20.385 1.00 98.56 358 ALA A CA 1
ATOM 2715 C C . ALA A 1 358 ? 7.774 -3.235 -20.465 1.00 98.56 358 ALA A C 1
ATOM 2717 O O . ALA A 1 358 ? 7.463 -3.938 -21.430 1.00 98.56 358 ALA A O 1
ATOM 2718 N N . TYR A 1 359 ? 8.444 -3.704 -19.402 1.00 98.69 359 TYR A N 1
ATOM 2719 C CA . TYR A 1 359 ? 8.916 -5.085 -19.268 1.00 98.69 359 TYR A CA 1
ATOM 2720 C C . TYR A 1 359 ? 7.794 -6.101 -19.484 1.00 98.69 359 TYR A C 1
ATOM 2722 O O . TYR A 1 359 ? 7.878 -6.962 -20.364 1.00 98.69 359 TYR A O 1
ATOM 2730 N N . TYR A 1 360 ? 6.694 -5.953 -18.745 1.00 98.50 360 TYR A N 1
ATOM 2731 C CA . TYR A 1 360 ? 5.550 -6.843 -18.860 1.00 98.50 360 TYR A CA 1
ATOM 2732 C C . TYR A 1 360 ? 4.944 -6.818 -20.262 1.00 98.50 360 TYR A C 1
ATOM 2734 O O . TYR A 1 360 ? 4.633 -7.878 -20.801 1.00 98.50 360 TYR A O 1
ATOM 2742 N N . ARG A 1 361 ? 4.770 -5.642 -20.889 1.00 97.19 361 ARG A N 1
ATOM 2743 C CA . ARG A 1 361 ? 4.152 -5.518 -22.223 1.00 97.19 361 ARG A CA 1
ATOM 2744 C C . ARG A 1 361 ? 4.947 -6.232 -23.309 1.00 97.19 361 ARG A C 1
ATOM 2746 O O . ARG A 1 361 ? 4.314 -6.851 -24.163 1.00 97.19 361 ARG A O 1
ATOM 2753 N N . GLN A 1 362 ? 6.275 -6.199 -23.262 1.00 96.12 362 GLN A N 1
ATOM 2754 C CA . GLN A 1 362 ? 7.102 -6.829 -24.292 1.00 96.12 362 GLN A CA 1
ATOM 2755 C C . GLN A 1 362 ? 7.434 -8.302 -24.037 1.00 96.12 362 GLN A C 1
ATOM 2757 O O . GLN A 1 362 ? 7.849 -8.992 -24.960 1.00 96.12 362 GLN A O 1
ATOM 2762 N N . ALA A 1 363 ? 7.241 -8.800 -22.814 1.00 97.31 363 ALA A N 1
ATOM 2763 C CA . ALA A 1 363 ? 7.467 -10.208 -22.516 1.00 97.31 363 ALA A CA 1
ATOM 2764 C C . ALA A 1 363 ? 6.498 -11.122 -23.289 1.00 97.31 363 ALA A C 1
ATOM 2766 O O . ALA A 1 363 ? 5.283 -10.913 -23.246 1.00 97.31 363 ALA A O 1
ATOM 2767 N N . ASP A 1 364 ? 7.016 -12.168 -23.935 1.00 96.56 364 ASP A N 1
ATOM 2768 C CA . ASP A 1 364 ? 6.190 -13.186 -24.604 1.00 96.56 364 ASP A CA 1
ATOM 2769 C C . ASP A 1 364 ? 5.396 -14.023 -23.588 1.00 96.56 364 ASP A C 1
ATOM 2771 O O . ASP A 1 364 ? 4.210 -14.303 -23.769 1.00 96.56 364 ASP A O 1
ATOM 2775 N N . ASP A 1 365 ? 6.044 -14.389 -22.480 1.00 97.62 365 ASP A N 1
ATOM 2776 C CA . ASP A 1 365 ? 5.433 -15.129 -21.378 1.00 97.62 365 ASP A CA 1
ATOM 2777 C C . ASP A 1 365 ? 5.030 -14.172 -20.248 1.00 97.62 365 ASP A C 1
ATOM 2779 O O . ASP A 1 365 ? 5.833 -13.799 -19.388 1.00 97.62 365 ASP A O 1
ATOM 2783 N N . LYS A 1 366 ? 3.748 -13.789 -20.243 1.00 97.38 366 LYS A N 1
ATOM 2784 C CA . LYS A 1 366 ? 3.175 -12.887 -19.234 1.00 97.38 366 LYS A CA 1
ATOM 2785 C C . LYS A 1 366 ? 3.198 -13.460 -17.820 1.00 97.38 366 LYS A C 1
ATOM 2787 O O . LYS A 1 366 ? 3.335 -12.693 -16.871 1.00 97.38 366 LYS A O 1
ATOM 2792 N N . ARG A 1 367 ? 3.067 -14.782 -17.655 1.00 97.19 367 ARG A N 1
ATOM 2793 C CA . ARG A 1 367 ? 3.085 -15.410 -16.323 1.00 97.19 367 ARG A CA 1
ATOM 2794 C C . ARG A 1 367 ? 4.485 -15.365 -15.741 1.00 97.19 367 ARG A C 1
ATOM 2796 O O . ARG A 1 367 ? 4.663 -14.981 -14.588 1.00 97.19 367 ARG A O 1
ATOM 2803 N N . ARG A 1 368 ? 5.484 -15.692 -16.564 1.00 97.81 368 ARG A N 1
ATOM 2804 C CA . ARG A 1 368 ? 6.888 -15.561 -16.182 1.00 97.81 368 ARG A CA 1
ATOM 2805 C C . ARG A 1 368 ? 7.236 -14.115 -15.825 1.00 97.81 368 ARG A C 1
ATOM 2807 O O . ARG A 1 368 ? 7.822 -13.902 -14.768 1.00 97.81 368 ARG A O 1
ATOM 2814 N N . ALA A 1 369 ? 6.839 -13.150 -16.656 1.00 98.50 369 ALA A N 1
ATOM 2815 C CA . ALA A 1 369 ? 7.111 -11.739 -16.396 1.00 98.50 369 ALA A CA 1
ATOM 2816 C C . ALA A 1 369 ? 6.468 -11.263 -15.088 1.00 98.50 369 ALA A C 1
ATOM 2818 O O . ALA A 1 369 ? 7.132 -10.620 -14.282 1.00 98.50 369 ALA A O 1
ATOM 2819 N N . LEU A 1 370 ? 5.205 -11.629 -14.837 1.00 98.56 370 LEU A N 1
ATOM 2820 C CA . LEU A 1 370 ? 4.524 -11.297 -13.584 1.00 98.56 370 LEU A CA 1
ATOM 2821 C C . LEU A 1 370 ? 5.242 -11.887 -12.365 1.00 98.56 370 LEU A C 1
ATOM 2823 O O . LEU A 1 370 ? 5.408 -11.194 -11.368 1.00 98.56 370 LEU A O 1
ATOM 2827 N N . ARG A 1 371 ? 5.713 -13.136 -12.446 1.00 98.25 371 ARG A N 1
ATOM 2828 C CA . ARG A 1 371 ? 6.507 -13.746 -11.373 1.00 98.25 371 ARG A CA 1
ATOM 2829 C C . ARG A 1 371 ? 7.802 -12.982 -11.112 1.00 98.25 371 ARG A C 1
ATOM 2831 O O . ARG A 1 371 ? 8.149 -12.764 -9.958 1.00 98.25 371 ARG A O 1
ATOM 2838 N N . GLU A 1 372 ? 8.531 -12.615 -12.160 1.00 98.50 372 GLU A N 1
ATOM 2839 C CA . GLU A 1 372 ? 9.789 -11.868 -12.028 1.00 98.50 372 GLU A CA 1
ATOM 2840 C C . GLU A 1 372 ? 9.547 -10.486 -11.402 1.00 98.50 372 GLU A C 1
ATOM 2842 O O . GLU A 1 372 ? 10.304 -10.089 -10.521 1.00 98.50 372 GLU A O 1
ATOM 2847 N N . ILE A 1 373 ? 8.448 -9.816 -11.765 1.00 98.56 373 ILE A N 1
ATOM 2848 C CA . ILE A 1 373 ? 8.011 -8.548 -11.162 1.00 98.56 373 ILE A CA 1
ATOM 2849 C C . ILE A 1 373 ? 7.654 -8.727 -9.682 1.00 98.56 373 ILE A C 1
ATOM 2851 O O . ILE A 1 373 ? 8.176 -8.008 -8.840 1.00 98.56 373 ILE A O 1
ATOM 2855 N N . LEU A 1 374 ? 6.792 -9.694 -9.356 1.00 97.06 374 LEU A N 1
ATOM 2856 C CA . LEU A 1 374 ? 6.320 -9.924 -7.987 1.00 97.06 374 LEU A CA 1
ATOM 2857 C C . LEU A 1 374 ? 7.444 -10.354 -7.045 1.00 97.06 374 LEU A C 1
ATOM 2859 O O . LEU A 1 374 ? 7.476 -9.936 -5.895 1.00 97.06 374 LEU A O 1
ATOM 2863 N N . ARG A 1 375 ? 8.370 -11.193 -7.522 1.00 96.75 375 ARG A N 1
ATOM 2864 C CA . ARG A 1 375 ? 9.494 -11.668 -6.707 1.00 96.75 375 ARG A CA 1
ATOM 2865 C C . ARG A 1 375 ? 10.639 -10.657 -6.645 1.00 96.75 375 ARG A C 1
ATOM 2867 O O . ARG A 1 375 ? 11.374 -10.661 -5.656 1.00 96.75 375 ARG A O 1
ATOM 2874 N N . MET A 1 376 ? 10.793 -9.829 -7.683 1.00 97.00 376 MET A N 1
ATOM 2875 C CA . MET A 1 376 ? 11.807 -8.776 -7.810 1.00 97.00 376 MET A CA 1
ATOM 2876 C C . MET A 1 376 ? 13.215 -9.264 -7.422 1.00 97.00 376 MET A C 1
ATOM 2878 O O . MET A 1 376 ? 13.902 -8.669 -6.600 1.00 97.00 376 MET A O 1
ATOM 2882 N N . GLU A 1 377 ? 13.629 -10.414 -7.961 1.00 96.44 377 GLU A N 1
ATOM 2883 C CA . GLU A 1 377 ? 14.916 -11.044 -7.609 1.00 96.44 377 GLU A CA 1
ATOM 2884 C C . GLU A 1 377 ? 16.117 -10.386 -8.304 1.00 96.44 377 GLU A C 1
ATOM 2886 O O . GLU A 1 377 ? 17.214 -10.386 -7.752 1.00 96.44 377 GLU A O 1
ATOM 2891 N N . ASP A 1 378 ? 15.916 -9.826 -9.501 1.00 97.69 378 ASP A N 1
ATOM 2892 C CA . ASP A 1 378 ? 16.959 -9.143 -10.275 1.00 97.69 378 ASP A CA 1
ATOM 2893 C C . ASP A 1 378 ? 16.402 -7.861 -10.930 1.00 97.69 378 ASP A C 1
ATOM 2895 O O . ASP A 1 378 ? 15.999 -7.864 -12.103 1.00 97.69 378 ASP A O 1
ATOM 2899 N N . PRO A 1 379 ? 16.357 -6.744 -10.178 1.00 97.81 379 PRO A N 1
ATOM 2900 C CA . PRO A 1 379 ? 15.861 -5.462 -10.680 1.00 97.81 379 PRO A CA 1
ATOM 2901 C C . PRO A 1 379 ? 16.640 -4.967 -11.909 1.00 97.81 379 PRO A C 1
ATOM 2903 O O . PRO A 1 379 ? 16.064 -4.379 -12.827 1.00 97.81 379 PRO A O 1
ATOM 2906 N N . LYS A 1 380 ? 17.950 -5.243 -11.978 1.00 98.00 380 LYS A N 1
ATOM 2907 C CA . LYS A 1 380 ? 18.807 -4.823 -13.096 1.00 98.00 380 LYS A CA 1
ATOM 2908 C C . LYS A 1 380 ? 18.487 -5.593 -14.374 1.00 98.00 380 LYS A C 1
ATOM 2910 O O . LYS A 1 380 ? 18.455 -4.983 -15.445 1.00 98.00 380 LYS A O 1
ATOM 2915 N N . ALA A 1 381 ? 18.202 -6.891 -14.281 1.00 98.31 381 ALA A N 1
ATOM 2916 C CA . ALA A 1 381 ? 17.754 -7.677 -15.427 1.00 98.31 381 ALA A CA 1
ATOM 2917 C C . ALA A 1 381 ? 16.392 -7.205 -15.949 1.00 98.31 381 ALA A C 1
ATOM 2919 O O . ALA A 1 381 ? 16.248 -7.032 -17.160 1.00 98.31 381 ALA A O 1
ATOM 2920 N N . ILE A 1 382 ? 15.425 -6.934 -15.061 1.00 98.62 382 ILE A N 1
ATOM 2921 C CA . ILE A 1 382 ? 14.116 -6.376 -15.448 1.00 98.62 382 ILE A CA 1
ATOM 2922 C C . ILE A 1 382 ? 14.305 -5.040 -16.167 1.00 98.62 382 ILE A C 1
ATOM 2924 O O . ILE A 1 382 ? 13.769 -4.850 -17.257 1.00 98.62 382 ILE A O 1
ATOM 2928 N N . PHE A 1 383 ? 15.111 -4.137 -15.603 1.00 98.62 383 PHE A N 1
ATOM 2929 C CA . PHE A 1 383 ? 15.414 -2.846 -16.216 1.00 98.62 383 PHE A CA 1
ATOM 2930 C C . PHE A 1 383 ? 16.032 -3.001 -17.612 1.00 98.62 383 PHE A C 1
ATOM 2932 O O . PHE A 1 383 ? 15.504 -2.454 -18.582 1.00 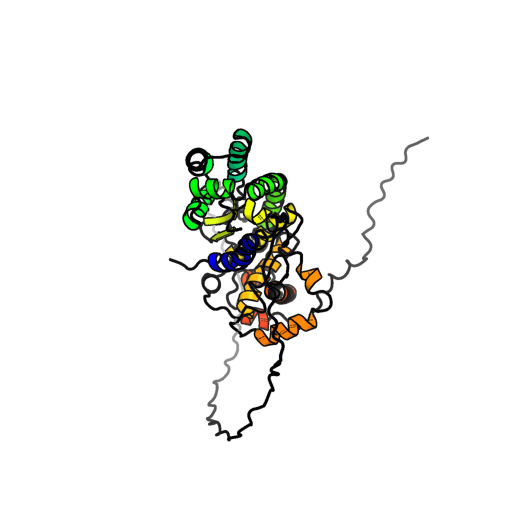98.62 383 PHE A O 1
ATOM 2939 N N . ALA A 1 384 ? 17.100 -3.794 -17.742 1.00 98.19 384 ALA A N 1
ATOM 2940 C CA . ALA A 1 384 ? 17.799 -4.005 -19.010 1.00 98.19 384 ALA A CA 1
ATOM 2941 C C . ALA A 1 384 ? 16.900 -4.645 -20.081 1.00 98.19 384 ALA A C 1
ATOM 2943 O O . ALA A 1 384 ? 16.987 -4.308 -21.262 1.00 98.19 384 ALA A O 1
ATOM 2944 N N . ALA A 1 385 ? 16.016 -5.550 -19.664 1.00 98.00 385 ALA A N 1
ATOM 2945 C CA . ALA A 1 385 ? 15.087 -6.252 -20.533 1.00 98.00 385 ALA A CA 1
ATOM 2946 C C . ALA A 1 385 ? 13.720 -5.565 -20.636 1.00 98.00 385 ALA A C 1
ATOM 2948 O O . ALA A 1 385 ? 12.797 -6.196 -21.134 1.00 98.00 385 ALA A O 1
ATOM 2949 N N . SER A 1 386 ? 13.546 -4.321 -20.173 1.00 97.94 386 SER A N 1
ATOM 2950 C CA . SER A 1 386 ? 12.238 -3.643 -20.173 1.00 97.94 386 SER A CA 1
ATOM 2951 C C . SER A 1 386 ? 11.870 -2.990 -21.505 1.00 97.94 386 SER A C 1
ATOM 2953 O O . SER A 1 386 ? 10.693 -2.757 -21.768 1.00 97.94 386 SER A O 1
ATOM 2955 N N . GLY A 1 387 ? 12.870 -2.638 -22.322 1.00 95.44 387 GLY A N 1
ATOM 2956 C CA . GLY A 1 387 ? 12.679 -1.778 -23.498 1.00 95.44 387 GLY A CA 1
ATOM 2957 C C . GLY A 1 387 ? 12.272 -0.336 -23.156 1.00 95.44 387 GLY A C 1
ATOM 2958 O O . GLY A 1 387 ? 11.963 0.452 -24.057 1.00 95.44 387 GLY A O 1
ATOM 2959 N N . TRP A 1 388 ? 12.268 0.019 -21.866 1.00 97.75 388 TRP A N 1
ATOM 2960 C CA . TRP A 1 388 ? 11.955 1.353 -21.380 1.00 97.75 388 TRP A CA 1
ATOM 2961 C C . TRP A 1 388 ? 13.017 2.370 -21.817 1.00 97.75 388 TRP A C 1
ATOM 2963 O O . TRP A 1 388 ? 14.205 2.066 -21.936 1.00 97.75 388 TRP A O 1
ATOM 2973 N N . ARG A 1 389 ? 12.567 3.601 -22.059 1.00 96.44 389 ARG A N 1
ATOM 2974 C CA . ARG A 1 389 ? 13.403 4.773 -22.338 1.00 96.44 389 ARG A CA 1
ATOM 2975 C C . ARG A 1 389 ? 12.688 6.027 -21.830 1.00 96.44 389 ARG A C 1
ATOM 2977 O O . ARG A 1 389 ? 11.455 6.035 -21.871 1.00 96.44 389 ARG A O 1
ATOM 2984 N N . PRO A 1 390 ? 13.411 7.092 -21.442 1.00 97.50 390 PRO A N 1
ATOM 2985 C CA . PRO A 1 390 ? 12.777 8.343 -21.046 1.00 97.50 390 PRO A CA 1
ATOM 2986 C C . PRO A 1 390 ? 11.800 8.875 -22.103 1.00 97.50 390 PRO A C 1
ATOM 2988 O O . PRO A 1 390 ? 12.149 9.031 -23.276 1.00 97.50 390 PRO A O 1
ATOM 2991 N N . GLY A 1 391 ? 10.574 9.176 -21.687 1.00 94.50 391 GLY A N 1
ATOM 2992 C CA . GLY A 1 391 ? 9.459 9.596 -22.530 1.00 94.50 391 GLY A CA 1
ATOM 2993 C C . GLY A 1 391 ? 8.719 8.455 -23.237 1.00 94.50 391 GLY A C 1
ATOM 2994 O O . GLY A 1 391 ? 8.068 8.709 -24.249 1.00 94.50 391 GLY A O 1
ATOM 2995 N N . ILE A 1 392 ? 8.824 7.198 -22.779 1.00 93.88 392 ILE A N 1
ATOM 2996 C CA . ILE A 1 392 ? 8.127 6.075 -23.431 1.00 93.88 392 ILE A CA 1
ATOM 2997 C C . ILE A 1 392 ? 6.603 6.301 -23.471 1.00 93.88 392 ILE A C 1
ATOM 2999 O O . ILE A 1 392 ? 5.958 6.580 -22.462 1.00 93.88 392 ILE A O 1
ATOM 3003 N N . GLY A 1 393 ? 6.007 6.170 -24.653 1.00 89.06 393 GLY A N 1
ATOM 3004 C CA . GLY A 1 393 ? 4.556 6.143 -24.808 1.00 89.06 393 GLY A CA 1
ATOM 3005 C C . GLY A 1 393 ? 4.021 4.736 -24.565 1.00 89.06 393 GLY A C 1
ATOM 3006 O O . GLY A 1 393 ? 4.567 3.761 -25.081 1.00 89.06 393 GLY A O 1
ATOM 3007 N N . PHE A 1 394 ? 2.935 4.628 -23.808 1.00 84.69 394 PHE A N 1
ATOM 3008 C CA . PHE A 1 394 ? 2.127 3.417 -23.748 1.00 84.69 394 PHE A CA 1
ATOM 3009 C C . PHE A 1 394 ? 0.897 3.644 -24.615 1.00 84.69 394 PHE A C 1
ATOM 3011 O O . PHE A 1 394 ? -0.167 3.951 -24.088 1.00 84.69 394 PHE A O 1
ATOM 3018 N N . ASP A 1 395 ? 1.041 3.519 -25.936 1.00 70.44 395 ASP A N 1
ATOM 3019 C CA . ASP A 1 395 ? -0.106 3.642 -26.839 1.00 70.44 395 ASP A CA 1
ATOM 3020 C C . ASP A 1 395 ? -1.224 2.691 -26.382 1.00 70.44 395 ASP A C 1
ATOM 3022 O O . ASP A 1 395 ? -0.955 1.556 -25.939 1.00 70.44 395 ASP A O 1
ATOM 3026 N N . ALA A 1 396 ? -2.463 3.188 -26.461 1.00 44.44 396 ALA A N 1
ATOM 3027 C CA . ALA A 1 396 ? -3.674 2.412 -26.230 1.00 44.44 396 ALA A CA 1
ATOM 3028 C C . ALA A 1 396 ? -3.670 1.164 -27.132 1.00 44.44 396 ALA A C 1
ATOM 3030 O O . ALA A 1 396 ? -3.082 1.204 -28.220 1.00 44.44 396 ALA A O 1
ATOM 3031 N N . PRO A 1 397 ? -4.291 0.044 -26.711 1.00 38.75 397 PRO A N 1
ATOM 3032 C CA . PRO A 1 397 ? -4.451 -1.100 -27.602 1.00 38.75 397 PRO A CA 1
ATOM 3033 C C . PRO A 1 397 ? -5.071 -0.626 -28.928 1.00 38.75 397 PRO A C 1
ATOM 3035 O O . PRO A 1 397 ? -5.915 0.276 -28.899 1.00 38.75 397 PRO A O 1
ATOM 3038 N N . PRO A 1 398 ? -4.652 -1.181 -30.083 1.00 33.56 398 PRO A N 1
ATOM 3039 C CA . PRO A 1 398 ? -5.279 -0.831 -31.350 1.00 33.56 398 PRO A CA 1
ATOM 3040 C C . PRO A 1 398 ? -6.791 -1.011 -31.203 1.00 33.56 398 PRO A C 1
ATOM 3042 O O . PRO A 1 398 ? -7.236 -2.004 -30.620 1.00 33.56 398 PRO A O 1
ATOM 3045 N N . ALA A 1 399 ? -7.561 -0.024 -31.676 1.00 38.19 399 ALA A N 1
ATOM 3046 C CA . ALA A 1 399 ? -9.011 -0.132 -31.749 1.00 38.19 399 ALA A CA 1
ATOM 3047 C C . ALA A 1 399 ? -9.355 -1.497 -32.353 1.00 38.19 399 ALA A C 1
ATOM 3049 O O . ALA A 1 399 ? -8.726 -1.905 -33.334 1.00 38.19 399 ALA A O 1
ATOM 3050 N N . ALA A 1 400 ? -10.273 -2.221 -31.707 1.00 42.69 400 ALA A N 1
ATOM 3051 C CA . ALA A 1 400 ? -10.749 -3.495 -32.215 1.00 42.69 400 ALA A CA 1
ATOM 3052 C C . ALA A 1 400 ? -11.096 -3.316 -33.696 1.00 42.69 400 ALA A C 1
ATOM 3054 O O . ALA A 1 400 ? -11.809 -2.384 -34.054 1.00 42.69 400 ALA A O 1
ATOM 3055 N N . ASP A 1 401 ? -10.505 -4.168 -34.526 1.00 39.72 401 ASP A N 1
ATOM 3056 C CA . ASP A 1 401 ? -10.760 -4.255 -35.955 1.00 39.72 401 ASP A CA 1
ATOM 3057 C C . ASP A 1 401 ? -12.274 -4.178 -36.216 1.00 39.72 401 ASP A C 1
ATOM 3059 O O . ASP A 1 401 ? -13.024 -5.024 -35.721 1.00 39.72 401 ASP A O 1
ATOM 3063 N N . ASP A 1 402 ? -12.713 -3.167 -36.978 1.00 44.91 402 ASP A N 1
ATOM 3064 C CA . ASP A 1 402 ? -14.079 -2.990 -37.504 1.00 44.91 402 ASP A CA 1
ATOM 3065 C C . ASP A 1 402 ? -14.391 -4.065 -38.571 1.00 44.91 402 ASP A C 1
ATOM 3067 O O . ASP A 1 402 ? -14.941 -3.803 -39.645 1.00 44.91 402 ASP A O 1
ATOM 3071 N N . SER A 1 403 ? -14.031 -5.316 -38.292 1.00 37.88 403 SER A N 1
ATOM 3072 C CA . SER A 1 403 ? -14.496 -6.467 -39.043 1.00 37.88 403 SER A CA 1
ATOM 3073 C C . SER A 1 403 ? -15.999 -6.621 -38.771 1.00 37.88 403 SER A C 1
ATOM 3075 O O . SER A 1 403 ? -16.403 -6.795 -37.616 1.00 37.88 403 SER A O 1
ATOM 3077 N N . PRO A 1 404 ? -16.863 -6.542 -39.799 1.00 38.03 404 PRO A N 1
ATOM 3078 C CA . PRO A 1 404 ? -18.303 -6.547 -39.599 1.00 38.03 404 PRO A CA 1
ATOM 3079 C C . PRO A 1 404 ? -18.749 -7.880 -38.996 1.00 38.03 404 PRO A C 1
ATOM 3081 O O . PRO A 1 404 ? -18.372 -8.955 -39.467 1.00 38.03 404 PRO A O 1
ATOM 3084 N N . ALA A 1 405 ? -19.572 -7.792 -37.949 1.00 39.94 405 ALA A N 1
ATOM 3085 C CA . ALA A 1 405 ? -20.195 -8.940 -37.307 1.00 39.94 405 ALA A CA 1
ATOM 3086 C C . ALA A 1 405 ? -20.899 -9.842 -38.345 1.00 39.94 405 ALA A C 1
ATOM 3088 O O . ALA A 1 405 ? -21.528 -9.331 -39.279 1.00 39.94 405 ALA A O 1
ATOM 3089 N N . PRO A 1 406 ? -20.837 -11.179 -38.199 1.00 39.28 406 PRO A N 1
ATOM 3090 C CA . PRO A 1 406 ? -21.539 -12.081 -39.099 1.00 39.28 406 PRO A CA 1
ATOM 3091 C C . PRO A 1 406 ? -23.051 -11.854 -38.986 1.00 39.28 406 PRO A C 1
ATOM 3093 O O . PRO A 1 406 ? -23.603 -11.795 -37.887 1.00 39.28 406 PRO A O 1
ATOM 3096 N N . ALA A 1 407 ? -23.716 -11.727 -40.136 1.00 43.62 407 ALA A N 1
ATOM 3097 C CA . ALA A 1 407 ? -25.159 -11.550 -40.237 1.00 43.62 407 ALA A CA 1
ATOM 3098 C C . ALA A 1 407 ? -25.901 -12.720 -39.564 1.00 43.62 407 ALA A C 1
ATOM 3100 O O . ALA A 1 407 ? -25.949 -13.835 -40.087 1.00 43.62 407 ALA A O 1
ATOM 3101 N N . GLY A 1 408 ? -26.473 -12.453 -38.390 1.00 36.56 408 GLY A N 1
ATOM 3102 C CA . GLY A 1 408 ? -27.337 -13.367 -37.655 1.00 36.56 408 GLY A CA 1
ATOM 3103 C C . GLY A 1 408 ? -28.797 -13.196 -38.064 1.00 36.56 408 GLY A C 1
ATOM 3104 O O . GLY A 1 408 ? -29.408 -12.177 -37.765 1.00 36.56 408 GLY A O 1
ATOM 3105 N N . THR A 1 409 ? -29.308 -14.214 -38.759 1.00 37.88 409 THR A N 1
ATOM 3106 C CA . THR A 1 409 ? -30.679 -14.757 -38.704 1.00 37.88 409 THR A CA 1
ATOM 3107 C C . THR A 1 409 ? -31.837 -13.764 -38.557 1.00 37.88 409 THR A C 1
ATOM 3109 O O . THR A 1 409 ? -32.187 -13.347 -37.456 1.00 37.88 409 THR A O 1
ATOM 3112 N N . GLY A 1 410 ? -32.515 -13.501 -39.677 1.00 38.84 410 GLY A N 1
ATOM 3113 C CA . GLY A 1 410 ? -33.897 -13.041 -39.646 1.00 38.84 410 GLY A CA 1
ATOM 3114 C C . GLY A 1 410 ? -34.800 -14.142 -39.096 1.00 38.84 410 GLY A C 1
ATOM 3115 O O . GLY A 1 410 ? -34.840 -15.238 -39.652 1.00 38.84 410 GLY A O 1
ATOM 3116 N N . ASP A 1 411 ? -35.522 -13.827 -38.027 1.00 40.22 411 ASP A N 1
ATOM 3117 C CA . ASP A 1 411 ? -36.757 -14.512 -37.678 1.00 40.22 411 ASP A CA 1
ATOM 3118 C C . ASP A 1 411 ? -37.874 -13.469 -37.711 1.00 40.22 411 ASP A C 1
ATOM 3120 O O . ASP A 1 411 ? -37.836 -12.449 -37.017 1.00 40.22 411 ASP A O 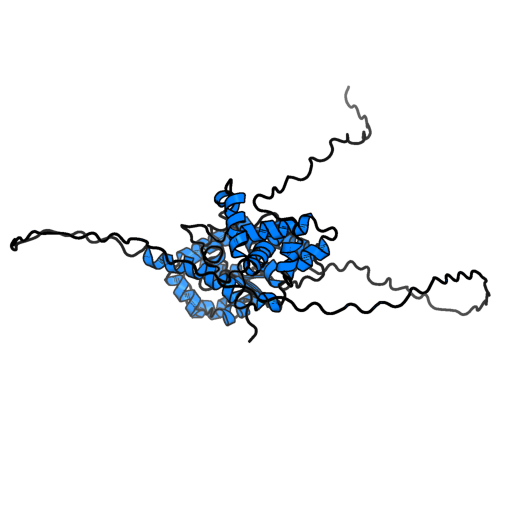1
ATOM 3124 N N . GLY A 1 412 ? -38.796 -13.675 -38.643 1.00 41.12 412 GLY A N 1
ATOM 3125 C CA . GLY A 1 412 ? -39.938 -12.816 -38.879 1.00 41.12 412 GLY A CA 1
ATOM 3126 C C . GLY A 1 412 ? -41.141 -13.373 -38.140 1.00 41.12 412 GLY A C 1
ATOM 3127 O O . GLY A 1 412 ? -41.695 -14.393 -38.535 1.00 41.12 412 GLY A O 1
ATOM 3128 N N . THR A 1 413 ? -41.600 -12.653 -37.124 1.00 39.19 413 THR A N 1
ATOM 3129 C CA . THR A 1 413 ? -42.967 -12.789 -36.614 1.00 39.19 413 THR A CA 1
ATOM 3130 C C . THR A 1 413 ? -43.634 -11.427 -36.652 1.00 39.19 413 THR A C 1
ATOM 3132 O O . THR A 1 413 ? -43.477 -10.600 -35.756 1.00 39.19 413 THR A O 1
ATOM 3135 N N . GLU A 1 414 ? -44.357 -11.207 -37.745 1.00 40.47 414 GLU A N 1
ATOM 3136 C CA . GLU A 1 414 ? -45.277 -10.100 -37.952 1.00 40.47 414 GLU A CA 1
ATOM 3137 C C . GLU A 1 414 ? -46.623 -10.452 -37.305 1.00 40.47 414 GLU A C 1
ATOM 3139 O O . GLU A 1 414 ? -47.250 -11.463 -37.622 1.00 40.47 414 GLU A O 1
ATOM 3144 N N . ALA A 1 415 ? -47.061 -9.612 -36.373 1.00 44.19 415 ALA A N 1
ATOM 3145 C CA . ALA A 1 415 ? -48.408 -9.614 -35.832 1.00 44.19 415 ALA A CA 1
ATOM 3146 C C . ALA A 1 415 ? -48.940 -8.182 -35.904 1.00 44.19 415 ALA A C 1
ATOM 3148 O O . ALA A 1 415 ? -48.521 -7.345 -35.112 1.00 44.19 415 ALA A O 1
ATOM 3149 N N . THR A 1 416 ? -49.848 -7.883 -36.838 1.00 47.62 416 THR A N 1
ATOM 3150 C CA . THR A 1 416 ? -51.226 -7.423 -36.557 1.00 47.62 416 THR A CA 1
ATOM 3151 C C . THR A 1 416 ? -51.959 -6.913 -37.810 1.00 47.62 416 THR A C 1
ATOM 3153 O O . THR A 1 416 ? -51.482 -6.004 -38.474 1.00 47.62 416 THR A O 1
ATOM 3156 N N . ARG A 1 417 ? -53.194 -7.426 -37.957 1.00 37.38 417 ARG A N 1
ATOM 3157 C CA . ARG A 1 417 ? -54.371 -6.929 -38.709 1.00 37.38 417 ARG A CA 1
ATOM 3158 C C . ARG A 1 417 ? -54.422 -7.034 -40.229 1.00 37.38 417 ARG A C 1
ATOM 3160 O O . ARG A 1 417 ? -53.620 -6.382 -40.919 1.00 37.38 417 ARG A O 1
#

Mean predicted aligned error: 15.47 Å

Radius of gyration: 31.74 Å; Cα contacts (8 Å, |Δi|>4): 501; chains: 1; bounding box: 104×121×70 Å

Secondary structure (DSSP, 8-state):
-PPPHHHHHHHHHHHHHHTGGGTTT-----PPPPP---------------PPPP-PPPP------PPPP----PPP------------------------------PPPPS--PPPPPPEE-HHHHHHHHHHHHTTT---HHHIIIIIITT--HHHHHHHHHHT--HHHHHHHHHH-HHHHHHHHHHGGGHHHHHHHHHHHHHHHHHH-TT---PPEEEE--SS--SEEEETTTEEEEEHHHHHT-TTT-SSHHHHHHHHHHHHHHHTTS-HHHHT-SS--HHHHHHHHHHHHHHHHHHHSS-S-TTHHHHHTT-HHHHHHHHHHHTT-S--TTTSS---SSS---HHHHHHHHHHHHHHHH-S-HHHHHHHHHH-S-HHHHHHTS---TT---PPPPPP--PPPP-----------

InterPro domains:
  IPR019853 GldB-like [PF25594] (340-390)

Solvent-accessible surface area (backbone atoms only — not comparable to full-atom values): 25146 Å² total; per-residue (Å²): 136,79,70,57,58,31,59,65,61,45,50,48,45,44,53,65,46,65,59,50,70,69,71,80,71,80,84,86,88,85,85,84,81,84,86,83,89,83,83,90,82,88,85,88,88,85,89,83,87,83,83,85,80,89,84,86,86,84,90,79,90,80,82,86,83,83,85,86,88,80,83,92,84,84,87,85,79,90,80,80,90,81,89,83,89,82,82,90,82,84,90,83,92,78,93,75,94,68,96,71,78,87,74,76,75,74,69,72,78,68,97,71,78,67,77,75,56,43,54,76,43,52,65,48,39,56,52,44,48,56,52,31,61,76,44,77,72,55,64,56,30,67,56,36,30,64,73,38,53,71,75,35,50,73,44,48,49,50,49,22,66,77,65,67,47,43,22,54,47,27,28,53,37,45,72,76,41,50,65,49,59,52,53,22,58,58,53,52,74,42,44,73,59,27,46,58,49,36,50,50,17,45,38,44,41,41,70,61,38,76,85,59,79,63,45,38,39,27,40,30,72,58,49,63,56,62,44,52,46,53,38,68,88,73,13,37,33,32,19,44,34,27,56,55,68,47,42,80,38,28,74,52,66,45,58,28,54,32,12,39,51,38,21,56,56,34,60,49,46,38,31,72,69,54,38,48,54,88,77,48,26,36,42,47,50,11,38,53,47,2,27,15,31,42,46,3,24,75,35,63,73,38,51,30,61,61,50,56,65,77,78,37,68,96,38,46,41,62,53,40,48,58,47,66,76,40,36,83,33,66,73,39,69,92,28,39,68,49,42,38,96,93,42,86,49,34,53,26,34,58,54,16,20,49,36,45,49,32,23,45,71,72,39,89,52,55,51,60,39,51,48,50,48,38,24,43,81,51,55,66,59,49,58,74,64,10,81,61,55,65,54,68,80,82,77,74,78,77,75,78,77,88,68,77,76,81,89,77,77,90,80,88,81,89,84,85,135

pLDDT: mean 75.36, std 27.83, range [22.45, 98.81]

Organism: NCBI:txid1605891

Sequence (417 aa):
MSGNVFDNVFDNVFDNVFNQGRTAGAGRGEAPGPSPTGRRTAAVIIGRAHRLHAQPFPGQENAMPAAPTLTAVPAPVARTRRRTLVCASSALIAINALLAPMRTHAQPPSAADGAAAPAVVIDDVERFYRLYDAAGGTLDAERLQRDYLDPGSEGLHHFARLRRVTGEAIAATLAERPALYRQARDCMRVLPQAKQRLDRALATLATLYPEANLPPVTIVVGRGKPVGIGYPDTGLQIGLEALCAVEWMNPDPEDRFVHVIAHEYAHVQLSPAMANLERPTVLERSLMEGGAEFVAELTSGHTAYAHFDALTRGREHEIETAFLADIDSTDLGAWLDNSSTDSPGDLGYWVGYRIVKAYYRQADDKRRALREILRMEDPKAIFAASGWRPGIGFDAPPAADDSPAPAGTGDGTEATR

Foldseek 3Di:
DAFFLCPVAQCLLQVVAVVVVVVVPPDDDDDDDDDDDDDDDDDDDDDDDDDDDDDDDDDDDDDDDDDDDDDDDDDDDDDDDDDDDDDDDDDDDDDDDDDDPPPPPPDDPDPPPQPQAAAEAEVLVVQVVVVCVVVVNADAQVCCAPRRQVPHDLLSVVCCVVVVFGSHLQRVLCVVCVVLVVLLVVLVVCVVVLNVLQSQLSSLVCVLAVVALRYHEYEHATNLDDQWGAESVHGIYGHSSVQSVPCQQPVDSSLLSNLVSQLVSLSNLAASCLSRDPQAFLLSVLLLLLLSQLSSCSRNNGGNGPCLCVVCVPPQLVLLVVSVVRRRPSPCCQAGSPDYPVRGHNNSNVSSNLLLVLLCVPDPDNSVSNSCSSHVPDSPVSNVNRPDDRPDDPDDDPDPPVPDDPDDDDDDDDDDD